Protein AF-A0A0S6X9B6-F1 (afdb_monomer_lite)

Sequence (578 aa):
MDRTFEDLDTTLEAEGVHLLKCEPNYNIWFGDGEQFRLSTDIASMKTEIEKWEGKDGFSRYLAYLQEAHDHYELSVSHVLLRNFTNITSMLRTSFLRHIAALHPFESIYSRTARYFRTDRLRRVFTFGSMYMGMSPFDAPGTYSLLQYTELAEGIWYPVGGFNKVIQALVAVGKRLGVQYRFSCSVEKILLSAEGSSAIGVQLSSGETLKADVVINNSDLVYAYNNLLPKTLYAQSLSQRPTSCSSISFYWALDRKVPQLAAHNIFLADEYRQSFDSIFLKHLIPNEPSFYVNVPSRVDATAAPEGKDSIVILVPVGHLVANPAASSSLPSGRVNGDGKDPTKLVGASEVSGVSTSTTQDWPKMIALARRTILSTIKDRIGEDISPYITKEITNDPATWRDKFNLDRGAILGLSHSFFNVLSFRPSTRARKGGALDGHFEALYPRLASVTGSEFAKSLTSTLQRIGEVVAPGSNIRGLYFVGASSHPGTGVPICLAGGKLVAEQVLEDQGVGIPWQKAAVNSKNRMSGLMGTTGREIDKPFGRFADGWLQALFLVVVTLLGWLASGVGIVLDTFLMAA

Secondary structure (DSSP, 8-state):
-HHHHHHTT--TTTTT--EEEESSSEEEE-TTS-EEEE-S-HHHHHHHHHHHH-TTHHHHHHHHHHHHHHHHHHHIIIIITS---SHHHH--HHHHTTHHHH-TTSBHHHHHTTT--SHHHHHHTTGGGGGGT--TTTSBGGGHHHHHHHHHT-EEEETT-THHHHHHHHHHHHHTT-----S--EEEEEE-TTS-BEEEEEETTS-EEE-S-EEE-S-HHHIIIIIS---HHHHHHTTS-B--EEEEEEEEESS--TT--SEEEE--SSHHHHHHHHHTS-S--SS--EEEE-GGGT-GGGS-TT-EEEEEEEEEPPPPP-TTGGG------------------------------S--HHHHHHHHHHHHHHHHHHHHS---GGGEEEEEEE-HHHHHHHH--GGG-TT-B--SGGGSGGGSPPSEEEPPPTTHHHHHTTHHHHHHHH-HHHHHHHHHHHHHHHHHHSPPPEEEEEEE-STTSSS-SSHHHHHHHHHHHHHHHHHHTT---TTHHHHHHHHHHHHTTS------------TTHHHHHHHHHHHHHHHHHHHHTTTHHHHHHHHTT-

Radius of gyration: 26.35 Å; chains: 1; bounding box: 68×83×67 Å

Foldseek 3Di:
DQVLQVLLVHGCVRLVWDKDFFVALEWEFELQLDIQGHHLPLVVVQVRQCVAANNCLSVLVVVLLVLLVLLQVLCVVQNLLDAQQFPVSCVDPVNVVCCVSLQQPAQLLRVCVVRGVDPVVSCVQQVQVCVQQDDSRQGGNSSSNVVSCCNNVNDMATAVGPVSVVVSVVVSCVVVVHDDDPPFAFQAFDADPVNQATQFTATPVRDTDGDRFDEDAFFPLLRQVGHHPPFLVNVLLLVFAWGWAKKKKKFKFQADDVLGGQKYKYADPPRNVQSCCARVLQAGDLQFIKMKGWNCNRYVVQHPPRITIIMMITTGGFADDDPVVVPDDDDDDDDDDDDDDDDDDDDDDDDDDPPDSDDDPVVRNVSVVVNVQVSCCSNSVDRRVVRGPDMDIDDLVNQCVVRVANSSRPQTGRPHPCCARNLPAAQFAADHAPCSVVLVVVLVVCCVPPNNVVSVLVSSVVVSVCCNVPPHRTHHSYGYAAARGPHHHDDVSRSSRVVVSVCVNCVSVVHDDPCVVVVVVVVVVVVVVDDDDDDDDDDDDDDPVVVVSVVVVVVVVVVVSVVVVVVVVVVVVVVVVD

Structure (mmCIF, N/CA/C/O backbone):
data_AF-A0A0S6X9B6-F1
#
_entry.id   AF-A0A0S6X9B6-F1
#
loop_
_atom_site.group_PDB
_atom_site.id
_atom_site.type_symbol
_atom_site.label_atom_id
_atom_site.label_alt_id
_atom_site.label_comp_id
_atom_site.label_asym_id
_atom_site.label_entity_id
_atom_site.label_seq_id
_atom_site.pdbx_PDB_ins_code
_atom_site.Cartn_x
_atom_site.Cartn_y
_atom_site.Cartn_z
_atom_site.occupancy
_atom_site.B_iso_or_equiv
_atom_site.auth_seq_id
_atom_site.auth_comp_id
_atom_site.auth_asym_id
_atom_site.auth_atom_id
_atom_site.pdbx_PDB_model_num
ATOM 1 N N . MET A 1 1 ? -5.598 -13.348 1.479 1.00 83.88 1 MET A N 1
ATOM 2 C CA . MET A 1 1 ? -7.057 -13.105 1.512 1.00 83.88 1 MET A CA 1
ATOM 3 C C . MET A 1 1 ? -7.782 -14.404 1.808 1.00 83.88 1 MET A C 1
ATOM 5 O O . MET A 1 1 ? -8.660 -14.376 2.652 1.00 83.88 1 MET A O 1
ATOM 9 N N . ASP A 1 2 ? -7.344 -15.519 1.224 1.00 86.69 2 ASP A N 1
ATOM 10 C CA . ASP A 1 2 ? -7.878 -16.875 1.443 1.00 86.69 2 ASP A CA 1
ATOM 11 C C . ASP A 1 2 ? -8.145 -17.192 2.910 1.00 86.69 2 ASP A C 1
ATOM 13 O O . ASP A 1 2 ? -9.293 -17.407 3.273 1.00 86.69 2 ASP A O 1
ATOM 17 N N . ARG A 1 3 ? -7.134 -17.052 3.781 1.00 86.31 3 ARG A N 1
ATOM 18 C CA . ARG A 1 3 ? -7.295 -17.258 5.234 1.00 86.31 3 ARG A CA 1
ATOM 19 C C . ARG A 1 3 ? -8.461 -16.475 5.846 1.00 86.31 3 ARG A C 1
ATOM 21 O O . ARG A 1 3 ? -9.118 -16.975 6.743 1.00 86.31 3 ARG A O 1
ATOM 28 N N . THR A 1 4 ? -8.724 -15.250 5.384 1.00 89.69 4 THR A N 1
ATOM 29 C CA . THR A 1 4 ? -9.853 -14.450 5.882 1.00 89.69 4 THR A CA 1
ATOM 30 C C . THR A 1 4 ? -11.193 -15.023 5.437 1.00 89.69 4 THR A C 1
ATOM 32 O O . THR A 1 4 ? -12.135 -15.001 6.215 1.00 89.69 4 THR A O 1
ATOM 35 N N . PHE A 1 5 ? -11.296 -15.514 4.203 1.00 91.69 5 PHE A N 1
ATOM 36 C CA . PHE A 1 5 ? -12.521 -16.153 3.723 1.00 91.69 5 PHE A CA 1
ATOM 37 C C . PHE A 1 5 ? -12.719 -17.517 4.397 1.00 91.69 5 PHE A C 1
ATOM 39 O O . PHE A 1 5 ? -13.835 -17.812 4.811 1.00 91.69 5 PHE A O 1
ATOM 46 N N . GLU A 1 6 ? -11.643 -18.276 4.622 1.00 91.19 6 GLU A N 1
ATOM 47 C CA . GLU A 1 6 ? -11.663 -19.518 5.408 1.00 91.19 6 GLU A CA 1
ATOM 48 C C . GLU A 1 6 ? -12.124 -19.276 6.852 1.00 91.19 6 GLU A C 1
ATOM 50 O O . GLU A 1 6 ? -12.979 -19.999 7.350 1.00 91.19 6 GLU A O 1
ATOM 55 N N . ASP A 1 7 ? -11.609 -18.231 7.513 1.00 87.75 7 ASP A N 1
ATOM 56 C CA . ASP A 1 7 ? -12.038 -17.824 8.861 1.00 87.75 7 ASP A CA 1
ATOM 57 C C . ASP A 1 7 ? -13.526 -17.412 8.915 1.00 87.75 7 ASP A C 1
ATOM 59 O O . ASP A 1 7 ? -14.119 -17.381 9.992 1.00 87.75 7 ASP A O 1
ATOM 63 N N . LEU A 1 8 ? -14.124 -17.081 7.765 1.00 90.44 8 LEU A N 1
ATOM 64 C CA . LEU A 1 8 ? -15.542 -16.750 7.591 1.00 90.44 8 LEU A CA 1
ATOM 65 C C . LEU A 1 8 ? -16.359 -17.934 7.039 1.00 90.44 8 LEU A C 1
ATOM 67 O O . LEU A 1 8 ? -17.458 -17.726 6.520 1.00 90.44 8 LEU A O 1
ATOM 71 N N . ASP A 1 9 ? -15.820 -19.155 7.134 1.00 91.31 9 ASP A N 1
ATOM 72 C CA . ASP A 1 9 ? -16.422 -20.405 6.660 1.00 91.31 9 ASP A CA 1
ATOM 73 C C . ASP A 1 9 ? -16.803 -20.376 5.162 1.00 91.31 9 ASP A C 1
ATOM 75 O O . ASP A 1 9 ? -17.825 -20.922 4.739 1.00 91.31 9 ASP A O 1
ATOM 79 N N . THR A 1 10 ? -15.982 -19.722 4.334 1.00 94.31 10 THR A N 1
ATOM 80 C CA . THR A 1 10 ? -16.152 -19.644 2.874 1.00 94.31 10 THR A CA 1
ATOM 81 C C . THR A 1 10 ? -14.794 -19.632 2.143 1.00 94.31 10 THR A C 1
ATOM 83 O O . THR A 1 10 ? -13.749 -19.894 2.731 1.00 94.31 10 THR A O 1
ATOM 86 N N . THR A 1 11 ? -14.784 -19.376 0.834 1.00 95.62 11 THR A N 1
ATOM 87 C CA . THR A 1 11 ? -13.578 -19.243 -0.008 1.00 95.62 11 THR A CA 1
ATOM 88 C C . THR A 1 11 ? -13.739 -18.065 -0.966 1.00 95.62 11 THR A C 1
ATOM 90 O O . THR A 1 11 ? -14.860 -17.609 -1.199 1.00 95.62 11 THR A O 1
ATOM 93 N N . LEU A 1 12 ? -12.641 -17.561 -1.540 1.00 93.75 12 LEU A N 1
ATOM 94 C CA . LEU A 1 12 ? -12.721 -16.501 -2.552 1.00 93.75 12 LEU A CA 1
ATOM 95 C C . LEU A 1 12 ? -13.583 -16.937 -3.743 1.00 93.75 12 LEU A C 1
ATOM 97 O O . LEU A 1 12 ? -14.458 -16.190 -4.178 1.00 93.75 12 LEU A O 1
ATOM 101 N N . GLU A 1 13 ? -13.384 -18.163 -4.220 1.00 94.19 13 GLU A N 1
ATOM 102 C CA . GLU A 1 13 ? -14.087 -18.731 -5.366 1.00 94.19 13 GLU A CA 1
ATOM 103 C C . GLU A 1 13 ? -15.583 -18.890 -5.088 1.00 94.19 13 GLU A C 1
ATOM 105 O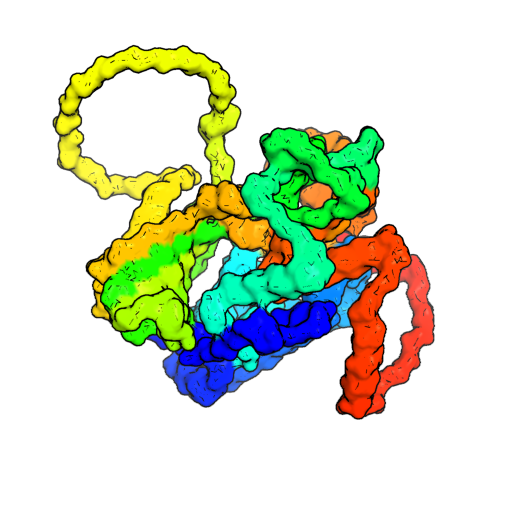 O . GLU A 1 13 ? -16.401 -18.542 -5.941 1.00 94.19 13 GLU A O 1
ATOM 110 N N . ALA A 1 14 ? -15.955 -19.364 -3.892 1.00 96.00 14 ALA A N 1
ATOM 111 C CA . ALA A 1 14 ? -17.358 -19.488 -3.492 1.00 96.00 14 ALA A CA 1
ATOM 112 C C . ALA A 1 14 ? -18.068 -18.127 -3.412 1.00 96.00 14 ALA A C 1
ATOM 114 O O . ALA A 1 14 ? -19.267 -18.043 -3.678 1.00 96.00 14 ALA A O 1
ATOM 115 N N . GLU A 1 15 ? -17.333 -17.056 -3.103 1.00 96.38 15 GLU A N 1
ATOM 116 C CA . GLU A 1 15 ? -17.848 -15.683 -3.123 1.00 96.38 15 GLU A CA 1
ATOM 117 C C . GLU A 1 15 ? -17.677 -14.981 -4.486 1.00 96.38 15 GLU A C 1
ATOM 119 O O . GLU A 1 15 ? -17.908 -13.775 -4.602 1.00 96.38 15 GLU A O 1
ATOM 124 N N . GLY A 1 16 ? -17.295 -15.720 -5.535 1.00 94.31 16 GLY A N 1
ATOM 125 C CA . GLY A 1 16 ? -17.188 -15.212 -6.904 1.00 94.31 16 GLY A CA 1
ATOM 126 C C . GLY A 1 16 ? -15.993 -14.287 -7.148 1.00 94.31 16 GLY A C 1
ATOM 127 O O . GLY A 1 16 ? -16.028 -13.462 -8.064 1.00 94.31 16 GLY A O 1
ATOM 128 N N . VAL A 1 17 ? -14.943 -14.389 -6.330 1.00 95.94 17 VAL A N 1
ATOM 129 C CA . VAL A 1 17 ? -13.677 -13.681 -6.527 1.00 95.94 17 VAL A CA 1
ATOM 130 C C . VAL A 1 17 ? -12.688 -14.622 -7.205 1.00 95.94 17 VAL A C 1
ATOM 132 O O . VAL A 1 17 ? -12.149 -15.531 -6.585 1.00 95.94 17 VAL A O 1
ATOM 135 N N . HIS A 1 18 ? -12.421 -14.375 -8.485 1.00 94.75 18 HIS A N 1
ATOM 136 C CA . HIS A 1 18 ? -11.406 -15.100 -9.246 1.00 94.75 18 HIS A CA 1
ATOM 137 C C . HIS A 1 18 ? -10.141 -14.257 -9.365 1.00 94.75 18 HIS A C 1
ATOM 139 O O . HIS A 1 18 ? -10.208 -13.092 -9.765 1.00 94.75 18 HIS A O 1
ATOM 145 N N . LEU A 1 19 ? -8.995 -14.841 -9.022 1.00 94.31 19 LEU A N 1
ATOM 146 C CA . LEU A 1 19 ? -7.694 -14.189 -9.118 1.00 94.31 19 LEU A CA 1
ATOM 147 C C . LEU A 1 19 ? -6.958 -14.650 -10.379 1.00 94.31 19 LEU A C 1
ATOM 149 O O . LEU A 1 19 ? -6.885 -15.841 -10.669 1.00 94.31 19 LEU A O 1
ATOM 153 N N . LEU A 1 20 ? -6.380 -13.700 -11.106 1.00 94.81 20 LEU A N 1
ATOM 154 C CA . LEU A 1 20 ? -5.483 -13.942 -12.229 1.00 94.81 20 LEU A CA 1
ATOM 155 C C . LEU A 1 20 ? -4.078 -13.501 -11.846 1.00 94.81 20 LEU A C 1
ATOM 157 O O . LEU A 1 20 ? -3.891 -12.405 -11.321 1.00 94.81 20 LEU A O 1
ATOM 161 N N . LYS A 1 21 ? -3.084 -14.343 -12.116 1.00 94.12 21 LYS A N 1
ATOM 162 C CA . LYS A 1 21 ? -1.688 -13.980 -11.890 1.00 94.12 21 LYS A CA 1
ATOM 163 C C . LYS A 1 21 ? -1.228 -12.988 -12.957 1.00 94.12 21 LYS A C 1
ATOM 165 O O . LYS A 1 21 ? -1.447 -13.208 -14.148 1.00 94.12 21 LYS A O 1
ATOM 170 N N . CYS A 1 22 ? -0.582 -11.912 -12.535 1.00 94.75 22 CYS A N 1
ATOM 171 C CA . CYS A 1 22 ? 0.044 -10.945 -13.422 1.00 94.75 22 CYS A CA 1
ATOM 172 C C . CYS A 1 22 ? 1.387 -11.504 -13.901 1.00 94.75 22 CYS A C 1
ATOM 174 O O . CYS A 1 22 ? 2.288 -11.719 -13.096 1.00 94.75 22 CYS A O 1
ATOM 176 N N . GLU A 1 23 ? 1.526 -11.730 -15.208 1.00 91.88 23 GLU A N 1
ATOM 177 C CA . GLU A 1 23 ? 2.780 -12.187 -15.812 1.00 91.88 23 GLU A CA 1
ATOM 178 C C . GLU A 1 23 ? 3.161 -11.288 -17.005 1.00 91.88 23 GLU A C 1
ATOM 180 O O . GLU A 1 23 ? 2.440 -11.267 -18.007 1.00 91.88 23 GLU A O 1
ATOM 185 N N . PRO A 1 24 ? 4.287 -10.544 -16.947 1.00 94.31 24 PRO A N 1
ATOM 186 C CA . PRO A 1 24 ? 5.194 -10.407 -15.799 1.00 94.31 24 PRO A CA 1
ATOM 187 C C . PRO A 1 24 ? 4.520 -9.752 -14.584 1.00 94.31 24 PRO A C 1
ATOM 189 O O . PRO A 1 24 ? 3.461 -9.138 -14.719 1.00 94.31 24 PRO A O 1
ATOM 192 N N . ASN A 1 25 ? 5.179 -9.818 -13.422 1.00 94.38 25 ASN A N 1
ATOM 193 C CA . ASN A 1 25 ? 4.743 -9.080 -12.236 1.00 94.38 25 ASN A CA 1
ATOM 194 C C . ASN A 1 25 ? 4.662 -7.580 -12.559 1.00 94.38 25 ASN A C 1
ATOM 196 O O . ASN A 1 25 ? 3.613 -6.969 -12.365 1.00 94.38 25 ASN A O 1
ATOM 200 N N . TYR A 1 26 ? 5.751 -7.001 -13.081 1.00 94.38 26 TYR A N 1
ATOM 201 C CA . TYR A 1 26 ? 5.795 -5.635 -13.613 1.00 94.38 26 TYR A CA 1
ATOM 202 C C . TYR A 1 26 ? 7.057 -5.364 -14.438 1.00 94.38 26 TYR A C 1
ATOM 204 O O . TYR A 1 26 ? 8.064 -6.065 -14.322 1.00 94.38 26 TYR A O 1
ATOM 212 N N . ASN A 1 27 ? 7.012 -4.289 -15.227 1.00 96.12 27 ASN A N 1
ATOM 213 C CA . ASN A 1 27 ? 8.172 -3.747 -15.933 1.00 96.12 27 ASN A CA 1
ATOM 214 C C . ASN A 1 27 ? 8.687 -2.482 -15.239 1.00 96.12 27 ASN A C 1
ATOM 216 O O . ASN A 1 27 ? 7.906 -1.596 -14.893 1.00 96.12 27 ASN A O 1
ATOM 220 N N . ILE A 1 28 ? 10.002 -2.375 -15.076 1.00 95.69 28 ILE A N 1
ATOM 221 C CA . ILE A 1 28 ? 10.671 -1.164 -14.593 1.00 95.69 28 ILE A CA 1
ATOM 222 C C . ILE A 1 28 ? 11.350 -0.477 -15.774 1.00 95.69 28 ILE A C 1
ATOM 224 O O . ILE A 1 28 ? 12.203 -1.082 -16.409 1.00 95.69 28 ILE A O 1
ATOM 228 N N . TRP A 1 29 ? 11.012 0.782 -16.032 1.00 95.69 29 TRP A N 1
ATOM 229 C CA . TRP A 1 29 ? 11.535 1.598 -17.127 1.00 95.69 29 TRP A CA 1
ATOM 230 C C . TRP A 1 29 ? 12.610 2.570 -16.633 1.00 95.69 29 TRP A C 1
ATOM 232 O O . TRP A 1 29 ? 12.373 3.347 -15.698 1.00 95.69 29 TRP A O 1
ATOM 242 N N . PHE A 1 30 ? 13.767 2.567 -17.294 1.00 93.38 30 PHE A N 1
ATOM 243 C CA . PHE A 1 30 ? 14.903 3.452 -17.020 1.00 93.38 30 PHE A CA 1
ATOM 244 C C . PHE A 1 30 ? 14.906 4.689 -17.938 1.00 93.38 30 PHE A C 1
ATOM 246 O O . PHE A 1 30 ? 14.174 4.737 -18.926 1.00 93.38 30 PHE A O 1
ATOM 253 N N . GLY A 1 31 ? 15.713 5.705 -17.603 1.00 89.81 31 GLY A N 1
ATOM 254 C CA . GLY A 1 31 ? 15.825 6.967 -18.353 1.00 89.81 31 GLY A CA 1
ATOM 255 C C . GLY A 1 31 ? 16.226 6.825 -19.821 1.00 89.81 31 GLY A C 1
ATOM 256 O O . GLY A 1 31 ? 15.823 7.639 -20.643 1.00 89.81 31 GLY A O 1
ATOM 257 N N . ASP A 1 32 ? 16.952 5.764 -20.167 1.00 91.50 32 ASP A N 1
ATOM 258 C CA . ASP A 1 32 ? 17.401 5.463 -21.530 1.00 91.50 32 ASP A CA 1
ATOM 259 C C . ASP A 1 32 ? 16.379 4.670 -22.364 1.00 91.50 32 ASP A C 1
ATOM 261 O O . ASP A 1 32 ? 16.693 4.261 -23.478 1.00 91.50 32 ASP A O 1
ATOM 265 N N . GLY A 1 33 ? 15.174 4.427 -21.836 1.00 91.12 33 GLY A N 1
ATOM 266 C CA . GLY A 1 33 ? 14.126 3.648 -22.505 1.00 91.12 33 GLY A CA 1
ATOM 267 C C . GLY A 1 33 ? 14.295 2.130 -22.389 1.00 91.12 33 GLY A C 1
ATOM 268 O O . GLY A 1 33 ? 13.389 1.384 -22.758 1.00 91.12 33 GLY A O 1
ATOM 269 N N . GLU A 1 34 ? 15.405 1.646 -21.822 1.00 94.50 34 GLU A N 1
ATOM 270 C CA . GLU A 1 34 ? 15.538 0.234 -21.467 1.00 94.50 34 GLU A CA 1
ATOM 271 C C . GLU A 1 34 ? 14.594 -0.123 -20.314 1.00 94.50 34 GLU A C 1
ATOM 273 O O . GLU A 1 34 ? 14.248 0.707 -19.466 1.00 94.50 34 GLU A O 1
ATOM 278 N N . GLN A 1 35 ? 14.221 -1.400 -20.246 1.00 94.94 35 GLN A N 1
ATOM 279 C CA . GLN A 1 35 ? 13.383 -1.922 -19.173 1.00 94.94 35 GLN A CA 1
ATOM 280 C C . GLN A 1 35 ? 13.987 -3.159 -18.510 1.00 94.94 35 GLN A C 1
ATOM 282 O O . GLN A 1 35 ? 14.750 -3.905 -19.130 1.00 94.94 35 GLN A O 1
ATOM 287 N N . PHE A 1 36 ? 13.618 -3.356 -17.245 1.00 96.56 36 PHE A N 1
ATOM 288 C CA . PHE A 1 36 ? 13.817 -4.584 -16.489 1.00 96.56 36 PHE A CA 1
ATOM 289 C C . PHE A 1 36 ? 12.469 -5.282 -16.290 1.00 96.56 36 PHE A C 1
ATOM 291 O O . PHE A 1 36 ? 11.563 -4.720 -15.665 1.00 96.56 36 PHE A O 1
ATOM 298 N N . ARG A 1 37 ? 12.328 -6.504 -16.806 1.00 96.50 37 ARG A N 1
ATOM 299 C CA . ARG A 1 37 ? 11.108 -7.312 -16.658 1.00 96.50 37 ARG A CA 1
ATOM 300 C C . ARG A 1 37 ? 11.176 -8.179 -15.402 1.00 96.50 37 ARG A C 1
ATOM 302 O O . ARG A 1 37 ? 11.881 -9.183 -15.374 1.00 96.50 37 ARG A O 1
ATOM 309 N N . LEU A 1 38 ? 10.395 -7.834 -14.381 1.00 95.12 38 LEU A N 1
ATOM 310 C CA . LEU A 1 38 ? 10.333 -8.598 -13.136 1.00 95.12 38 LEU A CA 1
ATOM 311 C C . LEU A 1 38 ? 9.235 -9.667 -13.216 1.00 95.12 38 LEU A C 1
ATOM 313 O O . LEU A 1 38 ? 8.080 -9.367 -13.512 1.00 95.12 38 LEU A O 1
ATOM 317 N N . SER A 1 39 ? 9.579 -10.927 -12.962 1.00 95.44 39 SER A N 1
ATOM 318 C CA . SER A 1 39 ? 8.653 -12.066 -13.024 1.00 95.44 39 SER A CA 1
ATOM 319 C C . SER A 1 39 ? 8.999 -13.098 -11.952 1.00 95.44 39 SER A C 1
ATOM 321 O O . SER A 1 39 ? 10.091 -13.089 -11.388 1.00 95.44 39 SER A O 1
ATOM 323 N N . THR A 1 40 ? 8.049 -13.988 -11.683 1.00 95.19 40 THR A N 1
ATOM 324 C CA . THR A 1 40 ? 8.280 -15.191 -10.874 1.00 95.19 40 THR A CA 1
ATOM 325 C C . THR A 1 40 ? 8.936 -16.326 -11.666 1.00 95.19 40 THR A C 1
ATOM 327 O O . THR A 1 40 ? 9.426 -17.287 -11.076 1.00 95.19 40 THR A O 1
ATOM 330 N N . ASP A 1 41 ? 8.960 -16.241 -13.001 1.00 95.62 41 ASP A N 1
ATOM 331 C CA . ASP A 1 41 ? 9.626 -17.236 -13.832 1.00 95.62 41 ASP A CA 1
ATOM 332 C C . ASP A 1 41 ? 11.149 -17.099 -13.717 1.00 95.62 41 ASP A C 1
ATOM 334 O O . ASP A 1 41 ? 11.771 -16.208 -14.300 1.00 95.62 41 ASP A O 1
ATOM 338 N N . ILE A 1 42 ? 11.753 -18.033 -12.984 1.00 94.31 42 ILE A N 1
ATOM 339 C CA . ILE A 1 42 ? 13.196 -18.099 -12.747 1.00 94.31 42 ILE A CA 1
ATOM 340 C C . ILE A 1 42 ? 13.993 -18.213 -14.055 1.00 94.31 42 ILE A C 1
ATOM 342 O O . ILE A 1 42 ? 15.104 -17.683 -14.130 1.00 94.31 42 ILE A O 1
ATOM 346 N N . ALA A 1 43 ? 13.451 -18.857 -15.097 1.00 95.31 43 ALA A N 1
ATOM 347 C CA . ALA A 1 43 ? 14.135 -18.961 -16.384 1.00 95.31 43 ALA A CA 1
ATOM 348 C C . ALA A 1 43 ? 14.211 -17.594 -17.081 1.00 95.31 43 ALA A C 1
ATOM 350 O O . ALA A 1 43 ? 15.298 -17.175 -17.485 1.00 95.31 43 ALA A O 1
ATOM 351 N N . SER A 1 44 ? 13.091 -16.867 -17.141 1.00 95.50 44 SER A N 1
ATOM 352 C CA . SER A 1 44 ? 13.058 -15.484 -17.632 1.00 95.50 44 SER A CA 1
ATOM 353 C C . SER A 1 44 ? 13.942 -14.558 -16.789 1.00 95.50 44 SER A C 1
ATOM 355 O O . SER A 1 44 ? 14.732 -13.790 -17.338 1.00 95.50 44 SER A O 1
ATOM 357 N N . MET A 1 45 ? 13.877 -14.673 -15.457 1.00 96.69 45 MET A N 1
ATOM 358 C CA . MET A 1 45 ? 14.699 -13.875 -14.543 1.00 96.69 45 MET A CA 1
ATOM 359 C C . MET A 1 45 ? 16.193 -14.129 -14.733 1.00 96.69 45 MET A C 1
ATOM 361 O O . MET A 1 45 ? 16.975 -13.192 -14.621 1.00 96.69 45 MET A O 1
ATOM 365 N N . LYS A 1 46 ? 16.622 -15.353 -15.062 1.00 97.38 46 LYS A N 1
ATOM 366 C CA . LYS A 1 46 ? 18.032 -15.626 -15.367 1.00 97.38 46 LYS A CA 1
ATOM 367 C C . LYS A 1 46 ? 18.531 -14.769 -16.523 1.00 97.38 46 LYS A C 1
ATOM 369 O O . LYS A 1 46 ? 19.528 -14.068 -16.369 1.00 97.38 46 LYS A O 1
ATOM 374 N N . THR A 1 47 ? 17.834 -14.818 -17.656 1.00 97.06 47 THR A N 1
ATOM 375 C CA . THR A 1 47 ? 18.198 -14.034 -18.840 1.00 97.06 47 THR A CA 1
ATOM 376 C C . THR A 1 47 ? 18.186 -12.539 -18.534 1.00 97.06 47 THR A C 1
ATOM 378 O O . THR A 1 47 ? 19.121 -11.830 -18.906 1.00 97.06 47 THR A O 1
ATOM 381 N N . GLU A 1 48 ? 17.175 -12.075 -17.799 1.00 97.19 48 GLU A N 1
ATOM 382 C CA . GLU A 1 48 ? 17.041 -10.666 -17.440 1.00 97.19 48 GLU A CA 1
ATOM 383 C C . GLU A 1 48 ? 18.162 -10.197 -16.501 1.00 97.19 48 GLU A C 1
ATOM 385 O O . GLU A 1 48 ? 18.752 -9.144 -16.714 1.00 97.19 48 GLU A O 1
ATOM 390 N N . ILE A 1 49 ? 18.524 -10.985 -15.486 1.00 97.88 49 ILE A N 1
ATOM 391 C CA . ILE A 1 49 ? 19.619 -10.656 -14.564 1.00 97.88 49 ILE A CA 1
ATOM 392 C C . ILE A 1 49 ? 20.969 -10.669 -15.285 1.00 97.88 49 ILE A C 1
ATOM 394 O O . ILE A 1 49 ? 21.760 -9.740 -15.116 1.00 97.88 49 ILE A O 1
ATOM 398 N N . GLU A 1 50 ? 21.249 -11.697 -16.092 1.00 97.38 50 GLU A N 1
ATOM 399 C CA . GLU A 1 50 ? 22.536 -11.837 -16.787 1.00 97.38 50 GLU A CA 1
ATOM 400 C C . GLU A 1 50 ? 22.777 -10.712 -17.805 1.00 97.38 50 GLU A C 1
ATOM 402 O O . GLU A 1 50 ? 23.929 -10.311 -17.991 1.00 97.38 50 GLU A O 1
ATOM 407 N N . LYS A 1 51 ? 21.708 -10.145 -18.392 1.00 96.38 51 LYS A N 1
ATOM 408 C CA . LYS A 1 51 ? 21.765 -8.942 -19.243 1.00 96.38 51 LYS A CA 1
ATOM 409 C C . LYS A 1 51 ? 22.449 -7.766 -18.536 1.00 96.38 51 LYS A C 1
ATOM 411 O O . LYS A 1 51 ? 23.200 -7.034 -19.175 1.00 96.38 51 LYS A O 1
ATOM 416 N N . TRP A 1 52 ? 22.208 -7.586 -17.235 1.00 95.69 52 TRP A N 1
ATOM 417 C CA . TRP A 1 52 ? 22.696 -6.432 -16.468 1.00 95.69 52 TRP A CA 1
ATOM 418 C C . TRP A 1 52 ? 23.922 -6.740 -15.603 1.00 95.69 52 TRP A C 1
ATOM 420 O O . TRP A 1 52 ? 24.799 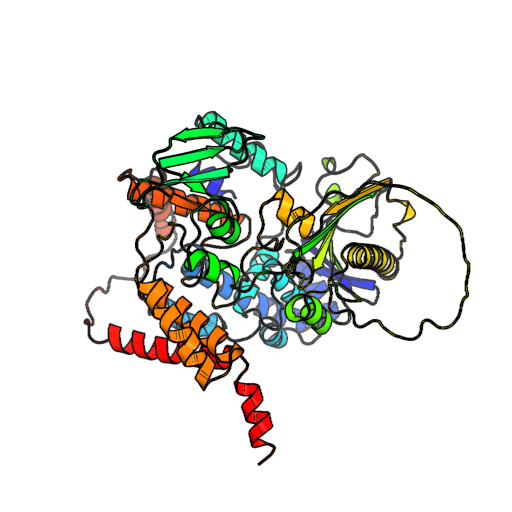-5.898 -15.442 1.00 95.69 52 TRP A O 1
ATOM 430 N N . GLU A 1 53 ? 23.999 -7.939 -15.032 1.00 96.44 53 GLU A N 1
ATOM 431 C CA . GLU A 1 53 ? 24.982 -8.305 -14.002 1.00 96.44 53 GLU A CA 1
ATOM 432 C C . GLU A 1 53 ? 26.050 -9.302 -14.488 1.00 96.44 53 GLU A C 1
ATOM 434 O O . GLU A 1 53 ? 26.904 -9.731 -13.696 1.00 96.44 53 GLU A O 1
ATOM 439 N N . GLY A 1 54 ? 26.002 -9.669 -15.774 1.00 95.56 54 GLY A N 1
ATOM 440 C CA . GLY A 1 54 ? 26.846 -10.688 -16.394 1.00 95.56 54 GLY A CA 1
ATOM 441 C C . GLY A 1 54 ? 26.464 -12.114 -15.986 1.00 95.56 54 GLY A C 1
ATOM 442 O O . GLY A 1 54 ? 25.550 -12.331 -15.193 1.00 95.56 54 GLY A O 1
ATOM 443 N N . LYS A 1 55 ? 27.203 -13.108 -16.498 1.00 93.88 55 LYS A N 1
ATOM 444 C CA . LYS A 1 55 ? 26.920 -14.546 -16.285 1.00 93.88 55 LYS A CA 1
ATOM 445 C C . LYS A 1 55 ? 26.873 -14.957 -14.808 1.00 93.88 55 LYS A C 1
ATOM 447 O O . LYS A 1 55 ? 26.058 -15.783 -14.421 1.00 93.88 55 LYS A O 1
ATOM 452 N N . ASP A 1 56 ? 27.703 -14.340 -13.969 1.00 94.12 56 ASP A N 1
ATOM 453 C CA . ASP A 1 56 ? 27.724 -14.621 -12.526 1.00 94.12 56 ASP A CA 1
ATOM 454 C C . ASP A 1 56 ? 26.605 -13.897 -11.756 1.00 94.12 56 ASP A C 1
ATOM 456 O O . ASP A 1 56 ? 26.443 -14.092 -10.548 1.00 94.12 56 ASP A O 1
ATOM 460 N N . GLY A 1 57 ? 25.856 -13.013 -12.424 1.00 96.62 57 GLY A N 1
ATOM 461 C CA . GLY A 1 57 ? 24.776 -12.225 -11.840 1.00 96.62 57 GLY A CA 1
ATOM 462 C C . GLY A 1 57 ? 23.648 -13.084 -11.293 1.00 96.62 57 GLY A C 1
ATOM 463 O O . GLY A 1 57 ? 23.164 -12.836 -10.189 1.00 96.62 57 GLY A O 1
ATOM 464 N N . PHE A 1 58 ? 23.275 -14.137 -12.020 1.00 97.69 58 PHE A N 1
ATOM 465 C CA . PHE A 1 58 ? 22.163 -14.995 -11.628 1.00 97.69 58 PHE A CA 1
ATOM 466 C C . PHE A 1 58 ? 22.423 -15.737 -10.310 1.00 97.69 58 PHE A C 1
ATOM 468 O O . PHE A 1 58 ? 21.555 -15.770 -9.442 1.00 97.69 58 PHE A O 1
ATOM 475 N N . SER A 1 59 ? 23.643 -16.233 -10.087 1.00 97.75 59 SER A N 1
ATOM 476 C CA . SER A 1 59 ? 24.020 -16.858 -8.810 1.00 97.75 59 SER A CA 1
ATOM 477 C C . SER A 1 59 ? 23.908 -15.885 -7.630 1.00 97.75 59 SER A C 1
ATOM 479 O O . SER A 1 59 ? 23.481 -16.274 -6.544 1.00 97.75 59 SER A O 1
ATOM 481 N N . ARG A 1 60 ? 24.240 -14.600 -7.834 1.00 97.69 60 ARG A N 1
ATOM 482 C CA . ARG A 1 60 ? 24.067 -13.560 -6.803 1.00 97.69 60 ARG A CA 1
ATOM 483 C C . ARG A 1 60 ? 22.597 -13.224 -6.571 1.00 97.69 60 ARG A C 1
ATOM 485 O O . ARG A 1 60 ? 22.207 -13.022 -5.426 1.00 97.69 60 ARG A 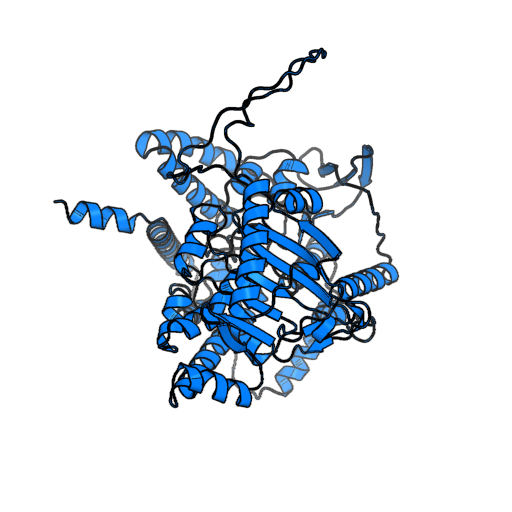O 1
ATOM 492 N N . TYR A 1 61 ? 21.785 -13.209 -7.627 1.00 97.31 61 TYR A N 1
ATOM 493 C CA . TYR A 1 61 ? 20.335 -13.059 -7.515 1.00 97.31 61 TYR A CA 1
ATOM 494 C C . TYR A 1 61 ? 19.705 -14.195 -6.695 1.00 97.31 61 TYR A C 1
ATOM 496 O O . TYR A 1 61 ? 18.912 -13.921 -5.800 1.00 97.31 61 TYR A O 1
ATOM 504 N N . LEU A 1 62 ? 20.106 -15.452 -6.914 1.00 97.12 62 LEU A N 1
ATOM 505 C CA . LEU A 1 62 ? 19.633 -16.579 -6.100 1.00 97.12 62 LEU A CA 1
ATOM 506 C C . LEU A 1 62 ? 20.040 -16.437 -4.625 1.00 97.12 62 LEU A C 1
ATOM 508 O O . LEU A 1 62 ? 19.235 -16.706 -3.738 1.00 97.12 62 LEU A O 1
ATOM 512 N N . ALA A 1 63 ? 21.259 -15.961 -4.353 1.00 97.12 63 ALA A N 1
ATOM 513 C CA . ALA A 1 63 ? 21.703 -15.686 -2.987 1.00 97.12 63 ALA A CA 1
ATOM 514 C C . ALA A 1 63 ? 20.901 -14.549 -2.321 1.00 97.12 63 ALA A C 1
ATOM 516 O O . ALA A 1 63 ? 20.596 -14.634 -1.133 1.00 97.12 63 ALA A O 1
ATOM 517 N N . TYR A 1 64 ? 20.529 -13.510 -3.078 1.00 96.31 64 TYR A N 1
ATOM 518 C CA . TYR A 1 64 ? 19.618 -12.461 -2.608 1.00 96.31 64 TYR A CA 1
ATOM 519 C C . TYR A 1 64 ? 18.225 -13.026 -2.309 1.00 96.31 64 TYR A C 1
ATOM 521 O O . TYR A 1 64 ? 17.657 -12.727 -1.262 1.00 96.31 64 TYR A O 1
ATOM 529 N N . LEU A 1 65 ? 17.688 -13.867 -3.200 1.00 95.62 65 LEU A N 1
ATOM 530 C CA . LEU A 1 65 ? 16.370 -14.478 -3.034 1.00 95.62 65 LEU A CA 1
ATOM 531 C C . LEU A 1 65 ? 16.314 -15.377 -1.791 1.00 95.62 65 LEU A C 1
ATOM 533 O O . LEU A 1 65 ? 15.315 -15.353 -1.079 1.00 95.62 65 LEU A O 1
ATOM 537 N N . GLN A 1 66 ? 17.391 -16.112 -1.499 1.00 96.06 66 GLN A N 1
ATOM 538 C CA . GLN A 1 66 ? 17.509 -16.904 -0.274 1.00 96.06 66 GLN A CA 1
ATOM 539 C C . GLN A 1 66 ? 17.500 -16.025 0.984 1.00 96.06 66 GLN A C 1
ATOM 541 O O . GLN A 1 66 ? 16.750 -16.304 1.911 1.00 96.06 66 GLN A O 1
ATOM 546 N N . GLU A 1 67 ? 18.282 -14.942 1.024 1.00 94.88 67 GLU A N 1
ATOM 547 C CA . GLU A 1 67 ? 18.264 -14.034 2.182 1.00 94.88 67 GLU A CA 1
ATOM 548 C C . GLU A 1 67 ? 16.886 -13.372 2.358 1.00 94.88 67 GLU A C 1
ATOM 550 O O . GLU A 1 67 ? 16.371 -13.259 3.469 1.00 94.88 67 GLU A O 1
ATOM 555 N N . ALA A 1 68 ? 16.252 -12.972 1.255 1.00 93.69 68 ALA A N 1
ATOM 556 C CA . ALA A 1 68 ? 14.916 -12.393 1.280 1.00 93.69 68 ALA A CA 1
ATOM 557 C C . ALA A 1 68 ? 13.843 -13.405 1.745 1.00 93.69 68 ALA A C 1
ATOM 559 O O . ALA A 1 68 ? 12.910 -13.015 2.451 1.00 93.69 68 ALA A O 1
ATOM 560 N N . HIS A 1 69 ? 14.000 -14.695 1.417 1.00 93.75 69 HIS A N 1
ATOM 561 C CA . HIS A 1 69 ? 13.182 -15.786 1.960 1.00 93.75 69 HIS A CA 1
ATOM 562 C C . HIS A 1 69 ? 13.343 -15.906 3.476 1.00 93.75 69 HIS A C 1
ATOM 564 O O . HIS A 1 69 ? 12.349 -15.931 4.201 1.00 93.75 69 HIS A O 1
ATOM 570 N N . ASP A 1 70 ? 14.584 -15.915 3.966 1.00 91.19 70 ASP A N 1
ATOM 571 C CA . ASP A 1 70 ? 14.862 -16.013 5.399 1.00 91.19 70 ASP A CA 1
ATOM 572 C C . ASP A 1 70 ? 14.247 -14.816 6.147 1.00 91.19 70 ASP A C 1
ATOM 574 O O . ASP A 1 70 ? 13.601 -14.984 7.186 1.00 91.19 70 ASP A O 1
ATOM 578 N N . HIS A 1 71 ? 14.357 -13.604 5.587 1.00 90.69 71 HIS A N 1
ATOM 579 C CA . HIS A 1 71 ? 13.683 -12.418 6.120 1.00 90.69 71 HIS A CA 1
ATOM 580 C C . HIS A 1 71 ? 12.157 -12.577 6.161 1.00 90.69 71 HIS A C 1
ATOM 582 O O . HIS A 1 71 ? 11.539 -12.161 7.146 1.00 90.69 71 HIS A O 1
ATOM 588 N N . TYR A 1 72 ? 11.542 -13.167 5.132 1.00 87.88 72 TYR A N 1
ATOM 589 C CA . TYR A 1 72 ? 10.103 -13.435 5.088 1.00 87.88 72 TYR A CA 1
ATOM 590 C C . TYR A 1 72 ? 9.672 -14.433 6.163 1.00 87.88 72 TYR A C 1
ATOM 592 O O . TYR A 1 72 ? 8.843 -14.086 7.005 1.00 87.88 72 TYR A O 1
ATOM 600 N N . GLU A 1 73 ? 10.269 -15.623 6.204 1.00 86.38 73 GLU A N 1
ATOM 601 C CA . GLU A 1 73 ? 9.900 -16.682 7.151 1.00 86.38 73 GLU A CA 1
ATOM 602 C C . GLU A 1 73 ? 10.063 -16.227 8.603 1.00 86.38 73 GLU A C 1
ATOM 604 O O . GLU A 1 73 ? 9.160 -16.387 9.436 1.00 86.38 73 GLU A O 1
ATOM 609 N N . LEU A 1 74 ? 11.188 -15.579 8.917 1.00 83.25 74 LEU A N 1
ATOM 610 C CA . LEU A 1 74 ? 11.448 -15.045 10.252 1.00 83.25 74 LEU A CA 1
ATOM 611 C C . LEU A 1 74 ? 10.462 -13.928 10.615 1.00 83.25 74 LEU A C 1
ATOM 613 O O . LEU A 1 74 ? 9.958 -13.892 11.741 1.00 83.25 74 LEU A O 1
ATOM 617 N N . SER A 1 75 ? 10.133 -13.042 9.674 1.00 80.75 75 SER A N 1
ATOM 618 C CA . SER A 1 75 ? 9.172 -11.962 9.914 1.00 80.75 75 SER A CA 1
ATOM 619 C C . SER A 1 75 ? 7.747 -12.487 10.078 1.00 80.75 75 SER A C 1
ATOM 621 O O . SER A 1 75 ? 7.046 -12.066 10.994 1.00 80.75 75 SER A O 1
ATOM 623 N N . VAL A 1 76 ? 7.296 -13.433 9.256 1.00 73.50 76 VAL A N 1
ATOM 624 C CA . VAL A 1 76 ? 5.955 -14.027 9.371 1.00 73.50 76 VAL A CA 1
ATOM 625 C C . VAL A 1 76 ? 5.808 -14.790 10.689 1.00 73.50 76 VAL A C 1
ATOM 627 O O . VAL A 1 76 ? 4.837 -14.582 11.423 1.00 73.50 76 VAL A O 1
ATOM 630 N N . SER A 1 77 ? 6.782 -15.639 11.022 1.00 72.19 77 SER A N 1
ATOM 631 C CA . SER A 1 77 ? 6.729 -16.518 12.198 1.00 72.19 77 SER A CA 1
ATOM 632 C C . SER A 1 77 ? 6.859 -15.771 13.530 1.00 72.19 77 SER A C 1
ATOM 634 O O . SER A 1 77 ? 6.174 -16.103 14.512 1.00 72.19 77 SER A O 1
ATOM 636 N N . HIS A 1 78 ? 7.732 -14.762 13.582 1.00 68.56 78 HIS A N 1
ATOM 637 C CA . HIS A 1 78 ? 8.072 -14.075 14.823 1.00 68.56 78 HIS A CA 1
ATOM 638 C C . HIS A 1 78 ? 7.453 -12.687 14.962 1.00 68.56 78 HIS A C 1
ATOM 640 O O . HIS A 1 78 ? 7.331 -12.229 16.099 1.00 68.56 78 HIS A O 1
ATOM 646 N N . VAL A 1 79 ? 7.043 -12.045 13.863 1.00 67.25 79 VAL A N 1
ATOM 647 C CA . VAL A 1 79 ? 6.645 -10.633 13.853 1.00 67.25 79 VAL A CA 1
ATOM 648 C C . VAL A 1 79 ? 5.199 -10.432 13.384 1.00 67.25 79 VAL A C 1
ATOM 650 O O . VAL A 1 79 ? 4.338 -10.096 14.190 1.00 67.25 79 VAL A O 1
ATOM 653 N N . LEU A 1 80 ? 4.890 -10.660 12.108 1.00 63.75 80 LEU A N 1
ATOM 654 C CA . LEU A 1 80 ? 3.636 -10.207 11.485 1.00 63.75 80 LEU A CA 1
ATOM 655 C C . LEU A 1 80 ? 2.366 -10.837 12.077 1.00 63.75 80 LEU A C 1
ATOM 657 O O . LEU A 1 80 ? 1.320 -10.195 12.097 1.00 63.75 80 LEU A O 1
ATOM 661 N N . LEU A 1 81 ? 2.443 -12.078 12.564 1.00 58.03 81 LEU A N 1
ATOM 662 C CA . LEU A 1 81 ? 1.291 -12.815 13.098 1.00 58.03 81 LEU A CA 1
ATOM 663 C C . LEU A 1 81 ? 1.179 -12.762 14.630 1.00 58.03 81 LEU A C 1
ATOM 665 O O . LEU A 1 81 ? 0.464 -13.574 15.220 1.00 58.03 81 LEU A O 1
ATOM 669 N N . ARG A 1 82 ? 1.907 -11.864 15.307 1.00 59.31 82 ARG A N 1
ATOM 670 C CA . ARG A 1 82 ? 1.928 -11.794 16.776 1.00 59.31 82 ARG A CA 1
ATOM 671 C C . ARG A 1 82 ? 1.624 -10.395 17.291 1.00 59.31 82 ARG A C 1
ATOM 673 O O . ARG A 1 82 ? 2.083 -9.398 16.750 1.00 59.31 82 ARG A O 1
ATOM 680 N N . ASN A 1 83 ? 0.887 -10.348 18.398 1.00 54.19 83 ASN A N 1
ATOM 681 C CA . ASN A 1 83 ? 0.590 -9.108 19.100 1.00 54.19 83 ASN A CA 1
ATOM 682 C C . ASN A 1 83 ? 1.795 -8.692 19.966 1.00 54.19 83 ASN A C 1
ATOM 684 O O . ASN A 1 83 ? 2.269 -9.471 20.800 1.00 54.19 83 ASN A O 1
ATOM 688 N N . PHE A 1 84 ? 2.284 -7.469 19.765 1.00 56.25 84 PHE A N 1
ATOM 689 C CA . PHE A 1 84 ? 3.394 -6.880 20.517 1.00 56.25 84 PHE A CA 1
ATOM 690 C C . PHE A 1 84 ? 2.860 -5.829 21.482 1.00 56.25 84 PHE A C 1
ATOM 692 O O . PHE A 1 84 ? 2.940 -4.631 21.231 1.00 56.25 84 PHE A O 1
ATOM 699 N N . THR A 1 85 ? 2.266 -6.281 22.583 1.00 49.22 85 THR A N 1
ATOM 700 C CA . THR A 1 85 ? 1.604 -5.365 23.518 1.00 49.22 85 THR A CA 1
ATOM 701 C C . THR A 1 85 ? 2.600 -4.570 24.368 1.00 49.22 85 THR A C 1
ATOM 703 O O . THR A 1 85 ? 2.305 -3.438 24.734 1.00 49.22 85 THR A O 1
ATOM 706 N N . ASN A 1 86 ? 3.781 -5.134 24.678 1.00 53.06 86 ASN A N 1
ATOM 707 C CA . ASN A 1 86 ? 4.760 -4.548 25.611 1.00 53.06 86 ASN A CA 1
ATOM 708 C C . ASN A 1 86 ? 6.216 -4.765 25.127 1.00 53.06 86 ASN A C 1
ATOM 710 O O . ASN A 1 86 ? 6.497 -5.754 24.449 1.00 53.06 86 ASN A O 1
ATOM 714 N N . ILE A 1 87 ? 7.186 -3.942 25.557 1.00 51.06 87 ILE A N 1
ATOM 715 C CA . ILE A 1 87 ? 8.631 -4.116 25.236 1.00 51.06 87 ILE A CA 1
ATOM 716 C C . ILE A 1 87 ? 9.168 -5.505 25.616 1.00 51.06 87 ILE A C 1
ATOM 718 O O . ILE A 1 87 ? 9.921 -6.108 24.855 1.00 51.06 87 ILE A O 1
ATOM 722 N N . THR A 1 88 ? 8.745 -6.069 26.749 1.00 53.53 88 THR A N 1
ATOM 723 C CA . THR A 1 88 ? 9.168 -7.415 27.177 1.00 53.53 88 THR A CA 1
ATOM 724 C C . THR A 1 88 ? 8.737 -8.508 26.200 1.00 53.53 88 THR A C 1
ATOM 726 O O . THR A 1 88 ? 9.414 -9.526 26.075 1.00 53.53 88 THR A O 1
ATOM 729 N N . SER A 1 89 ? 7.665 -8.280 25.433 1.00 57.28 89 SER A N 1
ATOM 730 C CA . SER A 1 89 ? 7.230 -9.201 24.381 1.00 57.28 89 SER A CA 1
ATOM 731 C C . SER A 1 89 ? 8.184 -9.234 23.177 1.00 57.28 89 SER A C 1
ATOM 733 O O . SER A 1 89 ? 8.187 -10.241 22.465 1.00 57.28 89 SER A O 1
ATOM 735 N N . MET A 1 90 ? 9.017 -8.195 22.996 1.00 57.91 90 MET A N 1
ATOM 736 C CA . MET A 1 90 ? 10.090 -8.121 21.992 1.00 57.91 90 MET A CA 1
ATOM 737 C C . MET A 1 90 ? 11.400 -8.768 22.476 1.00 57.91 90 MET A C 1
ATOM 739 O O . MET A 1 90 ? 12.185 -9.241 21.660 1.00 57.91 90 MET A O 1
ATOM 743 N N . LEU A 1 91 ? 11.631 -8.853 23.793 1.00 62.12 91 LEU A N 1
ATOM 744 C CA . LEU A 1 91 ? 12.871 -9.359 24.411 1.00 62.12 91 LEU A CA 1
ATOM 745 C C . LEU A 1 91 ? 12.944 -10.892 24.517 1.00 62.12 91 LEU A C 1
ATOM 747 O O . LEU A 1 91 ? 13.526 -11.446 25.448 1.00 62.12 91 LEU A O 1
ATOM 751 N N . ARG A 1 92 ? 12.356 -11.618 23.565 1.00 65.00 92 ARG A N 1
ATOM 752 C CA . ARG A 1 92 ? 12.384 -13.085 23.586 1.00 65.00 92 ARG A CA 1
ATOM 753 C C . ARG A 1 92 ? 13.738 -13.574 23.098 1.00 65.00 92 ARG A C 1
ATOM 755 O O . ARG A 1 92 ? 14.130 -13.255 21.980 1.00 65.00 92 ARG A O 1
ATOM 762 N N . THR A 1 93 ? 14.402 -14.436 23.865 1.00 64.75 93 THR A N 1
ATOM 763 C CA . THR A 1 93 ? 15.678 -15.062 23.470 1.00 64.75 93 THR A CA 1
ATOM 764 C C . THR A 1 93 ? 15.597 -15.732 22.097 1.00 64.75 93 THR A C 1
ATOM 766 O O . THR A 1 93 ? 16.553 -15.685 21.328 1.00 64.75 93 THR A O 1
ATOM 769 N N . SER A 1 94 ? 14.443 -16.314 21.755 1.00 68.00 94 SER A N 1
ATOM 770 C CA . SER A 1 94 ? 14.203 -16.890 20.431 1.00 68.00 94 SER A CA 1
ATOM 771 C C . SER A 1 94 ? 14.195 -15.847 19.315 1.00 68.00 94 SER A C 1
ATOM 773 O O . SER A 1 94 ? 14.669 -16.154 18.237 1.00 68.00 94 SER A O 1
ATOM 775 N N . PHE A 1 95 ? 13.724 -14.621 19.549 1.00 69.50 95 PHE A N 1
ATOM 776 C CA . PHE A 1 95 ? 13.749 -13.542 18.557 1.00 69.50 95 PHE A CA 1
ATOM 777 C C . PHE A 1 95 ? 15.119 -12.855 18.489 1.00 69.50 95 PHE A C 1
ATOM 779 O O . PHE A 1 95 ? 15.626 -12.613 17.398 1.00 69.50 95 PHE A O 1
ATOM 786 N N . LEU A 1 96 ? 15.767 -12.626 19.640 1.00 73.88 96 LEU A N 1
ATOM 787 C CA . LEU A 1 96 ? 17.084 -11.978 19.714 1.00 73.88 96 LEU A CA 1
ATOM 788 C C . LEU A 1 96 ? 18.154 -12.716 18.893 1.00 73.88 96 LEU A C 1
ATOM 790 O O . LEU A 1 96 ? 19.000 -12.073 18.277 1.00 73.88 96 LEU A O 1
ATOM 794 N N . ARG A 1 97 ? 18.086 -14.053 18.823 1.00 76.50 97 ARG A N 1
ATOM 795 C CA . ARG A 1 97 ? 18.987 -14.873 17.990 1.00 76.50 97 ARG A CA 1
ATOM 796 C C . ARG A 1 97 ? 18.874 -14.577 16.491 1.00 76.50 97 ARG A C 1
ATOM 798 O O . ARG A 1 97 ? 19.850 -14.761 15.775 1.00 76.50 97 ARG A O 1
ATOM 805 N N . HIS A 1 98 ? 17.720 -14.101 16.030 1.00 80.06 98 HIS A N 1
ATOM 806 C CA . HIS A 1 98 ? 17.450 -13.835 14.617 1.00 80.06 98 HIS A CA 1
ATOM 807 C C . HIS A 1 98 ? 17.682 -12.372 14.220 1.00 80.06 98 HIS A C 1
ATOM 809 O O . HIS A 1 98 ? 17.667 -12.063 13.035 1.00 80.06 98 HIS A O 1
ATOM 815 N N . ILE A 1 99 ? 17.954 -11.467 15.171 1.00 78.00 99 ILE A N 1
ATOM 816 C CA . ILE A 1 99 ? 18.204 -10.044 14.874 1.00 78.00 99 ILE A CA 1
ATOM 817 C C . ILE A 1 99 ? 19.376 -9.872 13.905 1.00 78.00 99 ILE A C 1
ATOM 819 O O . ILE A 1 99 ? 19.286 -9.070 12.980 1.00 78.00 99 ILE A O 1
ATOM 823 N N . ALA A 1 100 ? 20.456 -10.634 14.090 1.00 81.19 100 ALA A N 1
ATOM 824 C CA . ALA A 1 100 ? 21.612 -10.566 13.199 1.00 81.19 100 ALA A CA 1
ATOM 825 C C . ALA A 1 100 ? 21.268 -11.017 11.770 1.00 81.19 100 ALA A C 1
ATOM 827 O O . ALA A 1 100 ? 21.736 -10.398 10.822 1.00 81.19 100 ALA A O 1
ATOM 828 N N . ALA A 1 101 ? 20.427 -12.047 11.628 1.00 82.25 101 ALA A N 1
ATOM 829 C CA . ALA A 1 101 ? 19.987 -12.571 10.335 1.00 82.25 101 ALA A CA 1
ATOM 830 C C . ALA A 1 101 ? 18.966 -11.663 9.635 1.00 82.25 101 ALA A C 1
ATOM 832 O O . ALA A 1 101 ? 18.875 -11.679 8.420 1.00 82.25 101 ALA A O 1
ATOM 833 N N . LEU A 1 102 ? 18.208 -10.867 10.393 1.00 80.75 102 LEU A N 1
ATOM 834 C CA . LEU A 1 102 ? 17.208 -9.937 9.867 1.00 80.75 102 LEU A CA 1
ATOM 835 C C . LEU A 1 102 ? 17.820 -8.631 9.330 1.00 80.75 102 LEU A C 1
ATOM 837 O O . LEU A 1 102 ? 17.160 -7.891 8.610 1.00 80.75 102 LEU A O 1
ATOM 841 N N . HIS A 1 103 ? 19.060 -8.303 9.697 1.00 83.94 103 HIS A N 1
ATOM 842 C CA . HIS A 1 103 ? 19.721 -7.058 9.288 1.00 83.94 103 HIS A CA 1
ATOM 843 C C . HIS A 1 103 ? 18.871 -5.774 9.493 1.00 83.94 103 HIS A C 1
ATOM 845 O O . HIS A 1 103 ? 18.804 -4.929 8.598 1.00 83.94 103 HIS A O 1
ATOM 851 N N . PRO A 1 104 ? 18.234 -5.555 10.665 1.00 78.31 104 PRO A N 1
ATOM 852 C CA . PRO A 1 104 ? 17.318 -4.427 10.861 1.00 78.31 104 PRO A CA 1
ATOM 853 C C . PRO A 1 104 ? 18.015 -3.056 10.914 1.00 78.31 104 PRO A C 1
ATOM 855 O O . PRO A 1 104 ? 17.341 -2.032 10.850 1.00 78.31 104 PRO A O 1
ATOM 858 N N . PHE A 1 105 ? 19.345 -3.032 11.056 1.00 80.88 105 PHE A N 1
ATOM 859 C CA . PHE A 1 105 ? 20.156 -1.814 11.188 1.00 80.88 105 PHE A CA 1
ATOM 860 C C . PHE A 1 105 ? 20.922 -1.439 9.910 1.00 80.88 105 PHE A C 1
ATOM 862 O O . PHE A 1 105 ? 21.570 -0.398 9.870 1.00 80.88 105 PHE A O 1
ATOM 869 N N . GLU A 1 106 ? 20.866 -2.275 8.873 1.00 84.88 106 GLU A N 1
ATOM 870 C CA . GLU A 1 106 ? 21.382 -1.945 7.542 1.00 84.88 106 GLU A CA 1
ATOM 871 C C . GLU A 1 106 ? 20.212 -1.489 6.671 1.00 84.88 106 GLU A C 1
ATOM 873 O O . GLU A 1 106 ? 19.125 -2.060 6.756 1.00 84.88 106 GLU A O 1
ATOM 878 N N . SER A 1 107 ? 20.414 -0.487 5.813 1.00 89.31 107 SER A N 1
ATOM 879 C CA . SER A 1 107 ? 19.380 -0.132 4.841 1.00 89.31 107 SER A CA 1
ATOM 880 C C . SER A 1 107 ? 19.283 -1.180 3.736 1.00 89.31 107 SER A C 1
ATOM 882 O O . SER A 1 107 ? 20.285 -1.781 3.335 1.00 89.31 107 SER A O 1
ATOM 884 N N . ILE A 1 108 ? 18.080 -1.377 3.198 1.00 90.81 108 ILE A N 1
ATOM 885 C CA . ILE A 1 108 ? 17.826 -2.310 2.101 1.00 90.81 108 ILE A CA 1
ATOM 886 C C . ILE A 1 108 ? 18.691 -1.972 0.885 1.00 90.81 108 ILE A C 1
ATOM 888 O O . ILE A 1 108 ? 19.181 -2.886 0.223 1.00 90.81 108 ILE A O 1
ATOM 892 N N . TYR A 1 109 ? 18.971 -0.688 0.630 1.00 91.94 109 TYR A N 1
ATOM 893 C CA . TYR A 1 109 ? 19.882 -0.275 -0.439 1.00 91.94 109 TYR A CA 1
ATOM 894 C C . TYR A 1 109 ? 21.315 -0.770 -0.222 1.00 91.94 109 TYR A C 1
ATOM 896 O O . TYR A 1 109 ? 21.895 -1.407 -1.106 1.00 91.94 109 TYR A O 1
ATOM 904 N N . SER A 1 110 ? 21.874 -0.529 0.967 1.00 91.62 110 SER A N 1
ATOM 905 C CA . SER A 1 110 ? 23.222 -0.985 1.327 1.00 91.62 110 SER A CA 1
ATOM 906 C C . SER A 1 110 ? 23.321 -2.509 1.317 1.00 91.62 110 SER A C 1
ATOM 908 O O . SER A 1 110 ? 24.310 -3.063 0.836 1.00 91.62 110 SER A O 1
ATOM 910 N N . ARG A 1 111 ? 22.270 -3.198 1.776 1.00 93.81 111 ARG A N 1
ATOM 911 C CA . ARG A 1 111 ? 22.212 -4.660 1.780 1.00 93.81 111 ARG A CA 1
ATOM 912 C C . ARG A 1 111 ? 22.196 -5.238 0.368 1.00 93.81 111 ARG A C 1
ATOM 914 O O . ARG A 1 111 ? 22.999 -6.107 0.032 1.00 93.81 111 ARG A O 1
ATOM 921 N N . THR A 1 112 ? 21.342 -4.687 -0.488 1.00 94.44 112 THR A N 1
ATOM 922 C CA . THR A 1 112 ? 21.182 -5.092 -1.892 1.00 94.44 112 THR A CA 1
ATOM 923 C C . THR A 1 112 ? 22.481 -4.909 -2.690 1.00 94.44 112 THR A C 1
ATOM 925 O O . THR A 1 112 ? 22.789 -5.708 -3.577 1.00 94.44 112 THR A O 1
ATOM 928 N N . ALA A 1 113 ? 23.316 -3.926 -2.332 1.00 94.94 113 ALA A N 1
ATOM 929 C CA . ALA A 1 113 ? 24.613 -3.690 -2.972 1.00 94.94 113 ALA A CA 1
ATOM 930 C C . ALA A 1 113 ? 25.633 -4.837 -2.802 1.00 94.94 113 ALA A C 1
ATOM 932 O O . ALA A 1 113 ? 26.604 -4.903 -3.561 1.00 94.94 113 ALA A O 1
ATOM 933 N N . ARG A 1 114 ? 25.419 -5.763 -1.852 1.00 94.81 114 ARG A N 1
ATOM 934 C CA . ARG A 1 114 ? 26.242 -6.980 -1.705 1.00 94.81 114 ARG A CA 1
ATOM 935 C C . ARG A 1 114 ? 26.009 -7.980 -2.843 1.00 94.81 114 ARG A C 1
ATOM 937 O O . ARG A 1 114 ? 26.923 -8.728 -3.187 1.00 94.81 114 ARG A O 1
ATOM 944 N N . TYR A 1 115 ? 24.817 -7.959 -3.440 1.00 96.56 115 TYR A N 1
ATOM 945 C CA . TYR A 1 115 ? 24.386 -8.899 -4.477 1.00 96.56 115 TYR A CA 1
ATOM 946 C C . TYR A 1 115 ? 24.471 -8.297 -5.879 1.00 96.56 115 TYR A C 1
ATOM 948 O O . TYR A 1 115 ? 24.926 -8.959 -6.812 1.00 96.56 115 TYR A O 1
ATOM 956 N N . PHE A 1 116 ? 24.100 -7.026 -6.023 1.00 97.19 116 PHE A N 1
ATOM 957 C CA . PHE A 1 116 ? 24.021 -6.363 -7.322 1.00 97.19 116 PHE A CA 1
ATOM 958 C C . PHE A 1 116 ? 25.100 -5.292 -7.474 1.00 97.19 116 PHE A C 1
ATOM 960 O O . PHE A 1 116 ? 25.283 -4.412 -6.622 1.00 97.19 116 PHE A O 1
ATOM 967 N N . ARG A 1 117 ? 25.858 -5.382 -8.568 1.00 93.88 117 ARG A N 1
ATOM 968 C CA . ARG A 1 117 ? 26.979 -4.489 -8.878 1.00 93.88 117 ARG A CA 1
ATOM 969 C C . ARG A 1 117 ? 26.505 -3.230 -9.583 1.00 93.88 117 ARG A C 1
ATOM 971 O O . ARG A 1 117 ? 27.043 -2.159 -9.311 1.00 93.88 117 ARG A O 1
ATOM 978 N N . THR A 1 118 ? 25.500 -3.355 -10.440 1.00 94.00 118 THR A N 1
ATOM 979 C CA . THR A 1 118 ? 24.928 -2.233 -11.175 1.00 94.00 118 THR A CA 1
ATOM 980 C C . THR A 1 118 ? 23.988 -1.423 -10.296 1.00 94.00 118 THR A C 1
ATOM 982 O O . THR A 1 118 ? 23.227 -1.954 -9.485 1.00 94.00 118 THR A O 1
ATOM 985 N N . ASP A 1 119 ? 24.013 -0.106 -10.487 1.00 90.81 119 ASP A N 1
ATOM 986 C CA . ASP A 1 119 ? 23.087 0.791 -9.802 1.00 90.81 119 ASP A CA 1
ATOM 987 C C . ASP A 1 119 ? 21.629 0.502 -10.200 1.00 90.81 119 ASP A C 1
ATOM 989 O O . ASP A 1 119 ? 20.741 0.504 -9.352 1.00 90.81 119 ASP A O 1
ATOM 993 N N . ARG A 1 120 ? 21.391 0.125 -11.467 1.00 91.75 120 ARG A N 1
ATOM 994 C CA . ARG A 1 120 ? 20.062 -0.251 -11.977 1.00 91.75 120 ARG A CA 1
ATOM 995 C C . ARG A 1 120 ? 19.430 -1.378 -11.172 1.00 91.75 120 ARG A C 1
ATOM 997 O O . ARG A 1 120 ? 18.308 -1.209 -10.701 1.00 91.75 120 ARG A O 1
ATOM 1004 N N . LEU A 1 121 ? 20.136 -2.491 -10.958 1.00 94.12 121 LEU A N 1
ATOM 1005 C CA . LEU A 1 121 ? 19.541 -3.615 -10.231 1.00 94.12 121 LEU A CA 1
ATOM 1006 C C . LEU A 1 121 ? 19.379 -3.328 -8.737 1.00 94.12 121 LEU A C 1
ATOM 1008 O O . LEU A 1 121 ? 18.414 -3.787 -8.131 1.00 94.12 121 LEU A O 1
ATOM 1012 N N . ARG A 1 122 ? 20.236 -2.486 -8.145 1.00 94.19 122 ARG A N 1
ATOM 1013 C CA . ARG A 1 122 ? 19.998 -1.998 -6.777 1.00 94.19 122 ARG A CA 1
ATOM 1014 C C . ARG A 1 122 ? 18.692 -1.221 -6.685 1.00 94.19 122 ARG A C 1
ATOM 1016 O O . ARG A 1 122 ? 17.934 -1.447 -5.749 1.00 94.19 122 ARG A O 1
ATOM 1023 N N . ARG A 1 123 ? 18.390 -0.348 -7.651 1.00 92.06 123 ARG A N 1
ATOM 1024 C CA . ARG A 1 123 ? 17.106 0.375 -7.698 1.00 92.06 123 ARG A CA 1
ATOM 1025 C C . ARG A 1 123 ? 15.931 -0.585 -7.882 1.00 92.06 123 ARG A C 1
ATOM 1027 O O . ARG A 1 123 ? 14.975 -0.502 -7.119 1.00 92.06 123 ARG A O 1
ATOM 1034 N N . VAL A 1 124 ? 16.040 -1.531 -8.821 1.00 93.75 124 VAL A N 1
ATOM 1035 C CA . VAL A 1 124 ? 15.014 -2.559 -9.087 1.00 93.75 124 VAL A CA 1
ATOM 1036 C C . VAL A 1 124 ? 14.603 -3.287 -7.807 1.00 93.75 124 VAL A C 1
ATOM 1038 O O . VAL A 1 124 ? 13.422 -3.322 -7.481 1.00 93.75 124 VAL A O 1
ATOM 1041 N N . PHE A 1 125 ? 15.570 -3.798 -7.043 1.00 93.88 125 PHE A N 1
ATOM 1042 C CA . PHE A 1 125 ? 15.303 -4.618 -5.855 1.00 93.88 125 PHE A CA 1
ATOM 1043 C C . PHE A 1 125 ? 15.137 -3.824 -4.551 1.00 93.88 125 PHE A C 1
ATOM 1045 O O . PHE A 1 125 ? 15.040 -4.414 -3.475 1.00 93.88 125 PHE A O 1
ATOM 1052 N N . THR A 1 126 ? 15.108 -2.489 -4.617 1.00 91.69 126 THR A N 1
ATOM 1053 C CA . THR A 1 126 ? 14.898 -1.629 -3.436 1.00 91.69 126 THR A CA 1
ATOM 1054 C C . THR A 1 126 ? 13.692 -0.713 -3.565 1.00 91.69 126 THR A C 1
ATOM 1056 O O . THR A 1 126 ? 13.204 -0.227 -2.547 1.00 91.69 126 THR A O 1
ATOM 1059 N N . PHE A 1 127 ? 13.167 -0.504 -4.777 1.00 86.94 127 PHE A N 1
ATOM 1060 C CA . PHE A 1 127 ? 12.007 0.357 -5.008 1.00 86.94 127 PHE A CA 1
ATOM 1061 C C . PHE A 1 127 ? 10.765 -0.077 -4.218 1.00 86.94 127 PHE A C 1
ATOM 1063 O O . PHE A 1 127 ? 9.986 0.777 -3.791 1.00 86.94 127 PHE A O 1
ATOM 1070 N N . GLY A 1 128 ? 10.618 -1.376 -3.933 1.00 82.88 128 GLY A N 1
ATOM 1071 C CA . GLY A 1 128 ? 9.539 -1.914 -3.099 1.00 82.88 128 GLY A CA 1
ATOM 1072 C C . GLY A 1 128 ? 9.421 -1.270 -1.707 1.00 82.88 128 GLY A C 1
ATOM 1073 O O . GLY A 1 128 ? 8.339 -1.292 -1.123 1.00 82.88 128 GLY A O 1
ATOM 1074 N N . SER A 1 129 ? 10.462 -0.600 -1.185 1.00 81.38 129 SER A N 1
ATOM 1075 C CA . SER A 1 129 ? 10.358 0.169 0.070 1.00 81.38 129 SER A CA 1
ATOM 1076 C C . SER A 1 129 ? 9.295 1.277 0.009 1.00 81.38 129 SER A C 1
ATOM 1078 O O . SER A 1 129 ? 8.735 1.664 1.040 1.00 81.38 129 SER A O 1
ATOM 1080 N N . MET A 1 130 ? 8.959 1.756 -1.194 1.00 78.88 130 MET A N 1
ATOM 1081 C CA . MET A 1 130 ? 7.897 2.741 -1.403 1.00 78.88 130 MET A CA 1
ATOM 1082 C C . MET A 1 130 ? 6.503 2.223 -1.076 1.00 78.88 130 MET A C 1
ATOM 1084 O O . MET A 1 130 ? 5.632 3.031 -0.757 1.00 78.88 130 MET A O 1
ATOM 1088 N N . TYR A 1 131 ? 6.282 0.907 -1.054 1.00 76.00 131 TYR A N 1
ATOM 1089 C CA . TYR A 1 131 ? 4.994 0.337 -0.640 1.00 76.00 131 TYR A CA 1
ATOM 1090 C C . TYR A 1 131 ? 4.669 0.654 0.820 1.00 76.00 131 TYR A C 1
ATOM 1092 O O . TYR A 1 131 ? 3.513 0.637 1.234 1.00 76.00 131 TYR A O 1
ATOM 1100 N N . MET A 1 132 ? 5.703 0.969 1.594 1.00 71.62 132 MET A N 1
ATOM 1101 C CA . MET A 1 132 ? 5.615 1.370 2.989 1.00 71.62 132 MET A CA 1
ATOM 1102 C C . MET A 1 132 ? 5.853 2.870 3.182 1.00 71.62 132 MET A C 1
ATOM 1104 O O . MET A 1 132 ? 5.973 3.331 4.315 1.00 71.62 132 MET A O 1
ATOM 1108 N N . GLY A 1 133 ? 5.948 3.635 2.091 1.00 73.75 133 GLY A N 1
ATOM 1109 C CA . GLY A 1 133 ? 6.244 5.061 2.136 1.00 73.75 133 GLY A CA 1
ATOM 1110 C C . GLY A 1 133 ? 7.569 5.339 2.837 1.00 73.75 133 GLY A C 1
ATOM 1111 O O . GLY A 1 133 ? 7.612 6.176 3.736 1.00 73.75 133 GLY A O 1
ATOM 1112 N N . MET A 1 134 ? 8.626 4.604 2.477 1.00 74.75 134 MET A N 1
ATOM 1113 C CA . MET A 1 134 ? 9.973 4.816 3.003 1.00 74.75 134 MET A CA 1
ATOM 1114 C C . MET A 1 134 ? 11.012 4.898 1.891 1.00 74.75 134 MET A C 1
ATOM 1116 O O . MET A 1 134 ? 10.958 4.180 0.889 1.00 74.75 134 MET A O 1
ATOM 1120 N N . SER A 1 135 ? 12.013 5.735 2.141 1.00 83.44 135 SER A N 1
ATOM 1121 C CA . SER A 1 135 ? 13.242 5.789 1.362 1.00 83.44 135 SER A CA 1
ATOM 1122 C C . SER A 1 135 ? 14.018 4.468 1.477 1.00 83.44 135 SER A C 1
ATOM 1124 O O . SER A 1 135 ? 14.225 3.982 2.592 1.00 83.44 135 SER A O 1
ATOM 1126 N N . PRO A 1 136 ? 14.500 3.885 0.364 1.00 86.12 136 PRO A N 1
ATOM 1127 C CA . PRO A 1 136 ? 15.298 2.657 0.383 1.00 86.12 136 PRO A CA 1
ATOM 1128 C C . PRO A 1 136 ? 16.653 2.848 1.076 1.00 86.12 136 PRO A C 1
ATOM 1130 O O . PRO A 1 136 ? 17.304 1.876 1.460 1.00 86.12 136 PRO A O 1
ATOM 1133 N N . PHE A 1 137 ? 17.087 4.098 1.246 1.00 86.69 137 PHE A N 1
ATOM 1134 C CA . PHE A 1 137 ? 18.319 4.440 1.947 1.00 86.69 137 PHE A CA 1
ATOM 1135 C C . PHE A 1 137 ? 18.173 4.392 3.470 1.00 86.69 137 PHE A C 1
ATOM 1137 O O . PHE A 1 137 ? 19.189 4.283 4.150 1.00 86.69 137 PHE A O 1
ATOM 1144 N N . ASP A 1 138 ? 16.935 4.399 3.971 1.00 80.25 138 ASP A N 1
ATOM 1145 C CA . ASP A 1 138 ? 16.606 4.412 5.400 1.00 80.25 138 ASP A CA 1
ATOM 1146 C C . ASP A 1 138 ? 15.815 3.167 5.826 1.00 80.25 138 ASP A C 1
ATOM 1148 O O . ASP A 1 138 ? 15.821 2.791 6.996 1.00 80.25 138 ASP A O 1
ATOM 1152 N N . ALA A 1 139 ? 15.127 2.515 4.884 1.00 82.00 139 ALA A N 1
ATOM 1153 C CA . ALA A 1 139 ? 14.336 1.320 5.135 1.00 82.00 139 ALA A CA 1
ATOM 1154 C C . ALA A 1 139 ? 15.239 0.131 5.536 1.00 82.00 139 ALA A C 1
ATOM 1156 O O . ALA A 1 139 ? 16.136 -0.209 4.768 1.00 82.00 139 ALA A O 1
ATOM 1157 N N . PRO A 1 140 ? 14.994 -0.530 6.683 1.00 85.00 140 PRO A N 1
ATOM 1158 C CA . PRO A 1 140 ? 15.677 -1.749 7.116 1.00 85.00 140 PRO A CA 1
ATOM 1159 C C . PRO A 1 140 ? 15.794 -2.857 6.061 1.00 85.00 140 PRO A C 1
ATOM 1161 O O . PRO A 1 140 ? 14.859 -3.104 5.296 1.00 85.00 140 PRO A O 1
ATOM 1164 N N . GLY A 1 141 ? 16.905 -3.597 6.092 1.00 84.50 141 GLY A N 1
ATOM 1165 C CA . GLY A 1 141 ? 17.179 -4.734 5.210 1.00 84.50 141 GLY A CA 1
ATOM 1166 C C . GLY A 1 141 ? 16.124 -5.841 5.275 1.00 84.50 141 GLY A C 1
ATOM 1167 O O . GLY A 1 141 ? 15.842 -6.462 4.250 1.00 84.50 141 GLY A O 1
ATOM 1168 N N . THR A 1 142 ? 15.452 -6.006 6.423 1.00 84.44 142 THR A N 1
ATOM 1169 C CA . THR A 1 142 ? 14.306 -6.922 6.591 1.00 84.44 142 THR A CA 1
ATOM 1170 C C . THR A 1 142 ? 13.228 -6.743 5.529 1.00 84.44 142 THR A C 1
ATOM 1172 O O . THR A 1 142 ? 12.522 -7.693 5.203 1.00 84.44 142 THR A O 1
ATOM 1175 N N . TYR A 1 143 ? 13.068 -5.534 4.981 1.00 84.06 143 TYR A N 1
ATOM 1176 C CA . TYR A 1 143 ? 12.013 -5.244 4.015 1.00 84.06 143 TYR A CA 1
ATOM 1177 C C . TYR A 1 143 ? 12.205 -5.905 2.647 1.00 84.06 143 TYR A C 1
ATOM 1179 O O . TYR A 1 143 ? 11.263 -5.897 1.853 1.00 84.06 143 TYR A O 1
ATOM 1187 N N . SER A 1 144 ? 13.338 -6.572 2.390 1.00 89.50 144 SER A N 1
ATOM 1188 C CA . SER A 1 144 ? 13.447 -7.468 1.231 1.00 89.50 144 SER A CA 1
ATOM 1189 C C . SER A 1 144 ? 12.431 -8.618 1.269 1.00 89.50 144 SER A C 1
ATOM 1191 O O . SER A 1 144 ? 12.133 -9.175 0.216 1.00 89.50 144 SER A O 1
ATOM 1193 N N . LEU A 1 145 ? 11.804 -8.904 2.423 1.00 87.69 145 LEU A N 1
ATOM 1194 C CA . LEU A 1 145 ? 10.664 -9.826 2.512 1.00 87.69 145 LEU A CA 1
ATOM 1195 C C . LEU A 1 145 ? 9.531 -9.464 1.539 1.00 87.69 145 LEU A C 1
ATOM 1197 O O . LEU A 1 145 ? 8.878 -10.354 1.003 1.00 87.69 145 LEU A O 1
ATOM 1201 N N . LEU A 1 146 ? 9.289 -8.168 1.296 1.00 84.50 146 LEU A N 1
ATOM 1202 C CA . LEU A 1 146 ? 8.229 -7.730 0.382 1.00 84.50 146 LEU A CA 1
ATOM 1203 C C . LEU A 1 146 ? 8.583 -8.133 -1.047 1.00 84.50 146 LEU A C 1
ATOM 1205 O O . LEU A 1 146 ? 7.772 -8.723 -1.758 1.00 84.50 146 LEU A O 1
ATOM 1209 N N . GLN A 1 147 ? 9.837 -7.900 -1.426 1.00 88.38 147 GLN A N 1
ATOM 1210 C CA . GLN A 1 147 ? 10.354 -8.300 -2.724 1.00 88.38 147 GLN A CA 1
ATOM 1211 C C . GLN A 1 147 ? 10.330 -9.822 -2.898 1.00 88.38 147 GLN A C 1
ATOM 1213 O O . GLN A 1 147 ? 10.014 -10.308 -3.981 1.00 88.38 147 GLN A O 1
ATOM 1218 N N . TYR A 1 148 ? 10.616 -10.580 -1.833 1.00 91.56 148 TYR A N 1
ATOM 1219 C CA . TYR A 1 148 ? 10.495 -12.035 -1.851 1.00 91.56 148 TYR A CA 1
ATOM 1220 C C . TYR A 1 148 ? 9.071 -12.479 -2.184 1.00 91.56 148 TYR A C 1
ATOM 1222 O O . TYR A 1 148 ? 8.904 -13.307 -3.073 1.00 91.56 148 TYR A O 1
ATOM 1230 N N . THR A 1 149 ? 8.047 -11.901 -1.544 1.00 86.88 149 THR A N 1
ATOM 1231 C CA . THR A 1 149 ? 6.654 -12.283 -1.836 1.00 86.88 149 THR A CA 1
ATOM 1232 C C . THR A 1 149 ? 6.286 -12.050 -3.299 1.00 86.88 149 THR A C 1
ATOM 1234 O O . THR A 1 149 ? 5.697 -12.922 -3.926 1.00 86.88 149 THR A O 1
ATOM 1237 N N . GLU A 1 150 ? 6.718 -10.941 -3.903 1.00 90.19 150 GLU A N 1
ATOM 1238 C CA . GLU A 1 150 ? 6.487 -10.709 -5.331 1.00 90.19 150 GLU A CA 1
ATOM 1239 C C . GLU A 1 150 ? 7.227 -11.721 -6.211 1.00 90.19 150 GLU A C 1
ATOM 1241 O O . GLU A 1 150 ? 6.650 -12.243 -7.160 1.00 90.19 150 GLU A O 1
ATOM 1246 N N . LEU A 1 151 ? 8.498 -12.004 -5.918 1.00 91.38 151 LEU A N 1
ATOM 1247 C CA . LEU A 1 151 ? 9.334 -12.887 -6.738 1.00 91.38 151 LEU A CA 1
ATOM 1248 C C . LEU A 1 151 ? 8.968 -14.371 -6.591 1.00 91.38 151 LEU A C 1
ATOM 1250 O O . LEU A 1 151 ? 9.133 -15.126 -7.546 1.00 91.38 151 LEU A O 1
ATOM 1254 N N . ALA A 1 152 ? 8.485 -14.786 -5.420 1.00 90.25 152 ALA A N 1
ATOM 1255 C CA . ALA A 1 152 ? 8.163 -16.175 -5.112 1.00 90.25 152 ALA A CA 1
ATOM 1256 C C . ALA A 1 152 ? 6.666 -16.490 -5.266 1.00 90.25 152 ALA A C 1
ATOM 1258 O O . ALA A 1 152 ? 6.315 -17.499 -5.874 1.00 90.25 152 ALA A O 1
ATOM 1259 N N . GLU A 1 153 ? 5.779 -15.640 -4.739 1.00 87.00 153 GLU A N 1
ATOM 1260 C CA . GLU A 1 153 ? 4.323 -15.872 -4.740 1.00 87.00 153 GLU A CA 1
ATOM 1261 C C . GLU A 1 153 ? 3.624 -15.201 -5.937 1.00 87.00 153 GLU A C 1
ATOM 1263 O O . GLU A 1 153 ? 2.595 -15.684 -6.421 1.00 87.00 153 GLU A O 1
ATOM 1268 N N . GLY A 1 154 ? 4.203 -14.119 -6.464 1.00 91.19 154 GLY A N 1
ATOM 1269 C CA . GLY A 1 154 ? 3.679 -13.381 -7.612 1.00 91.19 154 GLY A CA 1
ATOM 1270 C C . GLY A 1 154 ? 2.656 -12.306 -7.260 1.00 91.19 154 GLY A C 1
ATOM 1271 O O . GLY A 1 154 ? 2.221 -12.152 -6.119 1.00 91.19 154 GLY A O 1
ATOM 1272 N N . ILE A 1 155 ? 2.264 -11.544 -8.279 1.00 92.19 155 ILE A N 1
ATOM 1273 C CA . ILE A 1 155 ? 1.232 -10.508 -8.170 1.00 92.19 155 ILE A CA 1
ATOM 1274 C C . ILE A 1 155 ? -0.082 -11.046 -8.727 1.00 92.19 155 ILE A C 1
ATOM 1276 O O . ILE A 1 155 ? -0.110 -11.660 -9.791 1.00 92.19 155 ILE A O 1
ATOM 1280 N N . TRP A 1 156 ? -1.178 -10.794 -8.013 1.00 92.81 156 TRP A N 1
ATOM 1281 C CA . TRP A 1 156 ? -2.497 -11.328 -8.338 1.00 92.81 156 TRP A CA 1
ATOM 1282 C C . TRP A 1 156 ? -3.525 -10.210 -8.504 1.00 92.81 156 TRP A C 1
ATOM 1284 O O . TRP A 1 156 ? -3.585 -9.271 -7.707 1.00 92.81 156 TRP A O 1
ATOM 1294 N N . TYR A 1 157 ? -4.361 -10.339 -9.530 1.00 94.31 157 TYR A N 1
ATOM 1295 C CA . TYR A 1 157 ? -5.418 -9.404 -9.886 1.00 94.31 157 TYR A CA 1
ATOM 1296 C C . TYR A 1 157 ? -6.797 -10.064 -9.735 1.00 94.31 157 TYR A C 1
ATOM 1298 O O . TYR A 1 157 ? -7.067 -11.059 -10.408 1.00 94.31 157 TYR A O 1
ATOM 1306 N N . PRO A 1 158 ? -7.702 -9.529 -8.898 1.00 95.06 158 PRO A N 1
ATOM 1307 C CA . PRO A 1 158 ? -9.085 -9.993 -8.862 1.00 95.06 158 PRO A CA 1
ATOM 1308 C C . PRO A 1 158 ? -9.844 -9.517 -10.103 1.00 95.06 158 PRO A C 1
ATOM 1310 O O . PRO A 1 158 ? -9.945 -8.313 -10.328 1.00 95.06 158 PRO A O 1
ATOM 1313 N N . VAL A 1 159 ? -10.411 -10.442 -10.881 1.00 95.38 159 VAL A N 1
ATOM 1314 C CA . VAL A 1 159 ? -11.264 -10.127 -12.042 1.00 95.38 159 VAL A CA 1
ATOM 1315 C C . VAL A 1 159 ? -12.423 -9.230 -11.602 1.00 95.38 159 VAL A C 1
ATOM 1317 O O . VAL A 1 159 ? -13.095 -9.525 -10.617 1.00 95.38 159 VAL A O 1
ATOM 1320 N N . GLY A 1 160 ? -12.656 -8.129 -12.315 1.00 93.75 160 GLY A N 1
ATOM 1321 C CA . GLY A 1 160 ? -13.562 -7.040 -11.939 1.00 93.75 160 GLY A CA 1
ATOM 1322 C C . GLY A 1 160 ? -12.947 -6.015 -10.974 1.00 93.75 160 GLY A C 1
ATOM 1323 O O . GLY A 1 160 ? -13.648 -5.122 -10.490 1.00 93.75 160 GLY A O 1
ATOM 1324 N N . GLY A 1 161 ? -11.651 -6.134 -10.682 1.00 93.06 161 GLY A N 1
ATOM 1325 C CA . GLY A 1 161 ? -10.878 -5.258 -9.812 1.00 93.06 161 GLY A CA 1
ATOM 1326 C C . GLY A 1 161 ? -11.094 -5.498 -8.315 1.00 93.06 161 GLY A C 1
ATOM 1327 O O . GLY A 1 161 ? -11.979 -6.230 -7.872 1.00 93.06 161 GLY A O 1
ATOM 1328 N N . PHE A 1 162 ? -10.291 -4.819 -7.489 1.00 91.69 162 PHE A N 1
ATOM 1329 C CA . PHE A 1 162 ? -10.303 -4.975 -6.023 1.00 91.69 162 PHE A CA 1
ATOM 1330 C C . PHE A 1 162 ? -11.661 -4.692 -5.364 1.00 91.69 162 PHE A C 1
ATOM 1332 O O . PHE A 1 162 ? -11.923 -5.161 -4.256 1.00 91.69 162 PHE A O 1
ATOM 1339 N N . ASN A 1 163 ? -12.557 -3.966 -6.040 1.00 93.06 163 ASN A N 1
ATOM 1340 C CA . ASN A 1 163 ? -13.912 -3.753 -5.544 1.00 93.06 163 ASN A CA 1
ATOM 1341 C C . ASN A 1 163 ? -14.693 -5.071 -5.392 1.00 93.06 163 ASN A C 1
ATOM 1343 O O . ASN A 1 163 ? -15.523 -5.167 -4.492 1.00 93.06 163 ASN A O 1
ATOM 1347 N N . LYS A 1 164 ? -14.390 -6.106 -6.188 1.00 94.62 164 LYS A N 1
ATOM 1348 C CA . LYS A 1 164 ? -15.020 -7.429 -6.070 1.00 94.62 164 LYS A CA 1
ATOM 1349 C C . LYS A 1 164 ? -14.749 -8.106 -4.734 1.00 94.62 164 LYS A C 1
ATOM 1351 O O . LYS A 1 164 ? -15.674 -8.648 -4.140 1.00 94.62 164 LYS A O 1
ATOM 1356 N N . VAL A 1 165 ? -13.533 -7.975 -4.207 1.00 94.31 165 VAL A N 1
ATOM 1357 C CA . VAL A 1 165 ? -13.184 -8.482 -2.870 1.00 94.31 165 VAL A CA 1
ATOM 1358 C C . VAL A 1 165 ? -14.031 -7.793 -1.793 1.00 94.31 165 VAL A C 1
ATOM 1360 O O . VAL A 1 165 ? -14.547 -8.443 -0.888 1.00 94.31 165 VAL A O 1
ATOM 1363 N N . ILE A 1 166 ? -14.233 -6.476 -1.914 1.00 94.12 166 ILE A N 1
ATOM 1364 C CA . ILE A 1 166 ? -15.069 -5.703 -0.982 1.00 94.12 166 ILE A CA 1
ATOM 1365 C C . ILE A 1 166 ? -16.535 -6.141 -1.082 1.00 94.12 166 ILE A C 1
ATOM 1367 O O . ILE A 1 166 ? -17.181 -6.355 -0.059 1.00 94.12 166 ILE A O 1
ATOM 1371 N N . GLN A 1 167 ? -17.062 -6.295 -2.301 1.00 95.81 167 GLN A N 1
ATOM 1372 C CA . GLN A 1 167 ? -18.432 -6.764 -2.531 1.00 95.81 167 GLN A CA 1
ATOM 1373 C C . GLN A 1 167 ? -18.666 -8.144 -1.909 1.00 95.81 167 GLN A C 1
ATOM 1375 O O . GLN A 1 167 ? -19.687 -8.338 -1.252 1.00 95.81 167 GLN A O 1
ATOM 1380 N N . ALA A 1 168 ? -17.707 -9.059 -2.062 1.00 96.88 168 ALA A N 1
ATOM 1381 C CA . ALA A 1 168 ? -17.744 -10.389 -1.468 1.00 96.88 168 ALA A CA 1
ATOM 1382 C C . ALA A 1 168 ? -17.794 -10.329 0.070 1.00 96.88 168 ALA A C 1
ATOM 1384 O O . ALA A 1 168 ? -18.703 -10.890 0.677 1.00 96.88 168 ALA A O 1
ATOM 1385 N N . LEU A 1 169 ? -16.910 -9.555 0.711 1.00 95.44 169 LEU A N 1
ATOM 1386 C CA . LEU A 1 169 ? -16.933 -9.372 2.171 1.00 95.44 169 LEU A CA 1
ATOM 1387 C C . LEU A 1 169 ? -18.250 -8.747 2.669 1.00 95.44 169 LEU A C 1
ATOM 1389 O O . LEU A 1 169 ? -18.779 -9.154 3.703 1.00 95.44 169 LEU A O 1
ATOM 1393 N N . VAL A 1 170 ? -18.815 -7.786 1.929 1.00 96.25 170 VAL A N 1
ATOM 1394 C CA . VAL A 1 170 ? -20.128 -7.197 2.247 1.00 96.25 170 VAL A CA 1
ATOM 1395 C C . VAL A 1 170 ? -21.253 -8.223 2.094 1.00 96.25 170 VAL A C 1
ATOM 1397 O O . VAL A 1 170 ? -22.180 -8.236 2.903 1.00 96.25 170 VAL A O 1
ATOM 1400 N N . ALA A 1 171 ? -21.197 -9.081 1.075 1.00 96.69 171 ALA A N 1
ATOM 1401 C CA . ALA A 1 171 ? -22.181 -10.139 0.871 1.00 96.69 171 ALA A CA 1
ATOM 1402 C C . ALA A 1 171 ? -22.152 -11.156 2.020 1.00 96.69 171 ALA A C 1
ATOM 1404 O O . ALA A 1 171 ? -23.205 -11.449 2.589 1.00 96.69 171 ALA A O 1
ATOM 1405 N N . VAL A 1 172 ? -20.958 -11.606 2.423 1.00 96.50 172 VAL A N 1
ATOM 1406 C CA . VAL A 1 172 ? -20.761 -12.461 3.604 1.00 96.50 172 VAL A CA 1
ATOM 1407 C C . VAL A 1 172 ? -21.345 -11.790 4.848 1.00 96.50 172 VAL A C 1
ATOM 1409 O O . VAL A 1 172 ? -22.183 -12.381 5.528 1.00 96.50 172 VAL A O 1
ATOM 1412 N N . GLY A 1 173 ? -20.991 -10.525 5.104 1.00 96.25 173 GLY A N 1
ATOM 1413 C CA . GLY A 1 173 ? -21.511 -9.770 6.244 1.00 96.25 173 GLY A CA 1
ATOM 1414 C C . GLY A 1 173 ? -23.039 -9.684 6.256 1.00 96.25 173 GLY A C 1
ATOM 1415 O O . GLY A 1 173 ? -23.659 -9.943 7.284 1.00 96.25 173 GLY A O 1
ATOM 1416 N N . LYS A 1 174 ? -23.674 -9.407 5.110 1.00 97.06 174 LYS A N 1
ATOM 1417 C CA . LYS A 1 174 ? -25.143 -9.387 4.995 1.00 97.06 174 LYS A CA 1
ATOM 1418 C C . LYS A 1 174 ? -25.775 -10.743 5.316 1.00 97.06 174 LYS A C 1
ATOM 1420 O O . LYS A 1 174 ? -26.787 -10.769 6.011 1.00 97.06 174 LYS A O 1
ATOM 1425 N N . ARG A 1 175 ? -25.193 -11.858 4.850 1.00 96.88 175 ARG A N 1
ATOM 1426 C CA . ARG A 1 175 ? -25.683 -13.211 5.189 1.00 96.88 175 ARG A CA 1
ATOM 1427 C C . ARG A 1 175 ? -25.581 -13.500 6.687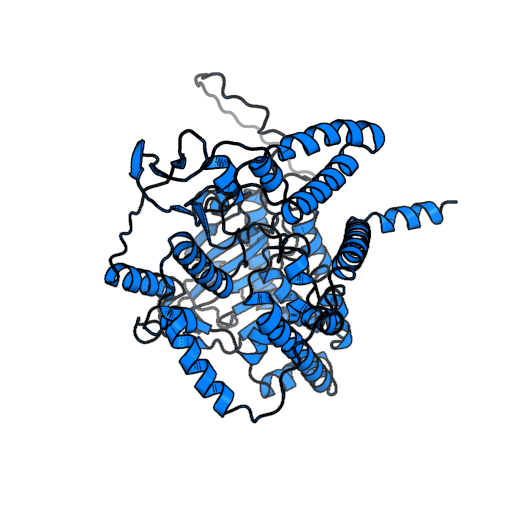 1.00 96.88 175 ARG A C 1
ATOM 1429 O O . ARG A 1 175 ? -26.446 -14.179 7.225 1.00 96.88 175 ARG A O 1
ATOM 1436 N N . LEU A 1 176 ? -24.566 -12.948 7.351 1.00 95.38 176 LEU A N 1
ATOM 1437 C CA . LEU A 1 176 ? -24.374 -13.038 8.802 1.00 95.38 176 LEU A CA 1
ATOM 1438 C C . LEU A 1 176 ? -25.190 -11.998 9.598 1.00 95.38 176 LEU A C 1
ATOM 1440 O O . LEU A 1 176 ? -25.056 -11.916 10.815 1.00 95.38 176 LEU A O 1
ATOM 1444 N N . GLY A 1 177 ? -26.042 -11.205 8.938 1.00 97.44 177 GLY A N 1
ATOM 1445 C CA . GLY A 1 177 ? -26.929 -10.236 9.590 1.00 97.44 177 GLY A CA 1
ATOM 1446 C C . GLY A 1 177 ? -26.315 -8.858 9.862 1.00 97.44 177 GLY A C 1
ATOM 1447 O O . GLY A 1 177 ? -26.929 -8.050 10.559 1.00 97.44 177 GLY A O 1
ATOM 1448 N N . VAL A 1 178 ? -25.135 -8.548 9.310 1.00 97.75 178 VAL A N 1
ATOM 1449 C CA . VAL A 1 178 ? -24.517 -7.218 9.430 1.00 97.75 178 VAL A CA 1
ATOM 1450 C C . VAL A 1 178 ? -25.363 -6.173 8.703 1.00 97.75 178 VAL A C 1
ATOM 1452 O O . VAL A 1 178 ? -25.707 -6.320 7.526 1.00 97.75 178 VAL A O 1
ATOM 1455 N N . GLN A 1 179 ? -25.655 -5.074 9.397 1.00 97.31 179 GLN A N 1
ATOM 1456 C CA . GLN A 1 179 ? -26.366 -3.929 8.838 1.00 97.31 179 GLN A CA 1
ATOM 1457 C C . GLN A 1 179 ? -25.380 -2.863 8.354 1.00 97.31 179 GLN A C 1
ATOM 1459 O O . GLN A 1 179 ? -24.485 -2.448 9.087 1.00 97.31 179 GLN A O 1
ATOM 1464 N N . TYR A 1 180 ? -25.576 -2.381 7.126 1.00 96.75 180 TYR A N 1
ATOM 1465 C CA . TYR A 1 180 ? -24.751 -1.338 6.517 1.00 96.75 180 TYR A CA 1
ATOM 1466 C C . TYR A 1 180 ? -25.571 -0.056 6.357 1.00 96.75 180 TYR A C 1
ATOM 1468 O O . TYR A 1 180 ? -26.592 -0.060 5.667 1.00 96.75 180 TYR A O 1
ATOM 1476 N N . ARG A 1 181 ? -25.116 1.046 6.965 1.00 95.69 181 ARG A N 1
ATOM 1477 C CA . ARG A 1 181 ? -25.716 2.382 6.815 1.00 95.69 181 ARG A CA 1
ATOM 1478 C C . ARG A 1 181 ? -24.740 3.302 6.085 1.00 95.69 181 ARG A C 1
ATOM 1480 O O . ARG A 1 181 ? -23.676 3.622 6.606 1.00 95.69 181 ARG A O 1
ATOM 1487 N N . PHE A 1 182 ? -25.097 3.699 4.867 1.00 95.62 182 PHE A N 1
ATOM 1488 C CA . PHE A 1 182 ? -24.304 4.608 4.035 1.00 95.62 182 PHE A CA 1
ATOM 1489 C C . PHE A 1 182 ? -24.788 6.049 4.186 1.00 95.62 182 PHE A C 1
ATOM 1491 O O . PHE A 1 182 ? -25.923 6.282 4.593 1.00 95.62 182 PHE A O 1
ATOM 1498 N N . SER A 1 183 ? -23.930 7.013 3.842 1.00 95.12 183 SER A N 1
ATOM 1499 C CA . SER A 1 183 ? -24.225 8.449 3.984 1.00 95.12 183 SER A CA 1
ATOM 1500 C C . SER A 1 183 ? -24.581 8.863 5.422 1.00 95.12 183 SER A C 1
ATOM 1502 O O . SER A 1 183 ? -25.306 9.828 5.644 1.00 95.12 183 SER A O 1
ATOM 1504 N N . CYS A 1 184 ? -24.054 8.131 6.406 1.00 95.88 184 CYS A N 1
ATOM 1505 C CA . CYS A 1 184 ? -24.257 8.352 7.835 1.00 95.88 184 CYS A CA 1
ATOM 1506 C C . CYS A 1 184 ? -22.910 8.673 8.491 1.00 95.88 184 CYS A C 1
ATOM 1508 O O . CYS A 1 184 ? -22.297 7.801 9.105 1.00 95.88 184 CYS A O 1
ATOM 1510 N N . SER A 1 185 ? -22.415 9.902 8.315 1.00 95.75 185 SER A N 1
ATOM 1511 C CA . SER A 1 185 ? -21.143 10.304 8.925 1.00 95.75 185 SER A CA 1
ATOM 1512 C C . SER A 1 185 ? -21.257 10.302 10.450 1.00 95.75 185 SER A C 1
ATOM 1514 O O . SER A 1 185 ? -22.224 10.832 11.001 1.00 95.75 185 SER A O 1
ATOM 1516 N N . VAL A 1 186 ? -20.278 9.706 11.131 1.00 97.50 186 VAL A N 1
ATOM 1517 C CA . VAL A 1 186 ? -20.172 9.752 12.594 1.00 97.50 186 VAL A CA 1
ATOM 1518 C C . VAL A 1 186 ? -19.541 11.082 12.983 1.00 97.50 186 VAL A C 1
ATOM 1520 O O . VAL A 1 186 ? -18.438 11.394 12.547 1.00 97.50 186 VAL A O 1
ATOM 1523 N N . GLU A 1 187 ? -20.239 11.856 13.808 1.00 96.88 187 GLU A N 1
ATOM 1524 C CA . GLU A 1 187 ? -19.752 13.137 14.321 1.00 96.88 187 GLU A CA 1
ATOM 1525 C C . GLU A 1 187 ? -18.894 12.941 15.572 1.00 96.88 187 GLU A C 1
ATOM 1527 O O . GLU A 1 187 ? -17.843 13.560 15.706 1.00 96.88 187 GLU A O 1
ATOM 1532 N N . LYS A 1 188 ? -19.315 12.058 16.486 1.00 97.00 188 LYS A N 1
ATOM 1533 C CA . LYS A 1 188 ? -18.545 11.745 17.696 1.00 97.00 188 LYS A CA 1
ATOM 1534 C C . LYS A 1 188 ? -18.850 10.365 18.262 1.00 97.00 188 LYS A C 1
ATOM 1536 O O . LYS A 1 188 ? -19.958 9.843 18.129 1.00 97.00 188 LYS A O 1
ATOM 1541 N N . ILE A 1 189 ? -17.869 9.805 18.960 1.00 97.94 189 ILE A N 1
ATOM 1542 C CA . ILE A 1 189 ? -18.011 8.600 19.776 1.00 97.94 189 ILE A CA 1
ATOM 1543 C C . ILE A 1 189 ? -18.492 9.025 21.165 1.00 97.94 189 ILE A C 1
ATOM 1545 O O . ILE A 1 189 ? -17.932 9.925 21.793 1.00 97.94 189 ILE A O 1
ATOM 1549 N N . LEU A 1 190 ? -19.552 8.384 21.647 1.00 97.31 190 LEU A N 1
ATOM 1550 C CA . LEU A 1 190 ? -20.159 8.684 22.937 1.00 97.31 190 LEU A CA 1
ATOM 1551 C C . LEU A 1 190 ? -19.491 7.852 24.030 1.00 97.31 190 LEU A C 1
ATOM 1553 O O . LEU A 1 190 ? -19.341 6.637 23.889 1.00 97.31 190 LEU A O 1
ATOM 1557 N N . LEU A 1 191 ? -19.124 8.508 25.131 1.00 95.56 191 LEU A N 1
ATOM 1558 C CA . LEU A 1 191 ? -18.498 7.886 26.297 1.00 95.56 191 LEU A CA 1
ATOM 1559 C C . LEU A 1 191 ? -19.418 7.965 27.526 1.00 95.56 191 LEU A C 1
ATOM 1561 O O . LEU A 1 191 ? -20.310 8.813 27.582 1.00 95.56 191 LEU A O 1
ATOM 1565 N N . SER A 1 192 ? -19.182 7.104 28.523 1.00 93.75 192 SER A N 1
ATOM 1566 C CA . SER A 1 192 ? -19.810 7.212 29.849 1.00 93.75 192 SER A CA 1
ATOM 1567 C C . SER A 1 192 ? -19.468 8.546 30.522 1.00 93.75 192 SER A C 1
ATOM 1569 O O . SER A 1 192 ? -18.498 9.206 30.142 1.00 93.75 192 SER A O 1
ATOM 1571 N N . ALA A 1 193 ? -20.222 8.931 31.556 1.00 88.06 193 ALA A N 1
ATOM 1572 C CA . ALA A 1 193 ? -19.981 10.176 32.293 1.00 88.06 193 ALA A CA 1
ATOM 1573 C C . ALA A 1 193 ? -18.544 10.267 32.854 1.00 88.06 193 ALA A C 1
ATOM 1575 O O . ALA A 1 193 ? -17.942 11.335 32.869 1.00 88.06 193 ALA A O 1
ATOM 1576 N N . GLU A 1 194 ? -17.958 9.132 33.240 1.00 83.62 194 GLU A N 1
ATOM 1577 C CA . GLU A 1 194 ? -16.588 9.009 33.757 1.00 83.62 194 GLU A CA 1
ATOM 1578 C C . GLU A 1 194 ? -15.524 8.900 32.645 1.00 83.62 194 GLU A C 1
ATOM 1580 O O . GLU A 1 194 ? -14.329 8.717 32.927 1.00 83.62 194 GLU A O 1
ATOM 1585 N N . GLY A 1 195 ? -15.945 8.904 31.375 1.00 85.94 195 GLY A N 1
ATOM 1586 C CA . GLY A 1 195 ? -15.092 8.715 30.201 1.00 85.94 195 GLY A CA 1
ATOM 1587 C C . GLY A 1 195 ? -14.386 7.357 30.171 1.00 85.94 195 GLY A C 1
ATOM 1588 O O . GLY A 1 195 ? -13.287 7.246 29.631 1.00 85.94 195 GLY A O 1
ATOM 1589 N N . SER A 1 196 ? -14.942 6.342 30.842 1.00 87.62 196 SER A N 1
ATOM 1590 C CA . SER A 1 196 ? -14.274 5.047 31.055 1.00 87.62 196 SER A CA 1
ATOM 1591 C C . SER A 1 196 ? -14.727 3.944 30.100 1.00 87.62 196 SER A C 1
ATOM 1593 O O . SER A 1 196 ? -14.048 2.923 29.990 1.00 87.62 196 SER A O 1
ATOM 1595 N N . SER A 1 197 ? -15.849 4.138 29.411 1.00 93.12 197 SER A N 1
ATOM 1596 C CA . SER A 1 197 ? -16.374 3.201 28.421 1.00 93.12 197 SER A CA 1
ATOM 1597 C C . SER A 1 197 ? -17.037 3.930 27.260 1.00 93.12 197 SER A C 1
ATOM 1599 O O . SER A 1 197 ? -17.610 5.001 27.461 1.00 93.12 197 SER A O 1
ATOM 1601 N N . ALA A 1 198 ? -16.980 3.350 26.063 1.00 96.75 198 ALA A N 1
ATOM 1602 C CA . ALA A 1 198 ? -17.828 3.768 24.953 1.00 96.75 198 ALA A CA 1
ATOM 1603 C C . ALA A 1 198 ? -19.256 3.245 25.152 1.00 96.75 198 ALA A C 1
ATOM 1605 O O . ALA A 1 198 ? -19.455 2.175 25.721 1.00 96.75 198 ALA A O 1
ATOM 1606 N N . ILE A 1 199 ? -20.239 4.033 24.719 1.00 97.38 199 ILE A N 1
ATOM 1607 C CA . ILE A 1 199 ? -21.672 3.714 24.850 1.00 97.38 199 ILE A CA 1
ATOM 1608 C C . ILE A 1 199 ? -22.436 3.853 23.523 1.00 97.38 199 ILE A C 1
ATOM 1610 O O . ILE A 1 199 ? -23.659 3.706 23.484 1.00 97.38 199 ILE A O 1
ATOM 1614 N N . GLY A 1 200 ? -21.734 4.187 22.437 1.00 97.81 200 GLY A N 1
ATOM 1615 C CA . GLY A 1 200 ? -22.324 4.389 21.121 1.00 97.81 200 GLY A CA 1
ATOM 1616 C C . GLY A 1 200 ? -21.648 5.487 20.308 1.00 97.81 200 GLY A C 1
ATOM 1617 O O . GLY A 1 200 ? -20.531 5.915 20.601 1.00 97.81 200 GLY A O 1
ATOM 1618 N N . VAL A 1 201 ? -22.356 5.967 19.290 1.00 98.31 201 VAL A N 1
ATOM 1619 C CA . VAL A 1 201 ? -21.933 7.057 18.406 1.00 98.31 201 VAL A CA 1
ATOM 1620 C C . VAL A 1 201 ? -23.083 8.030 18.162 1.00 98.31 201 VAL A C 1
ATOM 1622 O O . VAL A 1 201 ? -24.253 7.646 18.179 1.00 98.31 201 VAL A O 1
ATOM 1625 N N . GLN A 1 202 ? -22.753 9.291 17.909 1.00 98.12 202 GLN A N 1
ATOM 1626 C CA . GLN A 1 202 ? -23.683 10.276 17.367 1.00 98.12 202 GLN A CA 1
ATOM 1627 C C . GLN A 1 202 ? -23.321 10.550 15.907 1.00 98.12 202 GLN A C 1
ATOM 1629 O O . GLN A 1 202 ? -22.156 10.778 15.577 1.00 98.12 202 GLN A O 1
ATOM 1634 N N . LEU A 1 203 ? -24.327 10.505 15.040 1.00 98.00 203 LEU A N 1
ATOM 1635 C CA . LEU A 1 203 ? -24.213 10.848 13.628 1.00 98.00 203 LEU A CA 1
ATOM 1636 C C . LEU A 1 203 ? -24.309 12.362 13.435 1.00 98.00 203 LEU A C 1
ATOM 1638 O O . LEU A 1 203 ? -24.938 13.047 14.237 1.00 98.00 203 LEU A O 1
ATOM 1642 N N . SER A 1 204 ? -23.795 12.862 12.313 1.00 96.38 204 SER A N 1
ATOM 1643 C CA . SER A 1 204 ? -23.885 14.281 11.932 1.00 96.38 204 SER A CA 1
ATOM 1644 C C . SER A 1 204 ? -25.321 14.784 11.732 1.00 96.38 204 SER A C 1
ATOM 1646 O O . SER A 1 204 ? -25.558 15.984 11.654 1.00 96.38 204 SER A O 1
ATOM 1648 N N . SER A 1 205 ? -26.297 13.877 11.620 1.00 96.38 205 SER A N 1
ATOM 1649 C CA . SER A 1 205 ? -27.728 14.204 11.620 1.00 96.38 205 SER A CA 1
ATOM 1650 C C . SER A 1 205 ? -28.278 14.527 13.017 1.00 96.38 205 SER A C 1
ATOM 1652 O O . SER A 1 205 ? -29.433 14.926 13.138 1.00 96.38 205 SER A O 1
ATOM 1654 N N . GLY A 1 206 ? -27.491 14.304 14.074 1.00 96.12 206 GLY A N 1
ATOM 1655 C CA . GLY A 1 206 ? -27.904 14.349 15.476 1.00 96.12 206 GLY A CA 1
ATOM 1656 C C . GLY A 1 206 ? -28.412 13.008 16.025 1.00 96.12 206 GLY A C 1
ATOM 1657 O O . GLY A 1 206 ? -28.487 12.852 17.247 1.00 96.12 206 GLY A O 1
ATOM 1658 N N . GLU A 1 207 ? -28.709 12.026 15.160 1.00 97.81 207 GLU A N 1
ATOM 1659 C CA . GLU A 1 207 ? -29.140 10.676 15.555 1.00 97.81 207 GLU A CA 1
ATOM 1660 C C . GLU A 1 207 ? -28.086 10.006 16.447 1.00 97.81 207 GLU A C 1
ATOM 1662 O O . GLU A 1 207 ? -26.889 10.050 16.167 1.00 97.81 207 GLU A O 1
ATOM 1667 N N . THR A 1 208 ? -28.535 9.361 17.524 1.00 98.06 208 THR A N 1
ATOM 1668 C CA . THR A 1 208 ? -27.664 8.623 18.444 1.00 98.06 208 THR A CA 1
ATOM 1669 C C . THR A 1 208 ? -27.893 7.126 18.309 1.00 98.06 208 THR A C 1
ATOM 1671 O O . THR A 1 208 ? -29.013 6.647 18.477 1.00 98.06 208 THR A O 1
ATOM 1674 N N . LEU A 1 209 ? -26.812 6.387 18.076 1.00 97.56 209 LEU A N 1
ATOM 1675 C CA . LEU A 1 209 ? -26.794 4.931 18.016 1.00 97.56 209 LEU A CA 1
ATOM 1676 C C . LEU A 1 209 ? -26.076 4.394 19.248 1.00 97.56 209 LEU A C 1
ATOM 1678 O O . LEU A 1 209 ? -24.897 4.676 19.446 1.00 97.56 209 LEU A O 1
ATOM 1682 N N . LYS A 1 210 ? -26.783 3.626 20.077 1.00 97.94 210 LYS A N 1
ATOM 1683 C CA . LYS A 1 210 ? -26.197 2.965 21.249 1.00 97.94 210 LYS A CA 1
ATOM 1684 C C . LYS A 1 210 ? -25.547 1.646 20.841 1.00 97.94 210 LYS A C 1
ATOM 1686 O O . LYS A 1 210 ? -26.094 0.936 20.001 1.00 97.94 210 LYS A O 1
ATOM 1691 N N . ALA A 1 211 ? -24.410 1.331 21.450 1.00 97.00 211 ALA A N 1
ATOM 1692 C CA . ALA A 1 211 ? -23.707 0.069 21.245 1.00 97.00 211 ALA A CA 1
ATOM 1693 C C . ALA A 1 211 ? -22.885 -0.295 22.487 1.00 97.00 211 ALA A C 1
ATOM 1695 O O . ALA A 1 211 ? -22.324 0.593 23.130 1.00 97.00 211 ALA A O 1
ATOM 1696 N N . ASP A 1 212 ? -22.782 -1.592 22.782 1.00 95.12 212 ASP A N 1
ATOM 1697 C CA . ASP A 1 212 ? -21.926 -2.117 23.857 1.00 95.12 212 ASP A CA 1
ATOM 1698 C C . ASP A 1 212 ? -20.438 -2.048 23.486 1.00 95.12 212 ASP A C 1
ATOM 1700 O O . ASP A 1 212 ? -19.566 -1.889 24.343 1.00 95.12 212 ASP A O 1
ATOM 1704 N N . VAL A 1 213 ? -20.152 -2.155 22.185 1.00 96.94 213 VAL A N 1
ATOM 1705 C CA . VAL A 1 213 ? -18.810 -2.088 21.609 1.00 96.94 213 VAL A CA 1
ATOM 1706 C C . VAL A 1 213 ? -18.820 -1.175 20.387 1.00 96.94 213 VAL A C 1
ATOM 1708 O O . VAL A 1 213 ? -19.687 -1.272 19.521 1.00 96.94 213 VAL A O 1
ATOM 1711 N N . VAL A 1 214 ? -17.814 -0.310 20.298 1.00 98.00 214 VAL A N 1
ATOM 1712 C CA . VAL A 1 214 ? -17.527 0.546 19.149 1.00 98.00 214 VAL A CA 1
ATOM 1713 C C . VAL A 1 214 ? -16.169 0.142 18.581 1.00 98.00 214 VAL A C 1
ATOM 1715 O O . VAL A 1 214 ? -15.153 0.185 19.275 1.00 98.00 214 VAL A O 1
ATOM 1718 N N . ILE A 1 215 ? -16.144 -0.237 17.305 1.00 97.50 215 ILE A N 1
ATOM 1719 C CA . ILE A 1 215 ? -14.913 -0.516 16.559 1.00 97.50 215 ILE A CA 1
ATOM 1720 C C . ILE A 1 215 ? -14.758 0.577 15.508 1.00 97.50 215 ILE A C 1
ATOM 1722 O O . ILE A 1 215 ? -15.610 0.724 14.632 1.00 97.50 215 ILE A O 1
ATOM 1726 N N . ASN A 1 216 ? -13.684 1.354 15.601 1.00 96.19 216 ASN A N 1
ATOM 1727 C CA . ASN A 1 216 ? -13.422 2.463 14.703 1.00 96.19 216 ASN A CA 1
ATOM 1728 C C . ASN A 1 216 ? -12.344 2.114 13.667 1.00 96.19 216 ASN A C 1
ATOM 1730 O O . ASN A 1 216 ? -11.237 1.721 14.025 1.00 96.19 216 ASN A O 1
ATOM 1734 N N . ASN A 1 217 ? -12.673 2.306 12.389 1.00 94.88 217 ASN A N 1
ATOM 1735 C CA . ASN A 1 217 ? -11.772 2.100 11.251 1.00 94.88 217 ASN A CA 1
ATOM 1736 C C . ASN A 1 217 ? -11.355 3.418 10.567 1.00 94.88 217 ASN A C 1
ATOM 1738 O O . ASN A 1 217 ? -10.744 3.394 9.501 1.00 94.88 217 ASN A O 1
ATOM 1742 N N . SER A 1 218 ? -11.725 4.582 11.119 1.00 92.88 218 SER A N 1
ATOM 1743 C CA . SER A 1 218 ? -11.165 5.854 10.651 1.00 92.88 218 SER A CA 1
ATOM 1744 C C . SER A 1 218 ? -9.678 5.939 10.996 1.00 92.88 218 SER A C 1
ATOM 1746 O O . SER A 1 218 ? -9.211 5.247 11.904 1.00 92.88 218 SER A O 1
ATOM 1748 N N . ASP A 1 219 ? -8.955 6.860 10.353 1.00 92.06 219 ASP A N 1
ATOM 1749 C CA . ASP A 1 219 ? -7.590 7.180 10.769 1.00 92.06 219 ASP A CA 1
ATOM 1750 C C . ASP A 1 219 ? -7.533 7.480 12.277 1.00 92.06 219 ASP A C 1
ATOM 1752 O O . ASP A 1 219 ? -8.413 8.139 12.844 1.00 92.06 219 ASP A O 1
ATOM 1756 N N . LEU A 1 220 ? -6.506 6.946 12.934 1.00 91.00 220 LEU A N 1
ATOM 1757 C CA . LEU A 1 220 ? -6.339 7.004 14.380 1.00 91.00 220 LEU A CA 1
ATOM 1758 C C . LEU A 1 220 ? -6.147 8.444 14.867 1.00 91.00 220 LEU A C 1
ATOM 1760 O O . LEU A 1 220 ? -6.773 8.852 15.846 1.00 91.00 220 LEU A O 1
ATOM 1764 N N . VAL A 1 221 ? -5.287 9.214 14.196 1.00 90.81 221 VAL A N 1
ATOM 1765 C CA . VAL A 1 221 ? -5.008 10.605 14.565 1.00 90.81 221 VAL A CA 1
ATOM 1766 C C . VAL A 1 221 ? -6.279 11.425 14.375 1.00 90.81 221 VAL A C 1
ATOM 1768 O O . VAL A 1 221 ? -6.662 12.173 15.279 1.00 90.81 221 VAL A O 1
ATOM 1771 N N . TYR A 1 222 ? -6.992 11.215 13.266 1.00 93.06 222 TYR A N 1
ATOM 1772 C CA . TYR A 1 222 ? -8.297 11.830 13.041 1.00 93.06 222 TYR A CA 1
ATOM 1773 C C . TYR A 1 222 ? -9.293 11.486 14.152 1.00 93.06 222 TYR A C 1
ATOM 1775 O O . TYR A 1 222 ? -9.925 12.386 14.706 1.00 93.06 222 TYR A O 1
ATOM 1783 N N . ALA A 1 223 ? -9.415 10.212 14.518 1.00 94.19 223 ALA A N 1
ATOM 1784 C CA . ALA A 1 223 ? -10.378 9.759 15.511 1.00 94.19 223 ALA A CA 1
ATOM 1785 C C . ALA A 1 223 ? -10.170 10.410 16.880 1.00 94.19 223 ALA A C 1
ATOM 1787 O O . ALA A 1 223 ? -11.118 10.928 17.467 1.00 94.19 223 ALA A O 1
ATOM 1788 N N . TYR A 1 224 ? -8.931 10.419 17.382 1.00 92.31 224 TYR A N 1
ATOM 1789 C CA . TYR A 1 224 ? -8.624 11.018 18.682 1.00 92.31 224 TYR A CA 1
ATOM 1790 C C . TYR A 1 224 ? -8.804 12.537 18.697 1.00 92.31 224 TYR A C 1
ATOM 1792 O O . TYR A 1 224 ? -9.105 13.095 19.750 1.00 92.31 224 TYR A O 1
ATOM 1800 N N . ASN A 1 225 ? -8.622 13.210 17.558 1.00 91.12 225 ASN A N 1
ATOM 1801 C CA . ASN A 1 225 ? -8.723 14.667 17.477 1.00 91.12 225 ASN A CA 1
ATOM 1802 C C . ASN A 1 225 ? -10.127 15.182 17.124 1.00 91.12 225 ASN A C 1
ATOM 1804 O O . ASN A 1 225 ? -10.426 16.334 17.446 1.00 91.12 225 ASN A O 1
ATOM 1808 N N . ASN A 1 226 ? -10.967 14.364 16.479 1.00 93.94 226 ASN A N 1
ATOM 1809 C CA . ASN A 1 226 ? -12.274 14.788 15.960 1.00 93.94 226 ASN A CA 1
ATOM 1810 C C . ASN A 1 226 ? -13.455 14.006 16.547 1.00 93.94 226 ASN A C 1
ATOM 1812 O O . ASN A 1 226 ? -14.508 14.594 16.761 1.00 93.94 226 ASN A O 1
ATOM 1816 N N . LEU A 1 227 ? -13.297 12.708 16.827 1.00 95.69 227 LEU A N 1
ATOM 1817 C CA . LEU A 1 227 ? -14.400 11.854 17.289 1.00 95.69 227 LEU A CA 1
ATOM 1818 C C . LEU A 1 227 ? -14.425 11.665 18.810 1.00 95.69 227 LEU A C 1
ATOM 1820 O O . LEU A 1 227 ? -15.437 11.221 19.352 1.00 95.69 227 LEU A O 1
ATOM 1824 N N . LEU A 1 228 ? -13.325 11.973 19.498 1.00 93.69 228 LEU A N 1
ATOM 1825 C CA . LEU A 1 228 ? -13.169 11.835 20.945 1.00 93.69 228 LEU A CA 1
ATOM 1826 C C . LEU A 1 228 ? -12.870 13.192 21.603 1.00 93.69 228 LEU A C 1
ATOM 1828 O O . LEU A 1 228 ? -12.411 14.121 20.934 1.00 93.69 228 LEU A O 1
ATOM 1832 N N . PRO A 1 229 ? -13.093 13.326 22.925 1.00 89.50 229 PRO A N 1
ATOM 1833 C CA . PRO A 1 229 ? -12.661 14.505 23.663 1.00 89.50 229 PRO A CA 1
ATOM 1834 C C . PRO A 1 229 ? -11.159 14.753 23.491 1.00 89.50 229 PRO A C 1
ATOM 1836 O O . PRO A 1 229 ? -10.351 13.825 23.574 1.00 89.50 229 PRO A O 1
ATOM 1839 N N . LYS A 1 230 ? -10.778 16.018 23.286 1.00 84.44 230 LYS A N 1
ATOM 1840 C CA . LYS A 1 230 ? -9.372 16.394 23.109 1.00 84.44 230 LYS A CA 1
ATOM 1841 C C . LYS A 1 230 ? -8.565 16.061 24.363 1.00 84.44 230 LYS A C 1
ATOM 1843 O O . LYS A 1 230 ? -8.926 16.446 25.471 1.00 84.44 230 LYS A O 1
ATOM 1848 N N . THR A 1 231 ? -7.443 15.377 24.164 1.00 81.81 231 THR A N 1
ATOM 1849 C CA . THR A 1 231 ? -6.492 14.992 25.215 1.00 81.81 231 THR A CA 1
ATOM 1850 C C . THR A 1 231 ? -5.064 15.306 24.778 1.00 81.81 231 THR A C 1
ATOM 1852 O O . THR A 1 231 ? -4.800 15.514 23.594 1.00 81.81 231 THR A O 1
ATOM 1855 N N . LEU A 1 232 ? -4.120 15.293 25.720 1.00 75.62 232 LEU A N 1
ATOM 1856 C CA . LEU A 1 232 ? -2.690 15.431 25.413 1.00 75.62 232 LEU A CA 1
ATOM 1857 C C . LEU A 1 232 ? -2.173 14.292 24.534 1.00 75.62 232 LEU A C 1
ATOM 1859 O O . LEU A 1 232 ? -1.326 14.509 23.674 1.00 75.62 232 LEU A O 1
ATOM 1863 N N . TYR A 1 233 ? -2.728 13.091 24.697 1.00 79.81 233 TYR A N 1
ATOM 1864 C CA . TYR A 1 233 ? -2.428 11.966 23.819 1.00 79.81 233 TYR A CA 1
ATOM 1865 C C . TYR A 1 233 ? -2.881 12.227 22.375 1.00 79.81 233 TYR A C 1
ATOM 1867 O O . TYR A 1 233 ? -2.132 11.977 21.436 1.00 79.81 233 TYR A O 1
ATOM 1875 N N . ALA A 1 234 ? -4.071 12.806 22.177 1.00 83.94 234 ALA A N 1
ATOM 1876 C CA . ALA A 1 234 ? -4.520 13.206 20.842 1.00 83.94 234 ALA A CA 1
ATOM 1877 C C . ALA A 1 234 ? -3.552 14.216 20.194 1.00 83.94 234 ALA A C 1
ATOM 1879 O O . ALA A 1 234 ? -3.240 14.103 19.009 1.00 83.94 234 ALA A O 1
ATOM 1880 N N . GLN A 1 235 ? -3.022 15.157 20.984 1.00 79.62 235 GLN A N 1
ATOM 1881 C CA . GLN A 1 235 ? -2.029 16.126 20.514 1.00 79.62 235 GLN A CA 1
ATOM 1882 C C . GLN A 1 235 ? -0.675 15.475 20.201 1.00 79.62 235 GLN A C 1
ATOM 1884 O O . GLN A 1 235 ? -0.072 15.806 19.181 1.00 79.62 235 GLN A O 1
ATOM 1889 N N . SER A 1 236 ? -0.198 14.544 21.037 1.00 78.81 236 SER A N 1
ATOM 1890 C CA . SER A 1 236 ? 1.073 13.846 20.806 1.00 78.81 236 SER A CA 1
ATOM 1891 C C . SER A 1 236 ? 1.018 12.965 19.557 1.00 78.81 236 SER A C 1
ATOM 1893 O O . SER A 1 236 ? 1.991 12.914 18.802 1.00 78.81 236 SER A O 1
ATOM 1895 N N . LEU A 1 237 ? -0.132 12.336 19.284 1.00 81.19 237 LEU A N 1
ATOM 1896 C CA . LEU A 1 237 ? -0.386 11.596 18.048 1.00 81.19 237 LEU A CA 1
ATOM 1897 C C . LEU A 1 237 ? -0.220 12.484 16.811 1.00 81.19 237 LEU A C 1
ATOM 1899 O O . LEU A 1 237 ? 0.467 12.083 15.875 1.00 81.19 237 LEU A O 1
ATOM 1903 N N . SER A 1 238 ? -0.754 13.707 16.838 1.00 83.38 238 SER A N 1
ATOM 1904 C CA . SER A 1 238 ? -0.649 14.665 15.728 1.00 83.38 238 SER A CA 1
ATOM 1905 C C . SER A 1 238 ? 0.778 15.149 15.455 1.00 83.38 238 SER A C 1
ATOM 1907 O O . SER A 1 238 ? 1.022 15.746 14.410 1.00 83.38 238 SER A O 1
ATOM 1909 N N . GLN A 1 239 ? 1.723 14.926 16.374 1.00 80.06 239 GLN A N 1
ATOM 1910 C CA . GLN A 1 239 ? 3.144 15.250 16.194 1.00 80.06 239 GLN A CA 1
ATOM 1911 C C . GLN A 1 239 ? 3.968 14.059 15.690 1.00 80.06 239 GLN A C 1
ATOM 1913 O O . GLN A 1 239 ? 5.169 14.194 15.445 1.00 80.06 239 GLN A O 1
ATOM 1918 N N . ARG A 1 240 ? 3.364 12.872 15.549 1.00 79.06 240 ARG A N 1
ATOM 1919 C CA . ARG A 1 240 ? 4.093 11.693 15.081 1.00 79.06 240 ARG A CA 1
ATOM 1920 C C . ARG A 1 240 ? 4.465 11.836 13.598 1.00 79.06 240 ARG A C 1
ATOM 1922 O O . ARG A 1 240 ? 3.664 12.340 12.808 1.00 79.06 240 ARG A O 1
ATOM 1929 N N . PRO A 1 241 ? 5.661 11.361 13.194 1.00 74.38 241 PRO A N 1
ATOM 1930 C CA . PRO A 1 241 ? 6.047 11.341 11.791 1.00 74.38 241 PRO A CA 1
ATOM 1931 C C . PRO A 1 241 ? 5.013 10.592 10.951 1.00 74.38 241 PRO A C 1
ATOM 1933 O O . PRO A 1 241 ? 4.588 9.486 11.292 1.00 74.38 241 PRO A O 1
ATOM 1936 N N . THR A 1 242 ? 4.606 11.219 9.859 1.00 78.38 242 THR A N 1
ATOM 1937 C CA . THR A 1 242 ? 3.558 10.737 8.962 1.00 78.38 242 THR A CA 1
ATOM 1938 C C . THR A 1 242 ? 4.196 10.196 7.680 1.00 78.38 242 THR A C 1
ATOM 1940 O O . THR A 1 242 ? 5.271 10.644 7.285 1.00 78.38 242 THR A O 1
ATOM 1943 N N . SER A 1 243 ? 3.578 9.196 7.051 1.00 80.81 243 SER A N 1
ATOM 1944 C CA . SER A 1 243 ? 4.021 8.676 5.751 1.00 80.81 243 SER A CA 1
ATOM 1945 C C . SER A 1 243 ? 3.822 9.692 4.616 1.00 80.81 243 SER A C 1
ATOM 1947 O O . SER A 1 243 ? 3.187 10.735 4.789 1.00 80.81 243 SER A O 1
ATOM 1949 N N . CYS A 1 244 ? 4.370 9.397 3.434 1.00 84.81 244 CYS A N 1
ATOM 1950 C CA . CYS A 1 244 ? 4.109 10.189 2.235 1.00 84.81 244 CYS A CA 1
ATOM 1951 C C . CYS A 1 244 ? 2.634 10.104 1.796 1.00 84.81 244 CYS A C 1
ATOM 1953 O O . CYS A 1 244 ? 1.854 9.263 2.251 1.00 84.81 244 CYS A O 1
ATOM 1955 N N . SER A 1 245 ? 2.252 10.975 0.866 1.00 89.62 245 SER A N 1
ATOM 1956 C CA . SER A 1 245 ? 0.964 10.911 0.182 1.00 89.62 245 SER A CA 1
ATOM 1957 C C . SER A 1 245 ? 1.149 10.580 -1.305 1.00 89.62 245 SER A C 1
ATOM 1959 O O . SER A 1 245 ? 2.236 10.190 -1.739 1.00 89.62 245 SER A O 1
ATOM 1961 N N . SER A 1 246 ? 0.084 10.691 -2.097 1.00 92.31 246 SER A N 1
ATOM 1962 C CA . SER A 1 246 ? 0.134 10.484 -3.542 1.00 92.31 246 SER A CA 1
ATOM 1963 C C . SER A 1 246 ? -0.734 11.477 -4.308 1.00 92.31 246 SER A C 1
ATOM 1965 O O . SER A 1 246 ? -1.790 11.895 -3.831 1.00 92.31 246 SER A O 1
ATOM 1967 N N . ILE A 1 247 ? -0.310 11.787 -5.530 1.00 95.19 247 ILE A N 1
ATOM 1968 C CA . ILE A 1 247 ? -1.195 12.256 -6.596 1.00 95.19 247 ILE A CA 1
ATOM 1969 C C . ILE A 1 247 ? -1.536 11.030 -7.441 1.00 95.19 247 ILE A C 1
ATOM 1971 O O . ILE A 1 247 ? -0.639 10.296 -7.855 1.00 95.19 247 ILE A O 1
ATOM 1975 N N . SER A 1 248 ? -2.821 10.786 -7.678 1.00 96.62 248 SER A N 1
ATOM 1976 C CA . SER A 1 248 ? -3.284 9.703 -8.545 1.00 96.62 248 SER A CA 1
ATOM 1977 C C . SER A 1 248 ? -4.078 10.248 -9.718 1.00 96.62 248 SER A C 1
ATOM 1979 O O . SER A 1 248 ? -5.040 10.985 -9.514 1.00 96.62 248 SER A O 1
ATOM 1981 N N . PHE A 1 249 ? -3.707 9.835 -10.926 1.00 98.12 249 PHE A N 1
ATOM 1982 C CA . PHE A 1 249 ? -4.459 10.102 -12.145 1.00 98.12 249 PHE A CA 1
ATOM 1983 C C . PHE A 1 249 ? -5.180 8.836 -12.598 1.00 98.12 249 PHE A C 1
ATOM 1985 O O . PHE A 1 249 ? -4.614 7.744 -12.580 1.00 98.12 249 PHE A O 1
ATOM 1992 N N . TYR A 1 250 ? -6.422 8.991 -13.035 1.00 98.00 250 TYR A N 1
ATOM 1993 C CA . TYR A 1 250 ? -7.218 7.938 -13.652 1.00 98.00 250 TYR A CA 1
ATOM 1994 C C . TYR A 1 250 ? -7.575 8.401 -15.059 1.00 98.00 250 TYR A C 1
ATOM 1996 O O . TYR A 1 250 ? -8.390 9.313 -15.227 1.00 98.00 250 TYR A O 1
ATOM 2004 N N . TRP A 1 251 ? -6.945 7.798 -16.062 1.00 98.44 251 TRP A N 1
ATOM 2005 C CA . TRP A 1 251 ? -7.123 8.153 -17.466 1.00 98.44 251 TRP A CA 1
ATOM 2006 C C . TRP A 1 251 ? -7.921 7.084 -18.197 1.00 98.44 251 TRP A C 1
ATOM 2008 O O . TRP A 1 251 ? -7.624 5.895 -18.099 1.00 98.44 251 TRP A O 1
ATOM 2018 N N . ALA A 1 252 ? -8.929 7.510 -18.953 1.00 98.25 252 ALA A N 1
ATOM 2019 C CA . ALA A 1 252 ? -9.561 6.674 -19.964 1.00 98.25 252 ALA A CA 1
ATOM 2020 C C . ALA A 1 252 ? -8.941 7.000 -21.321 1.00 98.25 252 ALA A C 1
ATOM 2022 O O . ALA A 1 252 ? -8.984 8.155 -21.755 1.00 98.25 252 ALA A O 1
ATOM 2023 N N . LEU A 1 253 ? -8.393 5.992 -21.988 1.00 98.25 253 LEU A N 1
ATOM 2024 C CA . LEU A 1 253 ? -7.797 6.123 -23.308 1.00 98.25 253 LEU A CA 1
ATOM 2025 C C . LEU A 1 253 ? -8.766 5.623 -24.381 1.00 98.25 253 LEU A C 1
ATOM 2027 O O . LEU A 1 253 ? -9.447 4.618 -24.187 1.00 98.25 253 LEU A O 1
ATOM 2031 N N . ASP A 1 254 ? -8.847 6.303 -25.522 1.00 97.81 254 ASP A N 1
ATOM 2032 C CA . ASP A 1 254 ? -9.673 5.859 -26.654 1.00 97.81 254 ASP A CA 1
ATOM 2033 C C . ASP A 1 254 ? -9.078 4.690 -27.449 1.00 97.81 254 ASP A C 1
ATOM 2035 O O . ASP A 1 254 ? -9.767 4.129 -28.305 1.00 97.81 254 ASP A O 1
ATOM 2039 N N . ARG A 1 255 ? -7.837 4.303 -27.143 1.00 96.81 255 ARG A N 1
ATOM 2040 C CA . ARG A 1 255 ? -7.138 3.159 -27.724 1.00 96.81 255 ARG A CA 1
ATOM 2041 C C . ARG A 1 255 ? -6.204 2.473 -26.733 1.00 96.81 255 ARG A C 1
ATOM 2043 O O . ARG A 1 255 ? -5.937 2.998 -25.654 1.00 96.81 255 ARG A O 1
ATOM 2050 N N . LYS A 1 256 ? -5.697 1.301 -27.122 1.00 96.88 256 LYS A N 1
ATOM 2051 C CA . LYS A 1 256 ? -4.693 0.556 -26.355 1.00 96.88 256 LYS A CA 1
ATOM 2052 C C . LYS A 1 256 ? -3.279 1.104 -26.549 1.00 96.88 256 LYS A C 1
ATOM 2054 O O . LYS A 1 256 ? -2.918 1.459 -27.666 1.00 96.88 256 LYS A O 1
ATOM 2059 N N . VAL A 1 257 ? -2.475 1.060 -25.485 1.00 96.38 257 VAL A N 1
ATOM 2060 C CA . VAL A 1 257 ? -1.024 1.337 -25.496 1.00 96.38 257 VAL A CA 1
ATOM 2061 C C . VAL A 1 257 ? -0.258 0.015 -25.304 1.00 96.38 257 VAL A C 1
ATOM 2063 O O . VAL A 1 257 ? -0.077 -0.429 -24.163 1.00 96.38 257 VAL A O 1
ATOM 2066 N N . PRO A 1 258 ? 0.108 -0.702 -26.381 1.00 95.06 258 PRO A N 1
ATOM 2067 C CA . PRO A 1 258 ? 0.601 -2.084 -26.304 1.00 95.06 258 PRO A CA 1
ATOM 2068 C C . PRO A 1 258 ? 1.955 -2.251 -25.595 1.00 95.06 258 PRO A C 1
ATOM 2070 O O . PRO A 1 258 ? 2.259 -3.342 -25.123 1.00 95.06 258 PRO A O 1
ATOM 2073 N N . GLN A 1 259 ? 2.752 -1.189 -25.496 1.00 95.31 259 GLN A N 1
ATOM 2074 C CA . GLN A 1 259 ? 4.065 -1.168 -24.845 1.00 95.31 259 GLN A CA 1
ATOM 2075 C C . GLN A 1 259 ? 3.951 -1.305 -23.321 1.00 95.31 259 GLN A C 1
ATOM 2077 O O . GLN A 1 259 ? 4.881 -1.781 -22.674 1.00 95.31 259 GLN A O 1
ATOM 2082 N N . LEU A 1 260 ? 2.820 -0.890 -22.740 1.00 95.88 260 LEU A N 1
ATOM 2083 C CA . LEU A 1 260 ? 2.588 -0.965 -21.302 1.00 95.88 260 LEU A CA 1
ATOM 2084 C C . LEU A 1 260 ? 2.043 -2.340 -20.907 1.00 95.88 260 LEU A C 1
ATOM 2086 O O . LEU A 1 260 ? 1.013 -2.802 -21.415 1.00 95.88 260 LEU A O 1
ATOM 2090 N N . ALA A 1 261 ? 2.716 -2.958 -19.936 1.00 95.94 261 ALA A N 1
ATOM 2091 C CA . ALA A 1 261 ? 2.248 -4.158 -19.257 1.00 95.94 261 ALA A CA 1
ATOM 2092 C C . ALA A 1 261 ? 1.147 -3.818 -18.236 1.00 95.94 261 ALA A C 1
ATOM 2094 O O . ALA A 1 261 ? 0.770 -2.657 -18.059 1.00 95.94 261 ALA A O 1
ATOM 2095 N N . ALA A 1 262 ? 0.639 -4.830 -17.529 1.00 96.25 262 ALA A N 1
ATOM 2096 C CA . ALA A 1 262 ? -0.352 -4.640 -16.468 1.00 96.25 262 ALA A CA 1
ATOM 2097 C C . ALA A 1 262 ? 0.129 -3.679 -15.370 1.00 96.25 262 ALA A C 1
ATOM 2099 O O . ALA A 1 262 ? -0.640 -2.869 -14.853 1.00 96.25 262 ALA A O 1
ATOM 2100 N N . HIS A 1 263 ? 1.416 -3.752 -15.046 1.00 96.94 263 HIS A N 1
ATOM 2101 C CA . HIS A 1 263 ? 2.066 -2.974 -14.007 1.00 96.94 263 HIS A CA 1
ATOM 2102 C C . HIS A 1 263 ? 3.397 -2.450 -14.547 1.00 96.94 263 HIS A C 1
ATOM 2104 O O . HIS A 1 263 ? 4.205 -3.214 -15.079 1.00 96.94 263 HIS A O 1
ATOM 2110 N N . ASN A 1 264 ? 3.623 -1.146 -14.421 1.00 97.12 264 ASN A N 1
ATOM 2111 C CA . ASN A 1 264 ? 4.823 -0.484 -14.916 1.00 97.12 264 ASN A CA 1
ATOM 2112 C C . ASN A 1 264 ? 5.311 0.517 -13.874 1.00 97.12 264 ASN A C 1
ATOM 2114 O O . ASN A 1 264 ? 4.509 1.223 -13.263 1.00 97.12 264 ASN A O 1
ATOM 2118 N N . ILE A 1 265 ? 6.619 0.605 -13.693 1.00 95.69 265 ILE A N 1
ATOM 2119 C CA . ILE A 1 265 ? 7.265 1.557 -12.795 1.00 95.69 265 ILE A CA 1
ATOM 2120 C C . ILE A 1 265 ? 8.253 2.364 -13.625 1.00 95.69 265 ILE A C 1
ATOM 2122 O O . ILE A 1 265 ? 9.138 1.800 -14.258 1.00 95.69 265 ILE A O 1
ATOM 2126 N N . PHE A 1 266 ? 8.124 3.682 -13.607 1.00 94.81 266 PHE A N 1
ATOM 2127 C CA . PHE A 1 266 ? 9.063 4.600 -14.235 1.00 94.81 266 PHE A CA 1
ATOM 2128 C C . PHE A 1 266 ? 9.937 5.192 -13.138 1.00 94.81 266 PHE A C 1
ATOM 2130 O O . PHE A 1 266 ? 9.440 5.919 -12.279 1.00 94.81 266 PHE A O 1
ATOM 2137 N N . LEU A 1 267 ? 11.226 4.845 -13.128 1.00 88.94 267 LEU A N 1
ATOM 2138 C CA . LEU A 1 267 ? 12.155 5.322 -12.103 1.00 88.94 267 LEU A CA 1
ATOM 2139 C C . LEU A 1 267 ? 12.746 6.680 -12.471 1.00 88.94 267 LEU A C 1
ATOM 2141 O O . LEU A 1 267 ? 13.114 6.908 -13.623 1.00 88.94 267 LEU A O 1
ATOM 2145 N N . ALA A 1 268 ? 12.893 7.551 -11.480 1.00 84.62 268 ALA A N 1
ATOM 2146 C CA . ALA A 1 268 ? 13.668 8.778 -11.608 1.00 84.62 268 ALA A CA 1
ATOM 2147 C C . ALA A 1 268 ? 15.156 8.462 -11.830 1.00 84.62 268 ALA A C 1
ATOM 2149 O O . ALA A 1 268 ? 15.701 7.539 -11.208 1.00 84.62 268 ALA A O 1
ATOM 2150 N N . ASP A 1 269 ? 15.827 9.252 -12.669 1.00 78.44 269 ASP A N 1
ATOM 2151 C CA . ASP A 1 269 ? 17.271 9.110 -12.878 1.00 78.44 269 ASP A CA 1
ATOM 2152 C C . ASP A 1 269 ? 18.036 9.558 -11.626 1.00 78.44 269 ASP A C 1
ATOM 2154 O O . ASP A 1 269 ? 18.906 8.832 -11.129 1.00 78.44 269 ASP A O 1
ATOM 2158 N N . GLU A 1 270 ? 17.595 10.661 -11.020 1.00 80.44 270 GLU A N 1
ATOM 2159 C CA . GLU A 1 270 ? 18.045 11.151 -9.715 1.00 80.44 270 GLU A CA 1
ATOM 2160 C C . GLU A 1 270 ? 17.343 10.429 -8.553 1.00 80.44 270 GLU A C 1
ATOM 2162 O O . GLU A 1 270 ? 16.576 11.012 -7.780 1.00 80.44 270 GLU A O 1
ATOM 2167 N N . TYR A 1 271 ? 17.607 9.123 -8.427 1.00 77.75 271 TYR A N 1
ATOM 2168 C CA . TYR A 1 271 ? 16.905 8.231 -7.498 1.00 77.75 271 TYR A CA 1
ATOM 2169 C C . TYR A 1 271 ? 16.908 8.774 -6.062 1.00 77.75 271 TYR A C 1
ATOM 2171 O O . TYR A 1 271 ? 15.846 9.117 -5.553 1.00 77.75 271 TYR A O 1
ATOM 2179 N N . ARG A 1 272 ? 18.076 8.970 -5.430 1.00 78.19 272 ARG A N 1
ATOM 2180 C CA . ARG A 1 272 ? 18.175 9.478 -4.044 1.00 78.19 272 ARG A CA 1
ATOM 2181 C C . ARG A 1 272 ? 17.526 10.851 -3.853 1.00 78.19 272 ARG A C 1
ATOM 2183 O O . ARG A 1 272 ? 16.741 11.022 -2.925 1.00 78.19 272 ARG A O 1
ATOM 2190 N N . GLN A 1 273 ? 17.789 11.798 -4.753 1.00 75.38 273 GLN A N 1
ATOM 2191 C CA . GLN A 1 273 ? 17.259 13.161 -4.636 1.00 75.38 273 GLN A CA 1
ATOM 2192 C C . GLN A 1 273 ? 15.726 13.199 -4.745 1.00 75.38 273 GLN A C 1
ATOM 2194 O O . GLN A 1 273 ? 15.075 14.059 -4.138 1.00 75.38 273 GLN A O 1
ATOM 2199 N N . SER A 1 274 ? 15.135 12.261 -5.496 1.00 75.12 274 SER A N 1
ATOM 2200 C CA . SER A 1 274 ? 13.681 12.117 -5.581 1.00 75.12 274 SER A CA 1
ATOM 2201 C C . SER A 1 274 ? 13.073 11.719 -4.227 1.00 75.12 274 SER A C 1
ATOM 2203 O O . SER A 1 274 ? 12.102 12.337 -3.790 1.00 75.12 274 SER A O 1
ATOM 2205 N N . PHE A 1 275 ? 13.701 10.793 -3.493 1.00 76.31 275 PHE A N 1
ATOM 2206 C CA . PHE A 1 275 ? 13.276 10.431 -2.137 1.00 76.31 275 PHE A CA 1
ATOM 2207 C C . PHE A 1 275 ? 13.484 11.576 -1.147 1.00 76.31 275 PHE A C 1
ATOM 2209 O O . PHE A 1 275 ? 12.568 11.881 -0.385 1.00 76.31 275 PHE A O 1
ATOM 2216 N N . ASP A 1 276 ? 14.625 12.266 -1.202 1.00 73.81 276 ASP A N 1
ATOM 2217 C CA . ASP A 1 276 ? 14.888 13.426 -0.342 1.00 73.81 276 ASP A CA 1
ATOM 2218 C C . ASP A 1 276 ? 13.820 14.518 -0.545 1.00 73.81 276 ASP A C 1
ATOM 2220 O O . ASP A 1 276 ? 13.344 15.137 0.406 1.00 73.81 276 ASP A O 1
ATOM 2224 N N . SER A 1 277 ? 13.368 14.728 -1.784 1.00 66.69 277 SER A N 1
ATOM 2225 C CA . SER A 1 277 ? 12.319 15.710 -2.087 1.00 66.69 277 SER A CA 1
ATOM 2226 C C . SER A 1 277 ? 10.954 15.324 -1.502 1.00 66.69 277 SER A C 1
ATOM 2228 O O . SER A 1 277 ? 10.235 16.192 -1.006 1.00 66.69 277 SER A O 1
ATOM 2230 N N . ILE A 1 278 ? 10.615 14.033 -1.497 1.00 65.69 278 ILE A N 1
ATOM 2231 C CA . ILE A 1 278 ? 9.351 13.522 -0.943 1.00 65.69 278 ILE A CA 1
ATOM 2232 C C . ILE A 1 278 ? 9.379 13.526 0.591 1.00 65.69 278 ILE A C 1
ATOM 2234 O O . ILE A 1 278 ? 8.458 14.035 1.235 1.00 65.69 278 ILE A O 1
ATOM 2238 N N . PHE A 1 279 ? 10.429 12.951 1.178 1.00 65.94 279 PHE A N 1
ATOM 2239 C CA . PHE A 1 279 ? 10.482 12.630 2.604 1.00 65.94 279 PHE A CA 1
ATOM 2240 C C . PHE A 1 279 ? 11.086 13.738 3.463 1.00 65.94 279 PHE A C 1
ATOM 2242 O O . PHE A 1 279 ? 10.661 13.890 4.605 1.00 65.94 279 PHE A O 1
ATOM 2249 N N . LEU A 1 280 ? 12.027 14.525 2.930 1.00 64.50 280 LEU A N 1
ATOM 2250 C CA . LEU A 1 280 ? 12.658 15.625 3.669 1.00 64.50 280 LEU A CA 1
ATOM 2251 C C . LEU A 1 280 ? 12.042 16.976 3.309 1.00 64.50 280 LEU A C 1
ATOM 2253 O O . LEU A 1 280 ? 11.797 17.795 4.188 1.00 64.50 280 LEU A O 1
ATOM 2257 N N . LYS A 1 281 ? 11.787 17.223 2.017 1.00 63.12 281 LYS A N 1
ATOM 2258 C CA . LYS A 1 281 ? 11.266 18.522 1.552 1.00 63.12 281 LYS A CA 1
ATOM 2259 C C . LYS A 1 281 ? 9.737 18.585 1.509 1.00 63.12 281 LYS A C 1
ATOM 2261 O O . LYS A 1 281 ? 9.194 19.679 1.424 1.00 63.12 281 LYS A O 1
ATOM 2266 N N . HIS A 1 282 ? 9.048 17.443 1.563 1.00 65.25 282 HIS A N 1
ATOM 2267 C CA . HIS A 1 282 ? 7.592 17.331 1.405 1.00 65.25 282 HIS A CA 1
ATOM 2268 C C . HIS A 1 282 ? 7.051 17.980 0.116 1.00 65.25 282 HIS A C 1
ATOM 2270 O O . HIS A 1 282 ? 5.957 18.551 0.093 1.00 65.25 282 HIS A O 1
ATOM 2276 N N . LEU A 1 283 ? 7.815 17.861 -0.971 1.00 69.69 283 LEU A N 1
ATOM 2277 C CA . LEU A 1 283 ? 7.492 18.365 -2.306 1.00 69.69 283 LEU A CA 1
ATOM 2278 C C . LEU A 1 283 ? 7.358 17.205 -3.305 1.00 69.69 283 LEU A C 1
ATOM 2280 O O . LEU A 1 283 ? 7.533 16.034 -2.965 1.00 69.69 283 LEU A O 1
ATOM 2284 N N . ILE A 1 284 ? 7.035 17.541 -4.553 1.00 68.81 284 ILE A N 1
ATOM 2285 C CA . ILE A 1 284 ? 7.176 16.629 -5.689 1.00 68.81 284 ILE A CA 1
ATOM 2286 C C . ILE A 1 284 ? 8.597 16.774 -6.265 1.00 68.81 284 ILE A C 1
ATOM 2288 O O . ILE A 1 284 ? 9.076 17.904 -6.398 1.00 68.81 284 ILE A O 1
ATOM 2292 N N . PRO A 1 285 ? 9.294 15.674 -6.595 1.00 74.06 285 PRO A N 1
ATOM 2293 C CA . PRO A 1 285 ? 10.550 15.741 -7.339 1.00 74.06 285 PRO A CA 1
ATOM 2294 C C . PRO A 1 285 ? 10.363 16.392 -8.718 1.00 74.06 285 PRO A C 1
ATOM 2296 O O . PRO A 1 285 ? 9.296 16.275 -9.316 1.00 74.06 285 PRO A O 1
ATOM 2299 N N . ASN A 1 286 ? 11.415 17.015 -9.261 1.00 69.88 286 ASN A N 1
ATOM 2300 C CA . ASN A 1 286 ? 11.393 17.527 -10.642 1.00 69.88 286 ASN A CA 1
ATOM 2301 C C . ASN A 1 286 ? 11.143 16.397 -11.657 1.00 69.88 286 ASN A C 1
ATOM 2303 O O . ASN A 1 286 ? 10.383 16.567 -12.610 1.00 69.88 286 ASN A O 1
ATOM 2307 N N . GLU A 1 287 ? 11.737 15.234 -11.385 1.00 78.00 287 GLU A N 1
ATOM 2308 C CA . GLU A 1 287 ? 11.517 13.973 -12.086 1.00 78.00 287 GLU A CA 1
ATOM 2309 C C . GLU A 1 287 ? 11.041 12.930 -11.070 1.00 78.00 287 GLU A C 1
ATOM 2311 O O . GLU A 1 287 ? 11.855 12.303 -10.387 1.00 78.00 287 GLU A O 1
ATOM 2316 N N . PRO A 1 288 ? 9.723 12.792 -10.858 1.00 82.50 288 PRO A N 1
ATOM 2317 C CA . PRO A 1 288 ? 9.209 11.824 -9.910 1.00 82.50 288 PRO A CA 1
ATOM 2318 C C . PRO A 1 288 ? 9.292 10.412 -10.489 1.00 82.50 288 PRO A C 1
ATOM 2320 O O . PRO A 1 288 ? 9.010 10.195 -11.665 1.00 82.50 288 PRO A O 1
ATOM 2323 N N . SER A 1 289 ? 9.595 9.434 -9.632 1.00 89.69 289 SER A N 1
ATOM 2324 C CA . SER A 1 289 ? 9.268 8.046 -9.962 1.00 89.69 289 SER A CA 1
ATOM 2325 C C . SER A 1 289 ? 7.750 7.876 -9.896 1.00 89.69 289 SER A C 1
ATOM 2327 O O . SER A 1 289 ? 7.122 8.392 -8.970 1.00 89.69 289 SER A O 1
ATOM 2329 N N . PHE A 1 290 ? 7.148 7.156 -10.837 1.00 93.38 290 PHE A N 1
ATOM 2330 C CA . PHE A 1 290 ? 5.702 6.932 -10.843 1.00 93.38 290 PHE A CA 1
ATOM 2331 C C . PHE A 1 290 ? 5.336 5.528 -11.307 1.00 93.38 290 PHE A C 1
ATOM 2333 O O . PHE A 1 290 ? 6.056 4.876 -12.062 1.00 93.38 290 PHE A O 1
ATOM 2340 N N . TYR A 1 291 ? 4.192 5.061 -10.825 1.00 95.62 291 TYR A N 1
ATOM 2341 C CA . TYR A 1 291 ? 3.636 3.754 -11.141 1.00 95.62 291 TYR A CA 1
ATOM 2342 C C . TYR A 1 291 ? 2.462 3.901 -12.106 1.00 95.62 291 TYR A C 1
ATOM 2344 O O . TYR A 1 291 ? 1.657 4.814 -11.949 1.00 95.62 291 TYR A O 1
ATOM 2352 N N . VAL A 1 292 ? 2.352 2.994 -13.076 1.00 97.69 292 VAL A N 1
ATOM 2353 C CA . VAL A 1 292 ? 1.290 2.949 -14.086 1.00 97.69 292 VAL A CA 1
ATOM 2354 C C . VAL A 1 292 ? 0.680 1.548 -14.122 1.00 97.69 292 VAL A C 1
ATOM 2356 O O . VAL A 1 292 ? 1.351 0.572 -14.463 1.00 97.69 292 VAL A O 1
ATOM 2359 N N . ASN A 1 293 ? -0.609 1.451 -13.805 1.00 97.56 293 ASN A N 1
ATOM 2360 C CA . ASN A 1 293 ? -1.403 0.233 -13.916 1.00 97.56 293 ASN A CA 1
ATOM 2361 C C . ASN A 1 293 ? -2.292 0.280 -15.158 1.00 97.56 293 ASN A C 1
ATOM 2363 O O . ASN A 1 293 ? -3.045 1.238 -15.328 1.00 97.56 293 ASN A O 1
ATOM 2367 N N . VAL A 1 294 ? -2.250 -0.777 -15.965 1.00 97.62 294 VAL A N 1
ATOM 2368 C CA . VAL A 1 294 ? -3.119 -0.978 -17.132 1.00 97.62 294 VAL A CA 1
ATOM 2369 C C . VAL A 1 294 ? -3.894 -2.287 -16.930 1.00 97.62 294 VAL A C 1
ATOM 2371 O O . VAL A 1 294 ? -3.494 -3.339 -17.434 1.00 97.62 294 VAL A O 1
ATOM 2374 N N . PRO A 1 295 ? -4.985 -2.275 -16.143 1.00 95.81 295 PRO A N 1
ATOM 2375 C CA . PRO A 1 295 ? -5.669 -3.493 -15.711 1.00 95.81 295 PRO A CA 1
ATOM 2376 C C . PRO A 1 295 ? -6.266 -4.296 -16.876 1.00 95.81 295 PRO A C 1
ATOM 2378 O O . PRO A 1 295 ? -6.347 -5.519 -16.788 1.00 95.81 295 PRO A O 1
ATOM 2381 N N . SER A 1 296 ? -6.581 -3.642 -18.002 1.00 95.06 296 SER A N 1
ATOM 2382 C CA . SER A 1 296 ? -7.066 -4.278 -19.240 1.00 95.06 296 SER A CA 1
ATOM 2383 C C . SER A 1 296 ? -6.101 -5.308 -19.843 1.00 95.06 296 SER A C 1
ATOM 2385 O O . SER A 1 296 ? -6.484 -6.061 -20.738 1.00 95.06 296 SER A O 1
ATOM 2387 N N . ARG A 1 297 ? -4.840 -5.344 -19.386 1.00 95.19 297 ARG A N 1
ATOM 2388 C CA . ARG A 1 297 ? -3.845 -6.356 -19.774 1.00 95.19 297 ARG A CA 1
ATOM 2389 C C . ARG A 1 297 ? -4.072 -7.709 -19.112 1.00 95.19 297 ARG A C 1
ATOM 2391 O O . ARG A 1 297 ? -3.684 -8.716 -19.689 1.00 95.19 297 ARG A O 1
ATOM 2398 N N . VAL A 1 298 ? -4.689 -7.724 -17.933 1.00 94.81 298 VAL A N 1
ATOM 2399 C CA . VAL A 1 298 ? -4.996 -8.952 -17.184 1.00 94.81 298 VAL A CA 1
ATOM 2400 C C . VAL A 1 298 ? -6.489 -9.256 -17.243 1.00 94.81 298 VAL A C 1
ATOM 2402 O O . VAL A 1 298 ? -6.880 -10.413 -17.341 1.00 94.81 298 VAL A O 1
ATOM 2405 N N . ASP A 1 299 ? -7.327 -8.221 -17.239 1.00 95.44 299 ASP A N 1
ATOM 2406 C CA . ASP A 1 299 ? -8.779 -8.343 -17.218 1.00 95.44 299 ASP A CA 1
ATOM 2407 C C . ASP A 1 299 ? -9.425 -7.450 -18.280 1.00 95.44 299 ASP A C 1
ATOM 2409 O O . ASP A 1 299 ? -9.511 -6.230 -18.133 1.00 95.44 299 ASP A O 1
ATOM 2413 N N . ALA A 1 300 ? -9.944 -8.071 -19.340 1.00 93.62 300 ALA A N 1
ATOM 2414 C CA . ALA A 1 300 ? -10.609 -7.374 -20.438 1.00 93.62 300 ALA A CA 1
ATOM 2415 C C . ALA A 1 300 ? -11.844 -6.564 -19.999 1.00 93.62 300 ALA A C 1
ATOM 2417 O O . ALA A 1 300 ? -12.248 -5.658 -20.719 1.00 93.62 300 ALA A O 1
ATOM 2418 N N . THR A 1 301 ? -12.437 -6.844 -18.832 1.00 93.94 301 THR A N 1
ATOM 2419 C CA . THR A 1 301 ? -13.586 -6.084 -18.314 1.00 93.94 301 THR A CA 1
ATOM 2420 C C . THR A 1 301 ? -13.194 -4.719 -17.739 1.00 93.94 301 THR A C 1
ATOM 2422 O O . THR A 1 301 ? -14.059 -3.867 -17.527 1.00 93.94 301 THR A O 1
ATOM 2425 N N . ALA A 1 302 ? -11.897 -4.468 -17.528 1.00 94.94 302 ALA A N 1
ATOM 2426 C CA . ALA A 1 302 ? -11.403 -3.229 -16.935 1.00 94.94 302 ALA A CA 1
ATOM 2427 C C . ALA A 1 302 ? -11.453 -2.011 -17.884 1.00 94.94 302 ALA A C 1
ATOM 2429 O O . ALA A 1 302 ? -11.303 -0.870 -17.433 1.00 94.94 302 ALA A O 1
ATOM 2430 N N . ALA A 1 303 ? -11.658 -2.225 -19.187 1.00 96.06 303 ALA A N 1
ATOM 2431 C CA . ALA A 1 303 ? -11.845 -1.169 -20.180 1.00 96.06 303 ALA A CA 1
ATOM 2432 C C . ALA A 1 303 ? -12.735 -1.656 -21.342 1.00 96.06 303 ALA A C 1
ATOM 2434 O O . ALA A 1 303 ? -12.779 -2.854 -21.607 1.00 96.06 303 ALA A O 1
ATOM 2435 N N . PRO A 1 304 ? -13.431 -0.757 -22.067 1.00 96.31 304 PRO A N 1
ATOM 2436 C CA . PRO A 1 304 ? -14.136 -1.134 -23.291 1.00 96.31 304 PRO A CA 1
ATOM 2437 C C . PRO A 1 304 ? -13.207 -1.757 -24.341 1.00 96.31 304 PRO A C 1
ATOM 2439 O O . PRO A 1 304 ? -11.999 -1.508 -24.353 1.00 96.31 304 PRO A O 1
ATOM 2442 N N . GLU A 1 305 ? -13.779 -2.520 -25.273 1.00 96.19 305 GLU A N 1
ATOM 2443 C CA . GLU A 1 305 ? -13.011 -3.137 -26.354 1.00 96.19 305 GLU A CA 1
ATOM 2444 C C . GLU A 1 305 ? -12.209 -2.095 -27.153 1.00 96.19 305 GLU A C 1
ATOM 2446 O O . GLU A 1 305 ? -12.685 -0.999 -27.451 1.00 96.19 305 GLU A O 1
ATOM 2451 N N . GLY A 1 306 ? -10.956 -2.437 -27.466 1.00 96.38 306 GLY A N 1
ATOM 2452 C CA . GLY A 1 306 ? -10.029 -1.562 -28.185 1.00 96.38 306 GLY A CA 1
ATOM 2453 C C . GLY A 1 306 ? -9.470 -0.390 -27.372 1.00 96.38 306 GLY A C 1
ATOM 2454 O O . GLY A 1 306 ? -8.608 0.307 -27.893 1.00 96.38 306 GLY A O 1
ATOM 2455 N N . LYS A 1 307 ? -9.889 -0.200 -26.114 1.00 97.88 307 LYS A N 1
ATOM 2456 C CA . LYS A 1 307 ? -9.514 0.925 -25.241 1.00 97.88 307 LYS A CA 1
ATOM 2457 C C . LYS A 1 307 ? -8.699 0.470 -24.033 1.00 97.88 307 LYS A C 1
ATOM 2459 O O . LYS A 1 307 ? -8.658 -0.720 -23.724 1.00 97.88 307 LYS A O 1
ATOM 2464 N N . ASP A 1 308 ? -8.099 1.428 -23.330 1.00 97.25 308 ASP A N 1
ATOM 2465 C CA . ASP A 1 308 ? -7.465 1.206 -22.029 1.00 97.25 308 ASP A CA 1
ATOM 2466 C C . ASP A 1 308 ? -8.036 2.151 -20.965 1.00 97.25 308 ASP A C 1
ATOM 2468 O O . ASP A 1 308 ? -8.433 3.284 -21.236 1.00 97.25 308 ASP A O 1
ATOM 2472 N N . SER A 1 309 ? -8.042 1.679 -19.724 1.00 96.25 309 SER A N 1
ATOM 2473 C CA . SER A 1 309 ? -8.100 2.518 -18.533 1.00 96.25 309 SER A CA 1
ATOM 2474 C C . SER A 1 309 ? -6.736 2.435 -17.859 1.00 96.25 309 SER A C 1
ATOM 2476 O O . SER A 1 309 ? -6.122 1.370 -17.843 1.00 96.25 309 SER A O 1
ATOM 2478 N N . ILE A 1 310 ? -6.221 3.555 -17.359 1.00 97.19 310 ILE A N 1
ATOM 2479 C CA . ILE A 1 310 ? -4.905 3.610 -16.726 1.00 97.19 310 ILE A CA 1
ATOM 2480 C C . ILE A 1 310 ? -5.017 4.312 -15.377 1.00 97.19 310 ILE A C 1
ATOM 2482 O O . ILE A 1 310 ? -5.640 5.369 -15.267 1.00 97.19 310 ILE A O 1
ATOM 2486 N N . VAL A 1 311 ? -4.388 3.729 -14.356 1.00 97.69 311 VAL A N 1
ATOM 2487 C CA . VAL A 1 311 ? -4.180 4.368 -13.051 1.00 97.69 311 VAL A CA 1
ATOM 2488 C C . VAL A 1 311 ? -2.710 4.716 -12.909 1.00 97.69 311 VAL A C 1
ATOM 2490 O O . VAL A 1 311 ? -1.859 3.840 -13.035 1.00 97.69 311 VAL A O 1
ATOM 2493 N N . ILE A 1 312 ? -2.412 5.979 -12.629 1.00 97.75 312 ILE A N 1
ATOM 2494 C CA . ILE A 1 312 ? -1.047 6.469 -12.448 1.00 97.75 312 ILE A CA 1
ATOM 2495 C C . ILE A 1 312 ? -0.914 6.995 -11.033 1.00 97.75 312 ILE A C 1
ATOM 2497 O O . ILE A 1 312 ? -1.736 7.801 -10.608 1.00 97.75 312 ILE A O 1
ATOM 2501 N N . LEU A 1 313 ? 0.115 6.559 -10.313 1.00 95.19 313 LEU A N 1
ATOM 2502 C CA . LEU A 1 313 ? 0.374 6.962 -8.938 1.00 95.19 313 LEU A CA 1
ATOM 2503 C C . LEU A 1 313 ? 1.749 7.616 -8.827 1.00 95.19 313 LEU A C 1
ATOM 2505 O O . LEU A 1 313 ? 2.770 7.010 -9.157 1.00 95.19 313 LEU A O 1
ATOM 2509 N N . VAL A 1 314 ? 1.756 8.850 -8.329 1.00 92.81 314 VAL A N 1
ATOM 2510 C CA . VAL A 1 314 ? 2.952 9.661 -8.102 1.00 92.81 314 VAL A CA 1
ATOM 2511 C C . VAL A 1 314 ? 3.103 9.905 -6.602 1.00 92.81 314 VAL A C 1
ATOM 2513 O O . VAL A 1 314 ? 2.256 10.582 -6.013 1.00 92.81 314 VAL A O 1
ATOM 2516 N N . PRO A 1 315 ? 4.154 9.381 -5.957 1.00 89.81 315 PRO A N 1
ATOM 2517 C CA . PRO A 1 315 ? 4.437 9.674 -4.560 1.00 89.81 315 PRO A CA 1
ATOM 2518 C C . PRO A 1 315 ? 4.806 11.148 -4.357 1.00 89.81 315 PRO A C 1
ATOM 2520 O O . PRO A 1 315 ? 5.609 11.709 -5.103 1.00 89.81 315 PRO A O 1
ATOM 2523 N N . VAL A 1 316 ? 4.232 11.773 -3.329 1.00 89.06 316 VAL A N 1
ATOM 2524 C CA . VAL A 1 316 ? 4.465 13.184 -2.976 1.00 89.06 316 VAL A CA 1
ATOM 2525 C C . VAL A 1 316 ? 4.516 13.366 -1.460 1.00 89.06 316 VAL A C 1
ATOM 2527 O O . VAL A 1 316 ? 4.087 12.494 -0.702 1.00 89.06 316 VAL A O 1
ATOM 2530 N N . GLY A 1 317 ? 5.016 14.511 -0.992 1.00 85.75 317 GLY A N 1
ATOM 2531 C CA . GLY A 1 317 ? 4.887 14.894 0.417 1.00 85.75 317 GLY A CA 1
ATOM 2532 C C . GLY A 1 317 ? 3.427 14.929 0.892 1.00 85.75 317 GLY A C 1
ATOM 2533 O O . GLY A 1 317 ? 2.516 15.223 0.119 1.00 85.75 317 GLY A O 1
ATOM 2534 N N . HIS A 1 318 ? 3.191 14.632 2.172 1.00 87.94 318 HIS A N 1
ATOM 2535 C CA . HIS A 1 318 ? 1.879 14.840 2.798 1.00 87.94 318 HIS A CA 1
ATOM 2536 C C . HIS A 1 318 ? 1.581 16.340 2.962 1.00 87.94 318 HIS A C 1
ATOM 2538 O O . HIS A 1 318 ? 2.478 17.175 2.837 1.00 87.94 318 HIS A O 1
ATOM 2544 N N . LEU A 1 319 ? 0.339 16.702 3.293 1.00 89.88 319 LEU A N 1
ATOM 2545 C CA . LEU A 1 319 ? -0.030 18.097 3.552 1.00 89.88 319 LEU A CA 1
ATOM 2546 C C . LEU A 1 319 ? 0.787 18.666 4.720 1.00 89.88 319 LEU A C 1
ATOM 2548 O O . LEU A 1 319 ? 0.893 18.035 5.776 1.00 89.88 319 LEU A O 1
ATOM 2552 N N . VAL A 1 320 ? 1.344 19.864 4.547 1.00 86.38 320 VAL A N 1
ATOM 2553 C CA . VAL A 1 320 ? 1.964 20.632 5.638 1.00 86.38 320 VAL A CA 1
ATOM 2554 C C . VAL A 1 320 ? 1.007 21.721 6.120 1.00 86.38 320 VAL A C 1
ATOM 2556 O O . VAL A 1 320 ? 0.255 22.298 5.333 1.00 86.38 320 VAL A O 1
ATOM 2559 N N . ALA A 1 321 ? 0.998 21.997 7.425 1.00 67.75 321 ALA A N 1
ATOM 2560 C CA . ALA A 1 321 ? 0.187 23.081 7.970 1.00 67.75 321 ALA A CA 1
ATOM 2561 C C . ALA A 1 321 ? 0.678 24.416 7.393 1.00 67.75 321 ALA A C 1
ATOM 2563 O O . ALA A 1 321 ? 1.853 24.752 7.523 1.00 67.75 321 ALA A O 1
ATOM 2564 N N . ASN A 1 322 ? -0.214 25.166 6.744 1.00 50.06 322 ASN A N 1
ATOM 2565 C CA . ASN A 1 322 ? 0.129 26.457 6.163 1.00 50.06 322 ASN A CA 1
ATOM 2566 C C . ASN A 1 322 ? 0.233 27.499 7.298 1.00 50.06 322 ASN A C 1
ATOM 2568 O O . ASN A 1 322 ? -0.794 27.777 7.926 1.00 50.06 322 ASN A O 1
ATOM 2572 N N . PRO A 1 323 ? 1.409 28.096 7.583 1.00 35.00 323 PRO A N 1
ATOM 2573 C CA . PRO A 1 323 ? 1.567 29.040 8.698 1.00 35.00 323 PRO A CA 1
ATOM 2574 C C . PRO A 1 323 ? 0.648 30.270 8.593 1.00 35.00 323 PRO A C 1
ATOM 2576 O O . PRO A 1 323 ? 0.345 30.910 9.594 1.00 35.00 323 PRO A O 1
ATOM 2579 N N . ALA A 1 324 ? 0.178 30.591 7.382 1.00 34.59 324 ALA A N 1
ATOM 2580 C CA . ALA A 1 324 ? -0.712 31.718 7.112 1.00 34.59 324 ALA A CA 1
ATOM 2581 C C . ALA A 1 324 ? -2.206 31.426 7.366 1.00 34.59 324 ALA A C 1
ATOM 2583 O O . ALA A 1 324 ? -3.002 32.355 7.448 1.00 34.59 324 ALA A O 1
ATOM 2584 N N . ALA A 1 325 ? -2.613 30.157 7.493 1.00 31.56 325 ALA A N 1
ATOM 2585 C CA . ALA A 1 325 ? -4.022 29.794 7.678 1.00 31.56 325 ALA A CA 1
ATOM 2586 C C . ALA A 1 325 ? -4.455 29.773 9.156 1.00 31.56 325 ALA A C 1
ATOM 2588 O O . ALA A 1 325 ? -5.647 29.799 9.447 1.00 31.56 325 ALA A O 1
ATOM 2589 N N . SER A 1 326 ? -3.509 29.771 10.102 1.00 28.23 326 SER A N 1
ATOM 2590 C CA . SER A 1 326 ? -3.797 29.789 11.544 1.00 28.23 326 SER A CA 1
ATOM 2591 C C . SER A 1 326 ? -4.091 31.182 12.119 1.00 28.23 326 SER A C 1
ATOM 2593 O O . SER A 1 326 ? -4.342 31.292 13.316 1.00 28.23 326 SER A O 1
ATOM 2595 N N . SER A 1 327 ? -4.069 32.245 11.305 1.00 27.81 327 SER A N 1
ATOM 2596 C CA . SER A 1 327 ? -4.293 33.631 11.753 1.00 27.81 327 SER A CA 1
ATOM 2597 C C . SER A 1 327 ? -5.618 34.260 11.303 1.00 27.81 327 SER A C 1
ATOM 2599 O O . SER A 1 327 ? -5.837 35.438 11.575 1.00 27.81 327 SER A O 1
ATOM 2601 N N . SER A 1 328 ? -6.540 33.516 10.680 1.00 24.89 328 SER A N 1
ATOM 2602 C CA . SER A 1 328 ? -7.866 34.052 10.330 1.00 24.89 328 SER A CA 1
ATOM 2603 C C . SER A 1 328 ? -8.997 33.311 11.046 1.00 24.89 328 SER A C 1
ATOM 2605 O O . SER A 1 328 ? -9.541 32.314 10.581 1.00 24.89 328 SER A O 1
ATOM 2607 N N . LEU A 1 329 ? -9.381 33.843 12.208 1.00 26.25 329 LEU A N 1
ATOM 2608 C CA . LEU A 1 329 ? -10.751 33.708 12.705 1.00 26.25 329 LEU A CA 1
ATOM 2609 C C . LEU A 1 329 ? -11.700 34.366 11.684 1.00 26.25 329 LEU A C 1
ATOM 2611 O O . LEU A 1 329 ? -11.366 35.434 11.163 1.00 26.25 329 LEU A O 1
ATOM 2615 N N . PRO A 1 330 ? -12.881 33.797 11.390 1.00 29.41 330 PRO A N 1
ATOM 2616 C CA . PRO A 1 330 ? -13.806 34.415 10.455 1.00 29.41 330 PRO A CA 1
ATOM 2617 C C . PRO A 1 330 ? -14.526 35.574 11.154 1.00 29.41 330 PRO A C 1
ATOM 2619 O O . PRO A 1 330 ? -15.498 35.375 11.880 1.00 29.41 330 PRO A O 1
ATOM 2622 N N . SER A 1 331 ? -14.060 36.802 10.932 1.00 27.06 331 SER A N 1
ATOM 2623 C CA . SER A 1 331 ? -14.817 38.013 11.247 1.00 27.06 331 SER A CA 1
ATOM 2624 C C . SER A 1 331 ? -15.137 38.776 9.965 1.00 27.06 331 SER A C 1
ATOM 2626 O O . SER A 1 331 ? -14.230 39.235 9.279 1.00 27.06 331 SER A O 1
ATOM 2628 N N . GLY A 1 332 ? -16.429 38.972 9.701 1.00 25.92 332 GLY A N 1
ATOM 2629 C CA . GLY A 1 332 ? -16.909 40.095 8.896 1.00 25.92 332 GLY A CA 1
ATOM 2630 C C . GLY A 1 332 ? -17.275 39.775 7.450 1.00 25.92 332 GLY A C 1
ATOM 2631 O O . GLY A 1 332 ? -16.427 39.696 6.570 1.00 25.92 332 GLY A O 1
ATOM 2632 N N . ARG A 1 333 ? -18.587 39.708 7.201 1.00 28.56 333 ARG A N 1
ATOM 2633 C CA . ARG A 1 333 ? -19.191 40.033 5.902 1.00 28.56 333 ARG A CA 1
ATOM 2634 C C . ARG A 1 333 ? -18.691 41.402 5.429 1.00 28.56 333 ARG A C 1
ATOM 2636 O O . ARG A 1 333 ? -18.817 42.353 6.196 1.00 28.56 333 ARG A O 1
ATOM 2643 N N . VAL A 1 334 ? -18.288 41.525 4.165 1.00 28.48 334 VAL A N 1
ATOM 2644 C CA . VAL A 1 334 ? -18.374 42.794 3.422 1.00 28.48 334 VAL A CA 1
ATOM 2645 C C . VAL A 1 334 ? -18.828 42.518 1.987 1.00 28.48 334 VAL A C 1
ATOM 2647 O O . VAL A 1 334 ? -18.379 41.573 1.344 1.00 28.48 334 VAL A O 1
ATOM 2650 N N . ASN A 1 335 ? -19.790 43.340 1.569 1.00 26.83 335 ASN A N 1
ATOM 2651 C CA . ASN A 1 335 ? -20.517 43.359 0.306 1.00 26.83 335 ASN A CA 1
ATOM 2652 C C . ASN A 1 335 ? -19.625 43.632 -0.914 1.00 26.83 335 ASN A C 1
ATOM 2654 O O . ASN A 1 335 ? -18.531 44.179 -0.790 1.00 26.83 335 ASN A O 1
ATOM 2658 N N . GLY A 1 336 ? -20.143 43.273 -2.090 1.00 25.88 336 GLY A N 1
ATOM 2659 C CA . GLY A 1 336 ? -19.527 43.571 -3.378 1.00 25.88 336 GLY A CA 1
ATOM 2660 C C . GLY A 1 336 ? -19.577 45.046 -3.770 1.00 25.88 336 GLY A C 1
ATOM 2661 O O . GLY A 1 336 ? -20.353 45.818 -3.222 1.00 25.88 336 GLY A O 1
ATOM 2662 N N . ASP A 1 337 ? -18.718 45.401 -4.723 1.00 25.00 337 ASP A N 1
ATOM 2663 C CA . ASP A 1 337 ? -19.060 46.111 -5.960 1.00 25.00 337 ASP A CA 1
ATOM 2664 C C . ASP A 1 337 ? -17.805 46.211 -6.847 1.00 25.00 337 ASP A C 1
ATOM 2666 O O . ASP A 1 337 ? -16.674 46.233 -6.362 1.00 25.00 337 ASP A O 1
ATOM 2670 N N . GLY A 1 338 ? -18.011 46.142 -8.165 1.00 24.94 338 GLY A N 1
ATOM 2671 C CA . GLY A 1 338 ? -16.978 45.795 -9.142 1.00 24.94 338 GLY A CA 1
ATOM 2672 C C . GLY A 1 338 ? -16.081 46.921 -9.664 1.00 24.94 338 GLY A C 1
ATOM 2673 O O . GLY A 1 338 ? -16.259 48.093 -9.347 1.00 24.94 338 GLY A O 1
ATOM 2674 N N . LYS A 1 339 ? -15.135 46.518 -10.527 1.00 25.45 339 LYS A N 1
ATOM 2675 C CA . LYS A 1 339 ? -14.744 47.130 -11.818 1.00 25.45 339 LYS A CA 1
ATOM 2676 C C . LYS A 1 339 ? -13.426 46.517 -12.317 1.00 25.45 339 LYS A C 1
ATOM 2678 O O . LYS A 1 339 ? -12.429 46.519 -11.606 1.00 25.45 339 LYS A O 1
ATOM 2683 N N . ASP A 1 340 ? -13.449 46.042 -13.557 1.00 27.00 340 ASP A N 1
ATOM 2684 C CA . ASP A 1 340 ? -12.279 45.871 -14.437 1.00 27.00 340 ASP A CA 1
ATOM 2685 C C . ASP A 1 340 ? -11.780 47.280 -14.860 1.00 27.00 340 ASP A C 1
ATOM 2687 O O . ASP A 1 340 ? -12.622 48.192 -14.899 1.00 27.00 340 ASP A O 1
ATOM 2691 N N . PRO A 1 341 ? -10.479 47.538 -15.147 1.00 35.47 341 PRO A N 1
ATOM 2692 C CA . PRO A 1 341 ? -9.910 47.140 -16.447 1.00 35.47 341 PRO A CA 1
ATOM 2693 C C . PRO A 1 341 ? -8.377 46.860 -16.497 1.00 35.47 341 PRO A C 1
ATOM 2695 O O . PRO A 1 341 ? -7.559 47.549 -15.891 1.00 35.47 341 PRO A O 1
ATOM 2698 N N . THR A 1 342 ? -7.993 45.897 -17.342 1.00 26.17 342 THR A N 1
ATOM 2699 C CA . THR A 1 342 ? -6.799 45.841 -18.229 1.00 26.17 342 THR A CA 1
ATOM 2700 C C . THR A 1 342 ? -5.518 46.631 -17.877 1.00 26.17 342 THR A C 1
ATOM 2702 O O . THR A 1 342 ? -5.498 47.861 -17.954 1.00 26.17 342 THR A O 1
ATOM 2705 N N . LYS A 1 343 ? -4.376 45.925 -17.768 1.00 23.56 343 LYS A N 1
ATOM 2706 C CA . LYS A 1 343 ? -3.066 46.413 -18.256 1.00 23.56 343 LYS A CA 1
ATOM 2707 C C . LYS A 1 343 ? -2.073 45.278 -18.560 1.00 23.56 343 LYS A C 1
ATOM 2709 O O . LYS A 1 343 ? -1.709 44.500 -17.687 1.00 23.56 343 LYS A O 1
ATOM 2714 N N . LEU A 1 344 ? -1.637 45.245 -19.820 1.00 27.56 344 LEU A N 1
ATOM 2715 C CA . LEU A 1 344 ? -0.503 44.492 -20.362 1.00 27.56 344 LEU A CA 1
ATOM 2716 C C . LEU A 1 344 ? 0.822 45.190 -20.013 1.00 27.56 344 LEU A C 1
ATOM 2718 O O . LEU A 1 344 ? 0.987 46.359 -20.348 1.00 27.56 344 LEU A O 1
ATOM 2722 N N . VAL A 1 345 ? 1.761 44.446 -19.426 1.00 26.42 345 VAL A N 1
ATOM 2723 C CA . VAL A 1 345 ? 3.232 44.622 -19.443 1.00 26.42 345 VAL A CA 1
ATOM 2724 C C . VAL A 1 345 ? 3.765 43.209 -19.159 1.00 26.42 345 VAL A C 1
ATOM 2726 O O . VAL A 1 345 ? 3.245 42.561 -18.261 1.00 26.42 345 VAL A O 1
ATOM 2729 N N . GLY A 1 346 ? 4.714 42.573 -19.832 1.00 22.55 346 GLY A N 1
ATOM 2730 C CA . GLY A 1 346 ? 5.756 42.924 -20.787 1.00 22.55 346 GLY A CA 1
ATOM 2731 C C . GLY A 1 346 ? 6.787 41.801 -20.602 1.00 22.55 346 GLY A C 1
ATOM 2732 O O . GLY A 1 346 ? 7.167 41.508 -19.471 1.00 22.55 346 GLY A O 1
ATOM 2733 N N . ALA A 1 347 ? 7.137 41.085 -21.667 1.00 26.94 347 ALA A N 1
ATOM 2734 C CA . ALA A 1 347 ? 8.051 39.951 -21.599 1.00 26.94 347 ALA A CA 1
ATOM 2735 C C . ALA A 1 347 ? 9.484 40.433 -21.337 1.00 26.94 347 ALA A C 1
ATOM 2737 O O . ALA A 1 347 ? 10.016 41.155 -22.172 1.00 26.94 347 ALA A O 1
ATOM 2738 N N . SER A 1 348 ? 10.082 39.999 -20.222 1.00 22.52 348 SER A N 1
ATOM 2739 C CA . SER A 1 348 ? 11.533 39.896 -20.020 1.00 22.52 348 SER A CA 1
ATOM 2740 C C . SER A 1 348 ? 11.837 38.930 -18.869 1.00 22.52 348 SER A C 1
ATOM 2742 O O . SER A 1 348 ? 11.272 39.051 -17.788 1.00 22.52 348 SER A O 1
ATOM 2744 N N . GLU A 1 349 ? 12.740 37.987 -19.148 1.00 25.22 349 GLU A N 1
ATOM 2745 C CA . GLU A 1 349 ? 13.611 37.266 -18.204 1.00 25.22 349 GLU A CA 1
ATOM 2746 C C . GLU A 1 349 ? 12.955 36.470 -17.060 1.00 25.22 349 GLU A C 1
ATOM 2748 O O . GLU A 1 349 ? 12.829 36.923 -15.926 1.00 25.22 349 GLU A O 1
ATOM 2753 N N . VAL A 1 350 ? 12.660 35.192 -17.328 1.00 27.33 350 VAL A N 1
ATOM 2754 C CA . VAL A 1 350 ? 12.472 34.179 -16.276 1.00 27.33 350 VAL A CA 1
ATOM 2755 C C . VAL A 1 350 ? 13.740 33.328 -16.183 1.00 27.33 350 VAL A C 1
ATOM 2757 O O . VAL A 1 350 ? 13.797 32.193 -16.647 1.00 27.33 350 VAL A O 1
ATOM 2760 N N . SER A 1 351 ? 14.781 33.902 -15.586 1.00 28.06 351 SER A N 1
ATOM 2761 C CA . SER A 1 351 ? 15.918 33.169 -15.027 1.00 28.06 351 SER A CA 1
ATOM 2762 C C . SER A 1 351 ? 15.883 33.348 -13.514 1.00 28.06 351 SER A C 1
ATOM 2764 O O . SER A 1 351 ? 16.224 34.408 -12.996 1.00 28.06 351 SER A O 1
ATOM 2766 N N . GLY A 1 352 ? 15.422 32.323 -12.802 1.00 26.50 352 GLY A N 1
ATOM 2767 C CA . GLY A 1 352 ? 15.328 32.351 -11.347 1.00 26.50 352 GLY A CA 1
ATOM 2768 C C . GLY A 1 352 ? 14.313 31.339 -10.850 1.00 26.50 352 GLY A C 1
ATOM 2769 O O . GLY A 1 352 ? 13.117 31.610 -10.805 1.00 26.50 352 GLY A O 1
ATOM 2770 N N . VAL A 1 353 ? 14.799 30.152 -10.495 1.00 28.34 353 VAL A N 1
ATOM 2771 C CA . VAL A 1 353 ? 14.036 29.131 -9.775 1.00 28.34 353 VAL A CA 1
ATOM 2772 C C . VAL A 1 353 ? 13.490 29.768 -8.495 1.00 28.34 353 VAL A C 1
ATOM 2774 O O . VAL A 1 353 ? 14.246 30.083 -7.579 1.00 28.34 353 VAL A O 1
ATOM 2777 N N . SER A 1 354 ? 12.176 29.980 -8.431 1.00 29.44 354 SER A N 1
ATOM 2778 C CA . SER A 1 354 ? 11.507 30.349 -7.185 1.00 29.44 354 SER A CA 1
ATOM 2779 C C . SER A 1 354 ? 11.590 29.156 -6.231 1.00 29.44 354 SER A C 1
ATOM 2781 O O . SER A 1 354 ? 10.872 28.169 -6.387 1.00 29.44 354 SER A O 1
ATOM 2783 N N . THR A 1 355 ? 12.484 29.232 -5.245 1.00 34.81 355 THR A N 1
ATOM 2784 C CA . THR A 1 355 ? 12.547 28.330 -4.086 1.00 34.81 355 THR A CA 1
ATOM 2785 C C . THR A 1 355 ? 11.396 28.640 -3.133 1.00 34.81 355 THR A C 1
ATOM 2787 O O . THR A 1 355 ? 11.586 29.128 -2.021 1.00 34.81 355 THR A O 1
ATOM 2790 N N . SER A 1 356 ? 10.170 28.418 -3.591 1.00 40.12 356 SER A N 1
ATOM 2791 C CA . SER A 1 356 ? 9.000 28.459 -2.730 1.00 40.12 356 SER A CA 1
ATOM 2792 C C . SER A 1 356 ? 8.942 27.148 -1.940 1.00 40.12 356 SER A C 1
ATOM 2794 O O . SER A 1 356 ? 8.678 26.086 -2.491 1.00 40.12 356 SER A O 1
ATOM 2796 N N . THR A 1 357 ? 9.210 27.216 -0.635 1.00 53.88 357 THR A N 1
ATOM 2797 C CA . THR A 1 357 ? 9.064 26.116 0.341 1.00 53.88 357 THR A CA 1
ATOM 2798 C C . THR A 1 357 ? 7.599 25.790 0.666 1.00 53.88 357 THR A C 1
ATOM 2800 O O . THR A 1 357 ? 7.326 24.998 1.565 1.00 53.88 357 THR A O 1
ATOM 2803 N N . THR A 1 358 ? 6.639 26.408 -0.030 1.00 70.56 358 THR A N 1
ATOM 2804 C CA . THR A 1 358 ? 5.198 26.240 0.200 1.00 70.56 358 THR A CA 1
ATOM 2805 C C . THR A 1 358 ? 4.564 25.343 -0.860 1.00 70.56 358 THR A C 1
ATOM 2807 O O . THR A 1 358 ? 4.825 25.501 -2.050 1.00 70.56 358 THR A O 1
ATOM 2810 N N . GLN A 1 359 ? 3.702 24.420 -0.427 1.00 85.50 359 GLN A N 1
ATOM 2811 C CA . GLN A 1 359 ? 2.984 23.501 -1.315 1.00 85.50 359 GLN A CA 1
ATOM 2812 C C . GLN A 1 359 ? 1.953 24.254 -2.173 1.00 85.50 359 GLN A C 1
ATOM 2814 O O . GLN A 1 359 ? 0.980 24.794 -1.649 1.00 85.50 359 GLN A O 1
ATOM 2819 N N . ASP A 1 360 ? 2.146 24.248 -3.493 1.00 89.25 360 ASP A N 1
ATOM 2820 C CA . ASP A 1 360 ? 1.187 24.734 -4.494 1.00 89.25 360 ASP A CA 1
ATOM 2821 C C . ASP A 1 360 ? 0.637 23.528 -5.270 1.00 89.25 360 ASP A C 1
ATOM 2823 O O . ASP A 1 360 ? 1.211 23.090 -6.270 1.00 89.25 360 ASP A O 1
ATOM 2827 N N . TRP A 1 361 ? -0.456 22.948 -4.764 1.00 90.81 361 TRP A N 1
ATOM 2828 C CA . TRP A 1 361 ? -1.035 21.714 -5.306 1.00 90.81 361 TRP A CA 1
ATOM 2829 C C . TRP A 1 361 ? -1.413 21.808 -6.790 1.00 90.81 361 TRP A C 1
ATOM 2831 O O . TRP A 1 361 ? -1.008 20.913 -7.532 1.00 90.81 361 TRP A O 1
ATOM 2841 N N . PRO A 1 362 ? -2.090 22.869 -7.280 1.00 93.00 362 PRO A N 1
ATOM 2842 C CA . PRO A 1 362 ? -2.346 23.027 -8.711 1.00 93.00 362 PRO A CA 1
ATOM 2843 C C . PRO A 1 362 ? -1.075 22.975 -9.569 1.00 93.00 362 PRO A C 1
ATOM 2845 O O . PRO A 1 362 ? -1.043 22.257 -10.571 1.00 93.00 362 PRO A O 1
ATOM 2848 N N . LYS A 1 363 ? -0.000 23.673 -9.168 1.00 91.56 363 LYS A N 1
ATOM 2849 C CA . LYS A 1 363 ? 1.276 23.617 -9.902 1.00 91.56 363 LYS A CA 1
ATOM 2850 C C . LYS A 1 363 ? 1.943 22.250 -9.808 1.00 91.56 363 LYS A C 1
ATOM 2852 O O . LYS A 1 363 ? 2.467 21.772 -10.811 1.00 91.56 363 LYS A O 1
ATOM 2857 N N . MET A 1 364 ? 1.915 21.612 -8.640 1.00 91.25 364 MET A N 1
ATOM 2858 C CA . MET A 1 364 ? 2.489 20.277 -8.435 1.00 91.25 364 MET A CA 1
ATOM 2859 C C . MET A 1 364 ? 1.763 19.212 -9.267 1.00 91.25 364 MET A C 1
ATOM 2861 O O . MET A 1 364 ? 2.418 18.368 -9.872 1.00 91.25 364 MET A O 1
ATOM 2865 N N . ILE A 1 365 ? 0.432 19.279 -9.361 1.00 94.25 365 ILE A N 1
ATOM 2866 C CA . ILE A 1 365 ? -0.383 18.391 -10.205 1.00 94.25 365 ILE A CA 1
ATOM 2867 C C . ILE A 1 365 ? -0.075 18.630 -11.687 1.00 94.25 365 ILE A C 1
ATOM 2869 O O . ILE A 1 365 ? 0.149 17.671 -12.426 1.00 94.25 365 ILE A O 1
ATOM 2873 N N . ALA A 1 366 ? -0.007 19.891 -12.128 1.00 94.56 366 ALA A N 1
ATOM 2874 C CA . ALA A 1 366 ? 0.334 20.225 -13.512 1.00 94.56 366 ALA A CA 1
ATOM 2875 C C . ALA A 1 366 ? 1.755 19.765 -13.889 1.00 94.56 366 ALA A C 1
ATOM 2877 O O . ALA A 1 366 ? 1.965 19.233 -14.981 1.00 94.56 366 ALA A O 1
ATOM 2878 N N . LEU A 1 367 ? 2.719 19.926 -12.974 1.00 91.31 367 LEU A N 1
ATOM 2879 C CA . LEU A 1 367 ? 4.079 19.408 -13.110 1.00 91.31 367 LEU A CA 1
ATOM 2880 C C . LEU A 1 367 ? 4.072 17.882 -13.228 1.00 91.31 367 LEU A C 1
ATOM 2882 O O . LEU A 1 367 ? 4.613 17.367 -14.200 1.00 91.31 367 LEU A O 1
ATOM 2886 N N . ALA A 1 368 ? 3.410 17.175 -12.305 1.00 94.25 368 ALA A N 1
ATOM 2887 C CA . ALA A 1 368 ? 3.307 15.718 -12.329 1.00 94.25 368 ALA A CA 1
ATOM 2888 C C . ALA A 1 368 ? 2.738 15.225 -13.663 1.00 94.25 368 ALA A C 1
ATOM 2890 O O . ALA A 1 368 ? 3.354 14.401 -14.332 1.00 94.25 368 ALA A O 1
ATOM 2891 N N . ARG A 1 369 ? 1.597 15.785 -14.083 1.00 96.50 369 ARG A N 1
ATOM 2892 C CA . ARG A 1 369 ? 0.921 15.423 -15.331 1.00 96.50 369 ARG A CA 1
ATOM 2893 C C . ARG A 1 369 ? 1.833 15.611 -16.542 1.00 96.50 369 ARG A C 1
ATOM 2895 O O . ARG A 1 369 ? 1.939 14.715 -17.374 1.00 96.50 369 ARG A O 1
ATOM 2902 N N . ARG A 1 370 ? 2.493 16.770 -16.642 1.00 95.81 370 ARG A N 1
ATOM 2903 C CA . ARG A 1 370 ? 3.417 17.071 -17.742 1.00 95.81 370 ARG A CA 1
ATOM 2904 C C . ARG A 1 370 ? 4.599 16.106 -17.752 1.00 95.81 370 ARG A C 1
ATOM 2906 O O . ARG A 1 370 ? 4.902 15.571 -18.813 1.00 95.81 370 ARG A O 1
ATOM 2913 N N . THR A 1 371 ? 5.230 15.879 -16.599 1.00 93.81 371 THR A N 1
ATOM 2914 C CA . THR A 1 371 ? 6.397 14.998 -16.495 1.00 93.81 371 THR A CA 1
ATOM 2915 C C . THR A 1 371 ? 6.034 13.549 -16.806 1.00 93.81 371 THR A C 1
ATOM 2917 O O . THR A 1 371 ? 6.758 12.905 -17.550 1.00 93.81 371 THR A O 1
ATOM 2920 N N . ILE A 1 372 ? 4.886 13.046 -16.341 1.00 95.81 372 ILE A N 1
ATOM 2921 C CA . ILE A 1 372 ? 4.414 11.700 -16.699 1.00 95.81 372 ILE A CA 1
ATOM 2922 C C . ILE A 1 372 ? 4.306 11.548 -18.219 1.00 95.81 372 ILE A C 1
ATOM 2924 O O . ILE A 1 372 ? 4.834 10.590 -18.778 1.00 95.81 372 ILE A O 1
ATOM 2928 N N . LEU A 1 373 ? 3.623 12.482 -18.890 1.00 96.88 373 LEU A N 1
ATOM 2929 C CA . LEU A 1 373 ? 3.390 12.395 -20.333 1.00 96.88 373 LEU A CA 1
ATOM 2930 C C . LEU A 1 373 ? 4.695 12.464 -21.128 1.00 96.88 373 LEU A C 1
ATOM 2932 O O . LEU A 1 373 ? 4.874 11.667 -22.048 1.00 96.88 373 LEU A O 1
ATOM 2936 N N . SER A 1 374 ? 5.621 13.358 -20.757 1.00 95.69 374 SER A N 1
ATOM 2937 C CA . SER A 1 374 ? 6.939 13.415 -21.398 1.00 95.69 374 SER A CA 1
ATOM 2938 C C . SER A 1 374 ? 7.752 12.152 -21.128 1.00 95.69 374 SER A C 1
ATOM 2940 O O . SER A 1 374 ? 8.255 11.550 -22.064 1.00 95.69 374 SER A O 1
ATOM 2942 N N . THR A 1 375 ? 7.812 11.679 -19.879 1.00 95.25 375 THR A N 1
ATOM 2943 C CA . THR A 1 375 ? 8.576 10.476 -19.520 1.00 95.25 375 THR A CA 1
ATOM 2944 C C . THR A 1 375 ? 8.050 9.230 -20.224 1.00 95.25 375 THR A C 1
ATOM 2946 O O . THR A 1 375 ? 8.847 8.420 -20.691 1.00 95.25 375 THR A O 1
ATOM 2949 N N . ILE A 1 376 ? 6.725 9.068 -20.322 1.00 95.69 376 ILE A N 1
ATOM 2950 C CA . ILE A 1 376 ? 6.130 7.973 -21.091 1.00 95.69 376 ILE A CA 1
ATOM 2951 C C . ILE A 1 376 ? 6.563 8.103 -22.550 1.00 95.69 376 ILE A C 1
ATOM 2953 O O . ILE A 1 376 ? 7.183 7.178 -23.064 1.00 95.69 376 ILE A O 1
ATOM 2957 N N . LYS A 1 377 ? 6.336 9.256 -23.185 1.00 96.25 377 LYS A N 1
ATOM 2958 C CA . LYS A 1 377 ? 6.714 9.492 -24.584 1.00 96.25 377 LYS A CA 1
ATOM 2959 C C . LYS A 1 377 ? 8.180 9.172 -24.868 1.00 96.25 377 LYS A C 1
ATOM 2961 O O . LYS A 1 377 ? 8.460 8.465 -25.831 1.00 96.25 377 LYS A O 1
ATOM 2966 N N . ASP A 1 378 ? 9.083 9.649 -24.021 1.00 94.62 378 ASP A N 1
ATOM 2967 C CA . ASP A 1 378 ? 10.524 9.505 -24.215 1.00 94.62 378 ASP A CA 1
ATOM 2968 C C . ASP A 1 378 ? 10.985 8.052 -24.025 1.00 94.62 378 ASP A C 1
ATOM 2970 O O . ASP A 1 378 ? 11.844 7.580 -24.765 1.00 94.62 378 ASP A O 1
ATOM 2974 N N . ARG A 1 379 ? 10.398 7.316 -23.068 1.00 94.62 379 ARG A N 1
ATOM 2975 C CA . ARG A 1 379 ? 10.842 5.954 -22.718 1.00 94.62 379 ARG A CA 1
ATOM 2976 C C . ARG A 1 379 ? 10.118 4.843 -23.471 1.00 94.62 379 ARG A C 1
ATOM 2978 O O . ARG A 1 379 ? 10.722 3.805 -23.711 1.00 94.62 379 ARG A O 1
ATOM 2985 N N . ILE A 1 380 ? 8.848 5.034 -23.840 1.00 94.38 380 ILE A N 1
ATOM 2986 C CA . ILE A 1 380 ? 8.078 4.040 -24.614 1.00 94.38 380 ILE A CA 1
ATOM 2987 C C . ILE A 1 380 ? 8.018 4.370 -26.111 1.00 94.38 380 ILE A C 1
ATOM 2989 O O . ILE A 1 380 ? 7.599 3.527 -26.902 1.00 94.38 380 ILE A O 1
ATOM 2993 N N . GLY A 1 381 ? 8.406 5.588 -26.506 1.00 93.56 381 GLY A N 1
ATOM 2994 C CA . GLY A 1 381 ? 8.383 6.053 -27.895 1.00 93.56 381 GLY A CA 1
ATOM 2995 C C . GLY A 1 381 ? 6.997 6.448 -28.422 1.00 93.56 381 GLY A C 1
ATOM 2996 O O . GLY A 1 381 ? 6.831 6.595 -29.631 1.00 93.56 381 GLY A O 1
ATOM 2997 N N . GLU A 1 382 ? 5.995 6.612 -27.552 1.00 93.62 382 GLU A N 1
ATOM 2998 C CA . GLU A 1 382 ? 4.615 6.929 -27.941 1.00 93.62 382 GLU A CA 1
ATOM 2999 C C . GLU A 1 382 ? 4.009 8.041 -27.076 1.00 93.62 382 GLU A C 1
ATOM 3001 O O . GLU A 1 382 ? 3.982 7.967 -25.848 1.00 93.62 382 GLU A O 1
ATOM 3006 N N . ASP A 1 383 ? 3.490 9.081 -27.735 1.00 96.50 383 ASP A N 1
ATOM 3007 C CA . ASP A 1 383 ? 2.788 10.181 -27.076 1.00 96.50 383 ASP A CA 1
ATOM 3008 C C . ASP A 1 383 ? 1.330 9.795 -26.822 1.00 96.50 383 ASP A C 1
ATOM 3010 O O . ASP A 1 383 ? 0.495 9.830 -27.725 1.00 96.50 383 ASP A O 1
ATOM 3014 N N . ILE A 1 384 ? 1.024 9.428 -25.578 1.00 96.94 384 ILE A N 1
ATOM 3015 C CA . ILE A 1 384 ? -0.321 8.994 -25.182 1.00 96.94 384 ILE A CA 1
ATOM 3016 C C . ILE A 1 384 ? -1.271 10.159 -24.873 1.00 96.94 384 ILE A C 1
ATOM 3018 O O . ILE A 1 384 ? -2.459 9.935 -24.640 1.00 96.94 384 ILE A O 1
ATOM 3022 N N . SER A 1 385 ? -0.777 11.403 -24.861 1.00 97.44 385 SER A N 1
ATOM 3023 C CA . SER A 1 385 ? -1.576 12.591 -24.525 1.00 97.44 385 SER A CA 1
ATOM 3024 C C . SER A 1 385 ? -2.853 12.726 -25.369 1.00 97.44 385 SER A C 1
ATOM 3026 O O . SER A 1 385 ? -3.900 13.018 -24.788 1.00 97.44 385 SER A O 1
ATOM 3028 N N . PRO A 1 386 ? -2.825 12.491 -26.701 1.00 97.94 386 PRO A N 1
ATOM 3029 C CA . PRO A 1 386 ? -4.012 12.595 -27.550 1.00 97.94 386 PRO A CA 1
ATOM 3030 C C . PRO A 1 386 ? -5.069 11.520 -27.278 1.00 97.94 386 PRO A C 1
ATOM 3032 O O . PRO A 1 386 ? -6.210 11.688 -27.691 1.00 97.94 386 PRO A O 1
ATOM 3035 N N . TYR A 1 387 ? -4.705 10.422 -26.609 1.00 97.88 387 TYR A N 1
ATOM 3036 C CA . TYR A 1 387 ? -5.615 9.300 -26.366 1.00 97.88 387 TYR A CA 1
ATOM 3037 C C . TYR A 1 387 ? -6.500 9.533 -25.141 1.00 97.88 387 TYR A C 1
ATOM 3039 O O . TYR A 1 387 ? -7.521 8.868 -24.981 1.00 97.88 387 TYR A O 1
ATOM 3047 N N . ILE A 1 388 ? -6.120 10.464 -24.258 1.00 98.31 388 ILE A N 1
ATOM 3048 C CA . ILE A 1 388 ? -6.831 10.737 -23.007 1.00 98.31 388 ILE A CA 1
ATOM 3049 C C . ILE A 1 388 ? -8.178 11.395 -23.316 1.00 98.31 388 ILE A C 1
ATOM 3051 O O . ILE A 1 388 ? -8.260 12.566 -23.674 1.00 98.31 388 ILE A O 1
ATOM 3055 N N . THR A 1 389 ? -9.256 10.642 -23.108 1.00 98.00 389 THR A N 1
ATOM 3056 C CA . THR A 1 389 ? -10.641 11.112 -23.297 1.00 98.00 389 THR A CA 1
ATOM 3057 C C . THR A 1 389 ? -11.288 11.599 -22.010 1.00 98.00 389 THR A C 1
ATOM 3059 O O . THR A 1 389 ? -12.203 12.422 -22.039 1.00 98.00 389 THR A O 1
ATOM 3062 N N . LYS A 1 390 ? -10.839 11.075 -20.867 1.00 97.88 390 LYS A N 1
ATOM 3063 C CA . LYS A 1 390 ? -11.323 11.455 -19.543 1.00 97.88 390 LYS A CA 1
ATOM 3064 C C . LYS A 1 390 ? -10.195 11.342 -18.533 1.00 97.88 390 LYS A C 1
ATOM 3066 O O . LYS A 1 390 ? -9.436 10.377 -18.560 1.00 97.88 390 LYS A O 1
ATOM 3071 N N . GLU A 1 391 ? -10.145 12.303 -17.623 1.00 97.81 391 GLU A N 1
ATOM 3072 C CA . GLU A 1 391 ? -9.184 12.367 -16.528 1.00 97.81 391 GLU A CA 1
ATOM 3073 C C . GLU A 1 391 ? -9.923 12.607 -15.208 1.00 97.81 391 GLU A C 1
ATOM 3075 O O . GLU A 1 391 ? -10.830 13.437 -15.130 1.00 97.81 391 GLU A O 1
ATOM 3080 N N . ILE A 1 392 ? -9.545 11.853 -14.178 1.00 97.44 392 ILE A N 1
ATOM 3081 C CA . ILE A 1 392 ? -9.876 12.132 -12.778 1.00 97.44 392 ILE A CA 1
ATOM 3082 C C . ILE A 1 392 ? -8.558 12.209 -12.020 1.00 97.44 392 ILE A C 1
ATOM 3084 O O . ILE A 1 392 ? -7.674 11.383 -12.246 1.00 97.44 392 ILE A O 1
ATOM 3088 N N . THR A 1 393 ? -8.457 13.158 -11.097 1.00 97.06 393 THR A N 1
ATOM 3089 C CA . THR A 1 393 ? -7.259 13.362 -10.285 1.00 97.06 393 THR A CA 1
ATOM 3090 C C . THR A 1 393 ? -7.641 13.361 -8.815 1.00 97.06 393 THR A C 1
ATOM 3092 O O . THR A 1 393 ? -8.580 14.048 -8.425 1.00 97.06 393 THR A O 1
ATOM 3095 N N . ASN A 1 394 ? -6.904 12.596 -8.012 1.00 96.44 394 ASN A N 1
ATOM 3096 C CA . ASN A 1 394 ? -6.947 12.672 -6.557 1.00 96.44 394 ASN A CA 1
ATOM 3097 C C . ASN A 1 394 ? -5.588 13.153 -6.051 1.00 96.44 394 ASN A C 1
ATOM 3099 O O . ASN A 1 394 ? -4.544 12.709 -6.528 1.00 96.44 394 ASN A O 1
ATOM 3103 N N . ASP A 1 395 ? -5.611 14.021 -5.055 1.00 94.81 395 ASP A N 1
ATOM 3104 C CA . ASP A 1 395 ? -4.434 14.590 -4.405 1.00 94.81 395 ASP A CA 1
ATOM 3105 C C . ASP A 1 395 ? -4.527 14.416 -2.875 1.00 94.81 395 ASP A C 1
ATOM 3107 O O . ASP A 1 395 ? -5.520 13.880 -2.368 1.00 94.81 395 ASP A O 1
ATOM 3111 N N . PRO A 1 396 ? -3.528 14.865 -2.098 1.00 94.00 396 PRO A N 1
ATOM 3112 C CA . PRO A 1 396 ? -3.553 14.695 -0.646 1.00 94.00 396 PRO A CA 1
ATOM 3113 C C . PRO A 1 396 ? -4.731 15.376 0.061 1.00 94.00 396 PRO A C 1
ATOM 3115 O O . PRO A 1 396 ? -5.205 14.854 1.070 1.00 94.00 396 PRO A O 1
ATOM 3118 N N . ALA A 1 397 ? -5.264 16.484 -0.463 1.00 94.06 397 ALA A N 1
ATOM 3119 C CA . ALA A 1 397 ? -6.484 17.083 0.082 1.00 94.06 397 ALA A CA 1
ATOM 3120 C C . ALA A 1 397 ? -7.698 16.183 -0.184 1.00 94.06 397 ALA A C 1
ATOM 3122 O O . ALA A 1 397 ? -8.478 15.910 0.727 1.00 94.06 397 ALA A O 1
ATOM 3123 N N . THR A 1 398 ? -7.788 15.623 -1.389 1.00 94.88 398 THR A N 1
ATOM 3124 C CA . THR A 1 398 ? -8.823 14.649 -1.754 1.00 94.88 398 THR A CA 1
ATOM 3125 C C . THR A 1 398 ? -8.776 13.414 -0.851 1.00 94.88 398 THR A C 1
ATOM 3127 O O . THR A 1 398 ? -9.814 12.951 -0.380 1.00 94.88 398 THR A O 1
ATOM 3130 N N . TRP A 1 399 ? -7.583 12.879 -0.569 1.00 94.12 399 TRP A N 1
ATOM 3131 C CA . TRP A 1 399 ? -7.407 11.721 0.314 1.00 94.12 399 TRP A CA 1
ATOM 3132 C C . TRP A 1 399 ? -7.802 12.011 1.760 1.00 94.12 399 TRP A C 1
ATOM 3134 O O . TRP A 1 399 ? -8.492 11.195 2.377 1.00 94.12 399 TRP A O 1
ATOM 3144 N N . ARG A 1 400 ? -7.414 13.182 2.280 1.00 94.00 400 ARG A N 1
ATOM 3145 C CA . ARG A 1 400 ? -7.836 13.664 3.600 1.00 94.00 400 ARG A CA 1
ATOM 3146 C C . ARG A 1 400 ? -9.357 13.723 3.685 1.00 94.00 400 ARG A C 1
ATOM 3148 O O . ARG A 1 400 ? -9.927 13.152 4.605 1.00 94.00 400 ARG A O 1
ATOM 3155 N N . ASP A 1 401 ? -10.004 14.370 2.722 1.00 92.94 401 ASP A N 1
ATOM 3156 C CA . ASP A 1 401 ? -11.439 14.657 2.791 1.00 92.94 401 ASP A CA 1
ATOM 3157 C C . ASP A 1 401 ? -12.290 13.403 2.542 1.00 92.94 401 ASP A C 1
ATOM 3159 O O . ASP A 1 401 ? -13.337 13.220 3.158 1.00 92.94 401 ASP A O 1
ATOM 3163 N N . LYS A 1 402 ? -11.831 12.496 1.670 1.00 91.75 402 LYS A N 1
ATOM 3164 C CA . LYS A 1 402 ? -12.569 11.274 1.322 1.00 91.75 402 LYS A CA 1
ATOM 3165 C C . LYS A 1 402 ? -12.487 10.186 2.391 1.00 91.75 402 LYS A C 1
ATOM 3167 O O . LYS A 1 402 ? -13.434 9.416 2.543 1.00 91.75 402 LYS A O 1
ATOM 3172 N N . PHE A 1 403 ? -11.354 10.083 3.082 1.00 92.06 403 PHE A N 1
ATOM 3173 C CA . PHE A 1 403 ? -11.060 8.963 3.984 1.00 92.06 403 PHE A CA 1
ATOM 3174 C C . PHE A 1 403 ? -10.691 9.395 5.407 1.00 92.06 403 PHE A C 1
ATOM 3176 O O . PHE A 1 403 ? -10.311 8.550 6.215 1.00 92.06 403 PHE A O 1
ATOM 3183 N N . ASN A 1 404 ? -10.822 10.686 5.728 1.00 93.56 404 ASN A N 1
ATOM 3184 C CA . ASN A 1 404 ? -10.441 11.267 7.015 1.00 93.56 404 ASN A CA 1
ATOM 3185 C C . ASN A 1 404 ? -8.964 11.024 7.372 1.00 93.56 404 ASN A C 1
ATOM 3187 O O . ASN A 1 404 ? -8.630 10.846 8.539 1.00 93.56 404 ASN A O 1
ATOM 3191 N N .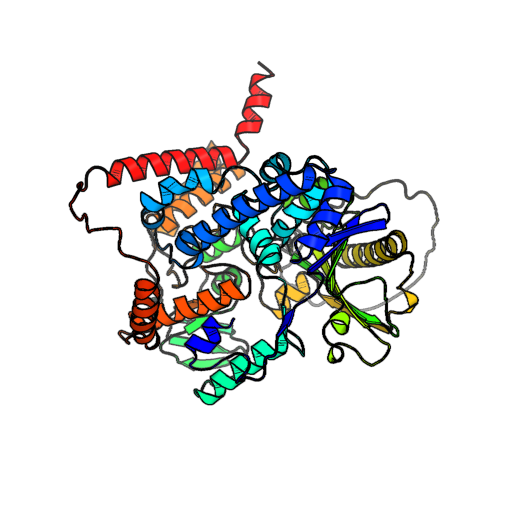 LEU A 1 405 ? -8.077 10.979 6.374 1.00 91.69 405 LEU A N 1
ATOM 3192 C CA . LEU A 1 405 ? -6.656 10.680 6.580 1.00 91.69 405 LEU A CA 1
ATOM 3193 C C . LEU A 1 405 ? -5.914 11.903 7.111 1.00 91.69 405 LEU A C 1
ATOM 3195 O O . LEU A 1 405 ? -5.934 12.962 6.474 1.00 91.69 405 LEU A O 1
ATOM 3199 N N . ASP A 1 406 ? -5.210 11.757 8.235 1.00 88.94 406 ASP A N 1
ATOM 3200 C CA . ASP A 1 406 ? -4.394 12.841 8.777 1.00 88.94 406 ASP A CA 1
ATOM 3201 C C . ASP A 1 406 ? -3.354 13.297 7.748 1.00 88.94 406 ASP A C 1
ATOM 3203 O O . ASP A 1 406 ? -2.662 12.492 7.117 1.00 88.94 406 ASP A O 1
ATOM 3207 N N . ARG A 1 407 ? -3.317 14.614 7.511 1.00 89.19 407 ARG A N 1
ATOM 3208 C CA . ARG A 1 407 ? -2.464 15.269 6.500 1.00 89.19 407 ARG A CA 1
ATOM 3209 C C . ARG A 1 407 ? -2.575 14.673 5.085 1.00 89.19 407 ARG A C 1
ATOM 3211 O O . ARG A 1 407 ? -1.690 14.887 4.256 1.00 89.19 407 ARG A O 1
ATOM 3218 N N . GLY A 1 408 ? -3.650 13.942 4.786 1.00 89.94 408 GLY A N 1
ATOM 3219 C CA . GLY A 1 408 ? -3.827 13.261 3.506 1.00 89.94 408 GLY A CA 1
ATOM 3220 C C . GLY A 1 408 ? -2.859 12.102 3.272 1.00 89.94 408 GLY A C 1
ATOM 3221 O O . GLY A 1 408 ? -2.652 11.722 2.124 1.00 89.94 408 GLY A O 1
ATOM 3222 N N . ALA A 1 409 ? -2.217 11.563 4.308 1.00 87.44 409 ALA A N 1
ATOM 3223 C CA . ALA A 1 409 ? -1.225 10.505 4.159 1.00 87.44 409 ALA A CA 1
ATOM 3224 C C . ALA A 1 409 ? -1.879 9.144 3.900 1.00 87.44 409 ALA A C 1
ATOM 3226 O O . ALA A 1 409 ? -2.646 8.635 4.716 1.00 87.44 409 ALA A O 1
ATOM 3227 N N . ILE A 1 410 ? -1.555 8.533 2.760 1.00 85.25 410 ILE A N 1
ATOM 3228 C CA . ILE A 1 410 ? -2.256 7.333 2.276 1.00 85.25 410 ILE A CA 1
ATOM 3229 C C . ILE A 1 410 ? -1.842 6.041 2.995 1.00 85.25 410 ILE A C 1
ATOM 3231 O O . ILE A 1 410 ? -2.526 5.030 2.858 1.00 85.25 410 ILE A O 1
ATOM 3235 N N . LEU A 1 411 ? -0.755 6.070 3.778 1.00 76.38 411 LEU A N 1
ATOM 3236 C CA . LEU A 1 411 ? -0.291 4.936 4.590 1.00 76.38 411 LEU A CA 1
ATOM 3237 C C . LEU A 1 411 ? -0.337 5.222 6.105 1.00 76.38 411 LEU A C 1
ATOM 3239 O O . LEU A 1 411 ? 0.124 4.399 6.896 1.00 76.38 411 LEU A O 1
ATOM 3243 N N . GLY A 1 412 ? -0.914 6.358 6.520 1.00 78.06 412 GLY A N 1
ATOM 3244 C CA . GLY A 1 412 ? -1.018 6.767 7.924 1.00 78.06 412 GLY A CA 1
ATOM 3245 C C . GLY A 1 412 ? 0.328 7.171 8.540 1.00 78.06 412 GLY A C 1
ATOM 3246 O O . GLY A 1 412 ? 1.152 7.827 7.894 1.00 78.06 412 GLY A O 1
ATOM 3247 N N . LEU A 1 413 ? 0.556 6.793 9.803 1.00 75.06 413 LEU A N 1
ATOM 3248 C CA . LEU A 1 413 ? 1.826 7.017 10.508 1.00 75.06 413 LEU A CA 1
ATOM 3249 C C . LEU A 1 413 ? 3.000 6.349 9.774 1.00 75.06 413 LEU A C 1
ATOM 3251 O O . LEU A 1 413 ? 2.843 5.270 9.207 1.00 75.06 413 LEU A O 1
ATOM 3255 N N . SER A 1 414 ? 4.182 6.973 9.801 1.00 67.19 414 SER A N 1
ATOM 3256 C CA . SER A 1 414 ? 5.354 6.438 9.093 1.00 67.19 414 SER A CA 1
ATOM 3257 C C . SER A 1 414 ? 5.762 5.055 9.614 1.00 67.19 414 SER A C 1
ATOM 3259 O O . SER A 1 414 ? 5.566 4.748 10.785 1.00 67.19 414 SER A O 1
ATOM 3261 N N . HIS A 1 415 ? 6.377 4.225 8.771 1.00 61.94 415 HIS A N 1
ATOM 3262 C CA . HIS A 1 415 ? 6.787 2.857 9.120 1.00 61.94 415 HIS A CA 1
ATOM 3263 C C . HIS A 1 415 ? 8.246 2.744 9.604 1.00 61.94 415 HIS A C 1
ATOM 3265 O O . HIS A 1 415 ? 8.891 1.706 9.441 1.00 61.94 415 HIS A O 1
ATOM 3271 N N . SER A 1 416 ? 8.778 3.809 10.212 1.00 57.38 416 SER A N 1
ATOM 3272 C CA . SER A 1 416 ? 10.117 3.786 10.809 1.00 57.38 416 SER A CA 1
ATOM 3273 C C . SER A 1 416 ? 10.172 2.842 12.016 1.00 57.38 416 SER A C 1
ATOM 3275 O O . SER A 1 416 ? 9.146 2.523 12.617 1.00 57.38 416 SER A O 1
ATOM 3277 N N . PHE A 1 417 ? 11.377 2.416 12.409 1.00 50.91 417 PHE A N 1
ATOM 3278 C CA . PHE A 1 417 ? 11.591 1.473 13.518 1.00 50.91 417 PHE A CA 1
ATOM 3279 C C . PHE A 1 417 ? 10.835 1.856 14.812 1.00 50.91 417 PHE A C 1
ATOM 3281 O O . PHE A 1 417 ? 10.297 0.994 15.501 1.00 50.91 417 PHE A O 1
ATOM 3288 N N . PHE A 1 418 ? 10.713 3.156 15.106 1.00 49.19 418 PHE A N 1
ATOM 3289 C CA . PHE A 1 418 ? 10.005 3.685 16.283 1.00 49.19 418 PHE A CA 1
ATOM 3290 C C . PHE A 1 418 ? 8.493 3.900 16.096 1.00 49.19 418 PHE A C 1
ATOM 3292 O O . PHE A 1 418 ? 7.849 4.456 16.979 1.00 49.19 418 PHE A O 1
ATOM 3299 N N . ASN A 1 419 ? 7.921 3.484 14.969 1.00 53.28 419 ASN A N 1
ATOM 3300 C CA . ASN A 1 419 ? 6.484 3.536 14.685 1.00 53.28 419 ASN A CA 1
ATOM 3301 C C . ASN A 1 419 ? 5.918 2.164 14.254 1.00 53.28 419 ASN A C 1
ATOM 3303 O O . ASN A 1 419 ? 4.754 2.057 13.858 1.00 53.28 419 ASN A O 1
ATOM 3307 N N . VAL A 1 420 ? 6.720 1.102 14.357 1.00 55.81 420 VAL A N 1
ATOM 3308 C CA . VAL A 1 420 ? 6.312 -0.290 14.122 1.00 55.81 420 VAL A CA 1
ATOM 3309 C C . VAL A 1 420 ? 6.302 -1.087 15.431 1.00 55.81 420 VAL A C 1
ATOM 3311 O O . VAL A 1 420 ? 6.809 -0.639 16.462 1.00 55.81 420 VAL A O 1
ATOM 3314 N N . LEU A 1 421 ? 5.711 -2.284 15.396 1.00 61.81 421 LEU A N 1
ATOM 3315 C CA . LEU A 1 421 ? 5.659 -3.223 16.528 1.00 61.81 421 LEU A CA 1
ATOM 3316 C C . LEU A 1 421 ? 5.074 -2.573 17.794 1.00 61.81 421 LEU A C 1
ATOM 3318 O O . LEU A 1 421 ? 4.017 -1.951 17.708 1.00 61.81 421 LEU A O 1
ATOM 3322 N N . SER A 1 422 ? 5.741 -2.702 18.946 1.00 53.81 422 SER A N 1
ATOM 3323 C CA . SER A 1 422 ? 5.276 -2.182 20.242 1.00 53.81 422 SER A CA 1
ATOM 3324 C C . SER A 1 422 ? 5.164 -0.656 20.310 1.00 53.81 422 SER A C 1
ATOM 3326 O O . SER A 1 422 ? 4.549 -0.138 21.236 1.00 53.81 422 SER A O 1
ATOM 3328 N N . PHE A 1 423 ? 5.768 0.082 19.372 1.00 56.72 423 PHE A N 1
ATOM 3329 C CA . PHE A 1 423 ? 5.671 1.547 19.325 1.00 56.72 423 PHE A CA 1
ATOM 3330 C C . PHE A 1 423 ? 4.490 2.040 18.476 1.00 56.72 423 PHE A C 1
ATOM 3332 O O . PHE A 1 423 ? 4.141 3.231 18.486 1.00 56.72 423 PHE A O 1
ATOM 3339 N N . ARG A 1 424 ? 3.848 1.118 17.748 1.00 67.50 424 ARG A N 1
ATOM 3340 C CA . ARG A 1 424 ? 2.623 1.392 17.008 1.00 67.50 424 ARG A CA 1
ATOM 3341 C C . ARG A 1 424 ? 1.446 1.488 17.981 1.00 67.50 424 ARG A C 1
ATOM 3343 O O . ARG A 1 424 ? 1.387 0.703 18.926 1.00 67.50 424 ARG A O 1
ATOM 3350 N N . PRO A 1 425 ? 0.503 2.423 17.779 1.00 69.81 425 PRO A N 1
ATOM 3351 C CA . PRO A 1 425 ? -0.629 2.552 18.684 1.00 69.81 425 PRO A CA 1
ATOM 3352 C C . PRO A 1 425 ? -1.442 1.257 18.800 1.00 69.81 425 PRO A C 1
ATOM 3354 O O . PRO A 1 425 ? -1.706 0.577 17.801 1.00 69.81 425 PRO A O 1
ATOM 3357 N N . SER A 1 426 ? -1.828 0.949 20.039 1.00 78.19 426 SER A N 1
ATOM 3358 C CA . SER A 1 426 ? -2.641 -0.214 20.395 1.00 78.19 426 SER A CA 1
ATOM 3359 C C . SER A 1 426 ? -4.012 -0.175 19.719 1.00 78.19 426 SER A C 1
ATOM 3361 O O . SER A 1 426 ? -4.576 0.892 19.472 1.00 78.19 426 SER A O 1
ATOM 3363 N N . THR A 1 427 ? -4.567 -1.357 19.471 1.00 83.69 427 THR A N 1
ATOM 3364 C CA . THR A 1 427 ? -5.943 -1.548 19.005 1.00 83.69 427 THR A CA 1
ATOM 3365 C C . THR A 1 427 ? -6.977 -1.238 20.086 1.00 83.69 427 THR A C 1
ATOM 3367 O O . THR A 1 427 ? -8.098 -0.874 19.755 1.00 83.69 427 THR A O 1
ATOM 3370 N N . ARG A 1 428 ? -6.638 -1.336 21.379 1.00 88.00 428 ARG A N 1
ATOM 3371 C CA . ARG A 1 428 ? -7.525 -0.886 22.468 1.00 88.00 428 ARG A CA 1
ATOM 3372 C C . ARG A 1 428 ? -7.379 0.619 22.660 1.00 88.00 428 ARG A C 1
ATOM 3374 O O . ARG A 1 428 ? -6.260 1.121 22.773 1.00 88.00 428 ARG A O 1
ATOM 3381 N N . ALA A 1 429 ? -8.499 1.336 22.717 1.00 86.88 429 ALA A N 1
ATOM 3382 C CA . ALA A 1 429 ? -8.469 2.782 22.866 1.00 86.88 429 ALA A CA 1
ATOM 3383 C C . ALA A 1 429 ? -7.930 3.198 24.234 1.00 86.88 429 ALA A C 1
ATOM 3385 O O . ALA A 1 429 ? -8.384 2.722 25.275 1.00 86.88 429 ALA A O 1
ATOM 3386 N N . ARG A 1 430 ? -6.987 4.136 24.231 1.00 81.81 430 ARG A N 1
ATOM 3387 C CA . ARG A 1 430 ? -6.368 4.669 25.436 1.00 81.81 430 ARG A CA 1
ATOM 3388 C C . ARG A 1 430 ? -7.245 5.764 26.038 1.00 81.81 430 ARG A C 1
ATOM 3390 O O . ARG A 1 430 ? -7.694 6.674 25.346 1.00 81.81 430 ARG A O 1
ATOM 3397 N N . LYS A 1 431 ? -7.422 5.715 27.355 1.00 75.00 431 LYS A N 1
ATOM 3398 C CA . LYS A 1 431 ? -7.925 6.829 28.161 1.00 75.00 431 LYS A CA 1
ATOM 3399 C C . LYS A 1 431 ? -6.742 7.739 28.506 1.00 75.00 431 LYS A C 1
ATOM 3401 O O . LYS A 1 431 ? -5.689 7.245 28.916 1.00 75.00 431 LYS A O 1
ATOM 3406 N N . GLY A 1 432 ? -6.902 9.053 28.344 1.00 62.72 432 GLY A N 1
ATOM 3407 C CA . GLY A 1 432 ? -5.903 10.025 28.809 1.00 62.72 432 GLY A CA 1
ATOM 3408 C C . GLY A 1 432 ? -5.565 9.778 30.285 1.00 62.72 432 GLY A C 1
ATOM 3409 O O . GLY A 1 432 ? -6.469 9.561 31.095 1.00 62.72 432 GLY A O 1
ATOM 3410 N N . GLY A 1 433 ? -4.275 9.717 30.614 1.00 54.56 433 GLY A N 1
ATOM 3411 C CA . GLY A 1 433 ? -3.784 9.337 31.938 1.00 54.56 433 GLY A CA 1
ATOM 3412 C C . GLY A 1 433 ? -3.317 10.535 32.766 1.00 54.56 433 GLY A C 1
ATOM 3413 O O . GLY A 1 433 ? -2.907 11.556 32.227 1.00 54.56 433 GLY A O 1
ATOM 3414 N N . ALA A 1 434 ? -3.296 10.387 34.094 1.00 46.53 434 ALA A N 1
ATOM 3415 C CA . ALA A 1 434 ? -2.790 11.415 35.016 1.00 46.53 434 ALA A CA 1
ATOM 3416 C C . ALA A 1 434 ? -1.288 11.735 34.824 1.00 46.53 434 ALA A C 1
ATOM 3418 O O . ALA A 1 434 ? -0.838 12.828 35.160 1.00 46.53 434 ALA A O 1
ATOM 3419 N N . LEU A 1 435 ? -0.512 10.797 34.261 1.00 49.41 435 LEU A N 1
ATOM 3420 C CA . LEU A 1 435 ? 0.909 10.980 33.938 1.00 49.41 435 LEU A CA 1
ATOM 3421 C C . LEU A 1 435 ? 1.149 11.812 32.670 1.00 49.41 435 LEU A C 1
ATOM 3423 O O . LEU A 1 435 ? 2.258 12.315 32.495 1.00 49.41 435 LEU A O 1
ATOM 3427 N N . ASP A 1 436 ? 0.134 12.017 31.822 1.00 52.91 436 ASP A N 1
ATOM 3428 C CA . ASP A 1 436 ? 0.276 12.867 30.633 1.00 52.91 436 ASP A CA 1
ATOM 3429 C C . ASP A 1 436 ? 0.586 14.327 31.041 1.00 52.91 436 ASP A C 1
ATOM 3431 O O . ASP A 1 436 ? 1.362 15.001 30.368 1.00 52.91 436 ASP A O 1
ATOM 3435 N N . GLY A 1 437 ? 0.111 14.771 32.215 1.00 50.34 437 GLY A N 1
ATOM 3436 C CA . GLY A 1 437 ? 0.462 16.072 32.805 1.00 50.34 437 GLY A CA 1
ATOM 3437 C C . GLY A 1 437 ? 1.850 16.140 33.472 1.00 50.34 437 GLY A C 1
ATOM 3438 O O . GLY A 1 437 ? 2.382 17.227 33.680 1.00 50.34 437 GLY A O 1
ATOM 3439 N N . HIS A 1 438 ? 2.485 15.003 33.793 1.00 53.97 438 HIS A N 1
ATOM 3440 C CA . HIS A 1 438 ? 3.831 14.985 34.395 1.00 53.97 438 HIS A CA 1
ATOM 3441 C C . HIS A 1 438 ? 4.923 15.312 33.365 1.00 53.97 438 HIS A C 1
ATOM 3443 O O . HIS A 1 438 ? 5.881 16.021 33.676 1.00 53.97 438 HIS A O 1
ATOM 3449 N N . PHE A 1 439 ? 4.768 14.831 32.127 1.00 55.56 439 PHE A N 1
ATOM 3450 C CA . PHE A 1 439 ? 5.680 15.159 31.028 1.00 55.56 439 PHE A CA 1
ATOM 3451 C C . PHE A 1 439 ? 5.476 16.595 30.512 1.00 55.56 439 PHE A C 1
ATOM 3453 O O . PHE A 1 439 ? 6.452 17.231 30.111 1.00 55.56 439 PHE A O 1
ATOM 3460 N N . GLU A 1 440 ? 4.262 17.156 30.617 1.00 51.72 440 GLU A N 1
ATOM 3461 C CA . GLU A 1 440 ? 4.007 18.584 30.354 1.00 51.72 440 GLU A CA 1
ATOM 3462 C C . GLU A 1 440 ? 4.826 19.509 31.254 1.00 51.72 440 GLU A C 1
ATOM 3464 O O . GLU A 1 440 ? 5.355 20.510 30.778 1.00 51.72 440 GLU A O 1
ATOM 3469 N N . ALA A 1 441 ? 4.987 19.174 32.537 1.00 55.75 441 ALA A N 1
ATOM 3470 C CA . ALA A 1 441 ? 5.798 19.970 33.460 1.00 55.75 441 ALA A CA 1
ATOM 3471 C C . ALA A 1 441 ? 7.307 19.902 33.145 1.00 55.75 441 ALA A C 1
ATOM 3473 O O . ALA A 1 441 ? 8.075 20.774 33.564 1.00 55.75 441 ALA A O 1
ATOM 3474 N N . LEU A 1 442 ? 7.741 18.869 32.413 1.00 57.56 442 LEU A N 1
ATOM 3475 C CA . LEU A 1 442 ? 9.139 18.643 32.051 1.00 57.56 442 LEU A CA 1
ATOM 3476 C C . LEU A 1 442 ? 9.541 19.420 30.789 1.00 57.56 442 LEU A C 1
ATOM 3478 O O . LEU A 1 442 ? 10.665 19.915 30.717 1.00 57.56 442 LEU A O 1
ATOM 3482 N N . TYR A 1 443 ? 8.625 19.586 29.828 1.00 60.44 443 TYR A N 1
ATOM 3483 C CA . TYR A 1 443 ? 8.888 20.289 28.569 1.00 60.44 443 TYR A CA 1
ATOM 3484 C C . TYR A 1 443 ? 9.423 21.725 28.743 1.00 60.44 443 TYR A C 1
ATOM 3486 O O . TYR A 1 443 ? 10.510 21.999 28.232 1.00 60.44 443 TYR A O 1
ATOM 3494 N N . PRO A 1 444 ? 8.760 22.645 29.477 1.00 56.59 444 PRO A N 1
ATOM 3495 C CA . PRO A 1 444 ? 9.266 24.007 29.635 1.00 56.59 444 PRO A CA 1
ATOM 3496 C C . PRO A 1 444 ? 10.605 24.045 30.387 1.00 56.59 444 PRO A C 1
ATOM 3498 O O . PRO A 1 444 ? 11.424 24.917 30.110 1.00 56.59 444 PRO A O 1
ATOM 3501 N N . ARG A 1 445 ? 10.869 23.070 31.274 1.00 61.56 445 ARG A N 1
ATOM 3502 C CA . ARG A 1 445 ? 12.144 22.931 32.003 1.00 61.56 445 ARG A CA 1
ATOM 3503 C C . ARG A 1 445 ? 13.287 22.422 31.122 1.00 61.56 445 ARG A C 1
ATOM 3505 O O . ARG A 1 445 ? 14.427 22.826 31.308 1.00 61.56 445 ARG A O 1
ATOM 3512 N N . LEU A 1 446 ? 13.000 21.533 30.173 1.00 56.59 446 LEU A N 1
ATOM 3513 C CA . LEU A 1 446 ? 13.983 21.051 29.200 1.00 56.59 446 LEU A CA 1
ATOM 3514 C C . LEU A 1 446 ? 14.243 22.099 28.115 1.00 56.59 446 LEU A C 1
ATOM 3516 O O . LEU A 1 446 ? 15.395 22.332 27.750 1.00 56.59 446 LEU A O 1
ATOM 3520 N N . ALA A 1 447 ? 13.191 22.767 27.636 1.00 57.28 447 ALA A N 1
ATOM 3521 C CA . ALA A 1 447 ? 13.276 23.794 26.600 1.00 57.28 447 ALA A CA 1
ATOM 3522 C C . ALA A 1 447 ? 14.114 24.999 27.041 1.00 57.28 447 ALA A C 1
ATOM 3524 O O . ALA A 1 447 ? 14.846 25.553 26.223 1.00 57.28 447 ALA A O 1
ATOM 3525 N N . SER A 1 448 ? 14.072 25.360 28.330 1.00 62.62 448 SER A N 1
ATOM 3526 C CA . SER A 1 448 ? 14.893 26.442 28.883 1.00 62.62 448 SER A CA 1
ATOM 3527 C C . SER A 1 448 ? 16.385 26.109 28.983 1.00 62.62 448 SER A C 1
ATOM 3529 O O . SER A 1 448 ? 17.192 27.026 29.087 1.00 62.62 448 SER A O 1
ATOM 3531 N N . VAL A 1 449 ? 16.764 24.825 28.961 1.00 63.59 449 VAL A N 1
ATOM 3532 C CA . VAL A 1 449 ? 18.158 24.369 29.148 1.00 63.59 449 VAL A CA 1
ATOM 3533 C C . VAL A 1 449 ? 18.797 23.891 27.843 1.00 63.59 449 VAL A C 1
ATOM 3535 O O . VAL A 1 449 ? 19.991 24.068 27.640 1.00 63.59 449 VAL A O 1
ATOM 3538 N N . THR A 1 450 ? 18.016 23.277 26.956 1.00 55.12 450 THR A N 1
ATOM 3539 C CA . THR A 1 450 ? 18.538 22.532 25.794 1.00 55.12 450 THR A CA 1
ATOM 3540 C C . THR A 1 450 ? 18.097 23.095 24.441 1.00 55.12 450 THR A C 1
ATOM 3542 O O . THR A 1 450 ? 18.515 22.596 23.399 1.00 55.12 450 THR A O 1
ATOM 3545 N N . GLY A 1 451 ? 17.276 24.151 24.442 1.00 59.16 451 GLY A N 1
ATOM 3546 C CA . GLY A 1 451 ? 16.630 24.684 23.245 1.00 59.16 451 GLY A CA 1
ATOM 3547 C C . GLY A 1 451 ? 15.312 23.970 22.924 1.00 59.16 451 GLY A C 1
ATOM 3548 O O . GLY A 1 451 ? 15.098 22.807 23.269 1.00 59.16 451 GLY A O 1
ATOM 3549 N N . SER A 1 452 ? 14.397 24.686 22.267 1.00 58.25 452 SER A N 1
ATOM 3550 C CA . SER A 1 452 ? 13.015 24.240 22.039 1.00 58.25 452 SER A CA 1
ATOM 3551 C C . SER A 1 452 ? 12.915 22.971 21.189 1.00 58.25 452 SER A C 1
ATOM 3553 O O . SER A 1 452 ? 12.132 22.087 21.517 1.00 58.25 452 SER A O 1
ATOM 3555 N N . GLU A 1 453 ? 13.716 22.840 20.132 1.00 50.31 453 GLU A N 1
ATOM 3556 C CA . GLU A 1 453 ? 13.660 21.681 19.230 1.00 50.31 453 GLU A CA 1
ATOM 3557 C C . GLU A 1 453 ? 14.243 20.407 19.861 1.00 50.31 453 GLU A C 1
ATOM 3559 O O . GLU A 1 453 ? 13.637 19.336 19.770 1.00 50.31 453 GLU A O 1
ATOM 3564 N N . PHE A 1 454 ? 15.359 20.516 20.592 1.00 52.25 454 PHE A N 1
ATOM 3565 C CA . PHE A 1 454 ? 15.919 19.379 21.327 1.00 52.25 454 PHE A CA 1
ATOM 3566 C C . PHE A 1 454 ? 14.975 18.926 22.443 1.00 52.25 454 PHE A C 1
ATOM 3568 O O . PHE A 1 454 ? 14.692 17.734 22.575 1.00 52.25 454 PHE A O 1
ATOM 3575 N N . ALA A 1 455 ? 14.413 19.875 23.195 1.00 58.88 455 ALA A N 1
ATOM 3576 C CA . ALA A 1 455 ? 13.425 19.573 24.217 1.00 58.88 455 ALA A CA 1
ATOM 3577 C C . ALA A 1 455 ? 12.181 18.901 23.626 1.00 58.88 455 ALA A C 1
ATOM 3579 O O . ALA A 1 455 ? 11.729 17.905 24.182 1.00 58.88 455 ALA A O 1
ATOM 3580 N N . LYS A 1 456 ? 11.653 19.358 22.482 1.00 57.31 456 LYS A N 1
ATOM 3581 C CA . LYS A 1 456 ? 10.530 18.688 21.797 1.00 57.31 456 LYS A CA 1
ATOM 3582 C C . LYS A 1 456 ? 10.876 17.246 21.426 1.00 57.31 456 LYS A C 1
ATOM 3584 O O . LYS A 1 456 ? 10.114 16.338 21.756 1.00 57.31 456 LYS A O 1
ATOM 3589 N N . SER A 1 457 ? 12.028 17.024 20.792 1.00 53.88 457 SER A N 1
ATOM 3590 C CA . SER A 1 457 ? 12.471 15.690 20.367 1.00 53.88 457 SER A CA 1
ATOM 3591 C C . SER A 1 457 ? 12.636 14.734 21.554 1.00 53.88 457 SER A C 1
ATOM 3593 O O . SER A 1 457 ? 12.045 13.647 21.571 1.00 53.88 457 SER A O 1
ATOM 3595 N N . LEU A 1 458 ? 13.342 15.169 22.602 1.00 57.78 458 LEU A N 1
ATOM 3596 C CA . LEU A 1 458 ? 13.574 14.375 23.807 1.00 57.78 458 LEU A CA 1
ATOM 3597 C C . LEU A 1 458 ? 12.272 14.100 24.565 1.00 57.78 458 LEU A C 1
ATOM 3599 O O . LEU A 1 458 ? 12.013 12.957 24.929 1.00 57.78 458 LEU A O 1
ATOM 3603 N N . THR A 1 459 ? 11.419 15.111 24.752 1.00 60.91 459 THR A N 1
ATOM 3604 C CA . THR A 1 459 ? 10.137 14.938 25.454 1.00 60.91 459 THR A CA 1
ATOM 3605 C C . THR A 1 459 ? 9.216 14.004 24.673 1.00 60.91 459 THR A C 1
ATOM 3607 O O . THR A 1 459 ? 8.598 13.132 25.272 1.00 60.91 459 THR A O 1
ATOM 3610 N N . SER A 1 460 ? 9.189 14.095 23.337 1.00 57.72 460 SER A N 1
ATOM 3611 C CA . SER A 1 460 ? 8.417 13.170 22.497 1.00 57.72 460 SER A CA 1
ATOM 3612 C C . SER A 1 460 ? 8.933 11.728 22.584 1.00 57.72 460 SER A C 1
ATOM 3614 O O . SER A 1 460 ? 8.141 10.789 22.622 1.00 57.72 460 SER A O 1
ATOM 3616 N N . THR A 1 461 ? 10.252 11.536 22.676 1.00 59.06 461 THR A N 1
ATOM 3617 C CA . THR A 1 461 ? 10.880 10.214 22.815 1.00 59.06 461 THR A CA 1
ATOM 3618 C C . THR A 1 461 ? 10.626 9.626 24.201 1.00 59.06 461 THR A C 1
ATOM 3620 O O . THR A 1 461 ? 10.219 8.473 24.315 1.00 59.06 461 THR A O 1
ATOM 3623 N N . LEU A 1 462 ? 10.788 10.427 25.257 1.00 60.75 462 LEU A N 1
ATOM 3624 C CA . LEU A 1 462 ? 10.470 10.039 26.632 1.00 60.75 462 LEU A CA 1
ATOM 3625 C C . LEU A 1 462 ? 8.986 9.726 26.799 1.00 60.75 462 LEU A C 1
ATOM 3627 O O . LEU A 1 462 ? 8.652 8.746 27.458 1.00 60.75 462 LEU A O 1
ATOM 3631 N N . GLN A 1 463 ? 8.109 10.504 26.160 1.00 62.72 463 GLN A N 1
ATOM 3632 C CA . GLN A 1 463 ? 6.685 10.215 26.123 1.00 62.72 463 GLN A CA 1
ATOM 3633 C C . GLN A 1 463 ? 6.459 8.856 25.464 1.00 62.72 463 GLN A C 1
ATOM 3635 O O . GLN A 1 463 ? 5.903 7.994 26.126 1.00 62.72 463 GLN A O 1
ATOM 3640 N N . ARG A 1 464 ? 6.982 8.596 24.253 1.00 61.81 464 ARG A N 1
ATOM 3641 C CA . ARG A 1 464 ? 6.879 7.281 23.574 1.00 61.81 464 ARG A CA 1
ATOM 3642 C C . ARG A 1 464 ? 7.352 6.122 24.450 1.00 61.81 464 ARG A C 1
ATOM 3644 O O . ARG A 1 464 ? 6.688 5.094 24.498 1.00 61.81 464 ARG A O 1
ATOM 3651 N N . ILE A 1 465 ? 8.474 6.280 25.152 1.00 60.03 465 ILE A N 1
ATOM 3652 C CA . ILE A 1 465 ? 8.969 5.267 26.093 1.00 60.03 465 ILE A CA 1
ATOM 3653 C C . ILE A 1 465 ? 7.976 5.096 27.249 1.00 60.03 465 ILE A C 1
ATOM 3655 O O . ILE A 1 465 ? 7.604 3.971 27.571 1.00 60.03 465 ILE A O 1
ATOM 3659 N N . GLY A 1 466 ? 7.489 6.195 27.827 1.00 57.81 466 GLY A N 1
ATOM 3660 C CA . GLY A 1 466 ? 6.459 6.194 28.864 1.00 57.81 466 GLY A CA 1
ATOM 3661 C C . GLY A 1 466 ? 5.164 5.503 28.430 1.00 57.81 466 GLY A C 1
ATOM 3662 O O . GLY A 1 466 ? 4.609 4.738 29.210 1.00 57.81 466 GLY A O 1
ATOM 3663 N N . GLU A 1 467 ? 4.722 5.685 27.181 1.00 60.56 467 GLU A N 1
ATOM 3664 C CA . GLU A 1 467 ? 3.527 5.024 26.632 1.00 60.56 467 GLU A CA 1
ATOM 3665 C C . GLU A 1 467 ? 3.657 3.499 26.623 1.00 60.56 467 GLU A C 1
ATOM 3667 O O . GLU A 1 467 ? 2.664 2.801 26.821 1.00 60.56 467 GLU A O 1
ATOM 3672 N N . VAL A 1 468 ? 4.871 2.982 26.417 1.00 58.47 468 VAL A N 1
ATOM 3673 C CA . VAL A 1 468 ? 5.125 1.538 26.359 1.00 58.47 468 VAL A CA 1
ATOM 3674 C C . VAL A 1 468 ? 5.472 0.953 27.733 1.00 58.47 468 VAL A C 1
ATOM 3676 O O . VAL A 1 468 ? 5.158 -0.205 28.008 1.00 58.47 468 VAL A O 1
ATOM 3679 N N . VAL A 1 469 ? 6.116 1.733 28.607 1.00 51.28 469 VAL A N 1
ATOM 3680 C CA . VAL A 1 469 ? 6.537 1.297 29.951 1.00 51.28 469 VAL A CA 1
ATOM 3681 C C . VAL A 1 469 ? 5.399 1.409 30.974 1.00 51.28 469 VAL A C 1
ATOM 3683 O O . VAL A 1 469 ? 5.309 0.579 31.876 1.00 51.28 469 VAL A O 1
ATOM 3686 N N . ALA A 1 470 ? 4.509 2.391 30.825 1.00 53.94 470 ALA A N 1
ATOM 3687 C CA . ALA A 1 470 ? 3.365 2.627 31.702 1.00 53.94 470 ALA A CA 1
ATOM 3688 C C . ALA A 1 470 ? 2.102 2.929 30.868 1.00 53.94 470 ALA A C 1
ATOM 3690 O O . ALA A 1 470 ? 1.655 4.080 30.814 1.00 53.94 470 ALA A O 1
ATOM 3691 N N . PRO A 1 471 ? 1.518 1.917 30.196 1.00 57.75 471 PRO A N 1
ATOM 3692 C CA . PRO A 1 471 ? 0.316 2.112 29.397 1.00 57.75 471 PRO A CA 1
ATOM 3693 C C . PRO A 1 471 ? -0.821 2.648 30.279 1.00 57.75 471 PRO A C 1
ATOM 3695 O O . PRO A 1 471 ? -1.105 2.111 31.351 1.00 57.75 471 PRO A O 1
ATOM 3698 N N . GLY A 1 472 ? -1.457 3.740 29.842 1.00 59.88 472 GLY A N 1
ATOM 3699 C CA . GLY A 1 472 ? -2.622 4.307 30.527 1.00 59.88 472 GLY A CA 1
ATOM 3700 C C . GLY A 1 472 ? -3.796 3.321 30.596 1.00 59.88 472 GLY A C 1
ATOM 3701 O O . GLY A 1 472 ? -3.806 2.289 29.930 1.00 59.88 472 GLY A O 1
ATOM 3702 N N . SER A 1 473 ? -4.827 3.644 31.383 1.00 71.31 473 SER A N 1
ATOM 3703 C CA . SER A 1 473 ? -6.079 2.870 31.374 1.00 71.31 473 SER A CA 1
ATOM 3704 C C . SER A 1 473 ? -6.738 2.905 29.988 1.00 71.31 473 SER A C 1
ATOM 3706 O O . SER A 1 473 ? -6.622 3.909 29.291 1.00 71.31 473 SER A O 1
ATOM 3708 N N . ASN A 1 474 ? -7.473 1.861 29.604 1.00 86.62 474 ASN A N 1
ATOM 3709 C CA . ASN A 1 474 ? -8.203 1.823 28.331 1.00 86.62 474 ASN A CA 1
ATOM 3710 C C . ASN A 1 474 ? -9.650 2.322 28.481 1.00 86.62 474 ASN A C 1
ATOM 3712 O O . ASN A 1 474 ? -10.249 2.198 29.551 1.00 86.62 474 ASN A O 1
ATOM 3716 N N . ILE A 1 475 ? -10.224 2.853 27.399 1.00 89.62 475 ILE A N 1
ATOM 3717 C CA . ILE A 1 475 ? -11.666 3.099 27.276 1.00 89.62 475 ILE A CA 1
ATOM 3718 C C . ILE A 1 475 ? -12.324 1.751 26.960 1.00 89.62 475 ILE A C 1
ATOM 3720 O O . ILE A 1 475 ? -12.121 1.191 25.883 1.00 89.62 475 ILE A O 1
ATOM 3724 N N . ARG A 1 476 ? -13.098 1.206 27.903 1.00 92.19 476 ARG A N 1
ATOM 3725 C CA . ARG A 1 476 ? -13.760 -0.097 27.735 1.00 92.19 476 ARG A CA 1
ATOM 3726 C C . ARG A 1 476 ? -14.747 -0.059 26.567 1.00 92.19 476 ARG A C 1
ATOM 3728 O O . ARG A 1 476 ? -15.482 0.914 26.416 1.00 92.19 476 ARG A O 1
ATOM 3735 N N . GLY A 1 477 ? -14.776 -1.121 25.767 1.00 94.25 477 GLY A N 1
ATOM 3736 C CA . GLY A 1 477 ? -15.688 -1.222 24.626 1.00 94.25 477 GLY A CA 1
ATOM 3737 C C . GLY A 1 477 ? -15.308 -0.351 23.425 1.00 94.25 477 GLY A C 1
ATOM 3738 O O . GLY A 1 477 ? -16.115 -0.244 22.511 1.00 94.25 477 GLY A O 1
ATOM 3739 N N . LEU A 1 478 ? -14.121 0.273 23.392 1.00 96.38 478 LEU A N 1
ATOM 3740 C CA . LEU A 1 478 ? -13.655 1.047 22.237 1.00 96.38 478 LEU A CA 1
ATOM 3741 C C . LEU A 1 478 ? -12.359 0.476 21.654 1.00 96.38 478 LEU A C 1
ATOM 3743 O O . LEU A 1 478 ? -11.332 0.401 22.333 1.00 96.38 478 LEU A O 1
ATOM 3747 N N . TYR A 1 479 ? -12.410 0.140 20.367 1.00 95.50 479 TYR A N 1
ATOM 3748 C CA . TYR A 1 479 ? -11.309 -0.475 19.631 1.00 95.50 479 TYR A CA 1
ATOM 3749 C C . TYR A 1 479 ? -11.035 0.265 18.323 1.00 95.50 479 TYR A C 1
ATOM 3751 O O . TYR A 1 479 ? -11.926 0.887 17.744 1.00 95.50 479 TYR A O 1
ATOM 3759 N N . PHE A 1 480 ? -9.803 0.156 17.844 1.00 93.75 480 PHE A N 1
ATOM 3760 C CA . PHE A 1 480 ? -9.339 0.654 16.560 1.00 93.75 480 PHE A CA 1
ATOM 3761 C C . PHE A 1 480 ? -8.905 -0.506 15.674 1.00 93.75 480 PHE A C 1
ATOM 3763 O O . PHE A 1 480 ? -8.272 -1.451 16.145 1.00 93.75 480 PHE A O 1
ATOM 3770 N N . VAL A 1 481 ? -9.240 -0.409 14.392 1.00 92.81 481 VAL A N 1
ATOM 3771 C CA . VAL A 1 481 ? -8.851 -1.357 13.349 1.00 92.81 481 VAL A CA 1
ATOM 3772 C C . VAL A 1 481 ? -8.390 -0.589 12.111 1.00 92.81 481 VAL A C 1
ATOM 3774 O O . VAL A 1 481 ? -8.722 0.580 11.937 1.00 92.81 481 VAL A O 1
ATOM 3777 N N . GLY A 1 482 ? -7.618 -1.248 11.249 1.00 86.88 482 GLY A N 1
ATOM 3778 C CA . GLY A 1 482 ? -7.184 -0.694 9.971 1.00 86.88 482 GLY A CA 1
ATOM 3779 C C . GLY A 1 482 ? -5.770 -0.127 9.994 1.00 86.88 482 GLY A C 1
ATOM 3780 O O . GLY A 1 482 ? -4.991 -0.355 10.922 1.00 86.88 482 GLY A O 1
ATOM 3781 N N . ALA A 1 483 ? -5.436 0.601 8.927 1.00 81.19 483 ALA A N 1
ATOM 3782 C CA . ALA A 1 483 ? -4.055 0.908 8.575 1.00 81.19 483 ALA A CA 1
ATOM 3783 C C . ALA A 1 483 ? -3.323 1.745 9.630 1.00 81.19 483 ALA A C 1
ATOM 3785 O O . ALA A 1 483 ? -2.145 1.515 9.855 1.00 81.19 483 ALA A O 1
ATOM 3786 N N . SER A 1 484 ? -3.987 2.670 10.324 1.00 80.75 484 SER A N 1
ATOM 3787 C CA . SER A 1 484 ? -3.363 3.568 11.311 1.00 80.75 484 SER A CA 1
ATOM 3788 C C . SER A 1 484 ? -3.155 2.953 12.706 1.00 80.75 484 SER A C 1
ATOM 3790 O O . SER A 1 484 ? -2.576 3.597 13.579 1.00 80.75 484 SER A O 1
ATOM 3792 N N . SER A 1 485 ? -3.616 1.720 12.933 1.00 79.38 485 SER A N 1
ATOM 3793 C CA . SER A 1 485 ? -3.521 0.992 14.212 1.00 79.38 485 SER A CA 1
ATOM 3794 C C . SER A 1 485 ? -2.798 -0.342 14.037 1.00 79.38 485 SER A C 1
ATOM 3796 O O . SER A 1 485 ? -2.763 -0.870 12.931 1.00 79.38 485 SER A O 1
ATOM 3798 N N . HIS A 1 486 ? -2.186 -0.900 15.084 1.00 75.12 486 HIS A N 1
ATOM 3799 C CA . HIS A 1 486 ? -1.528 -2.215 15.006 1.00 75.12 486 HIS A CA 1
ATOM 3800 C C . HIS A 1 486 ? -2.415 -3.271 14.294 1.00 75.12 486 HIS A C 1
ATOM 3802 O O . HIS A 1 486 ? -3.606 -3.333 14.600 1.00 75.12 486 HIS A O 1
ATOM 3808 N N . PRO A 1 487 ? -1.889 -4.102 13.364 1.00 68.81 487 PRO A N 1
ATOM 3809 C CA . PRO A 1 487 ? -0.472 -4.382 13.084 1.00 68.81 487 PRO A CA 1
ATOM 3810 C C . PRO A 1 487 ? 0.220 -3.493 12.043 1.00 68.81 487 PRO A C 1
ATOM 3812 O O . PRO A 1 487 ? 1.425 -3.269 12.153 1.00 68.81 487 PRO A O 1
ATOM 3815 N N . GLY A 1 488 ? -0.484 -2.951 11.052 1.00 71.62 488 GLY A N 1
ATOM 3816 C CA . GLY A 1 488 ? 0.197 -2.285 9.936 1.00 71.62 488 GLY A CA 1
ATOM 3817 C C . GLY A 1 488 ? -0.727 -1.769 8.844 1.00 71.62 488 GLY A C 1
ATOM 3818 O O . GLY A 1 488 ? -1.948 -1.829 8.952 1.00 71.62 488 GLY A O 1
ATOM 3819 N N . THR A 1 489 ? -0.094 -1.292 7.780 1.00 75.38 489 THR A N 1
ATOM 3820 C CA . THR A 1 489 ? -0.730 -0.867 6.532 1.00 75.38 489 THR A CA 1
ATOM 3821 C C . THR A 1 489 ? -0.607 -1.983 5.490 1.00 75.38 489 THR A C 1
ATOM 3823 O O . THR A 1 489 ? 0.305 -2.805 5.562 1.00 75.38 489 THR A O 1
ATOM 3826 N N . GLY A 1 490 ? -1.522 -2.009 4.520 1.00 77.38 490 GLY A N 1
ATOM 3827 C CA . GLY A 1 490 ? -1.575 -3.003 3.445 1.00 77.38 490 GLY A CA 1
ATOM 3828 C C . GLY A 1 490 ? -2.720 -3.993 3.637 1.00 77.38 490 GLY A C 1
ATOM 3829 O O . GLY A 1 490 ? -3.061 -4.348 4.762 1.00 77.38 490 GLY A O 1
ATOM 3830 N N . VAL A 1 491 ? -3.333 -4.443 2.538 1.00 84.19 491 VAL A N 1
ATOM 3831 C CA . VAL A 1 491 ? -4.555 -5.269 2.589 1.00 84.19 491 VAL A CA 1
ATOM 3832 C C . VAL A 1 491 ? -4.391 -6.524 3.460 1.00 84.19 491 VAL A C 1
ATOM 3834 O O . VAL A 1 491 ? -5.227 -6.712 4.344 1.00 84.19 491 VAL A O 1
ATOM 3837 N N . PRO A 1 492 ? -3.329 -7.347 3.317 1.00 81.50 492 PRO A N 1
ATOM 3838 C CA . PRO A 1 492 ? -3.158 -8.528 4.168 1.00 81.50 492 PRO A CA 1
ATOM 3839 C C . PRO A 1 492 ? -3.062 -8.178 5.656 1.00 81.50 492 PRO A C 1
ATOM 3841 O O . PRO A 1 492 ? -3.634 -8.864 6.500 1.00 81.50 492 PRO A O 1
ATOM 3844 N N . ILE A 1 493 ? -2.377 -7.078 5.968 1.00 82.31 493 ILE A N 1
ATOM 3845 C CA . ILE A 1 493 ? -2.122 -6.640 7.336 1.00 82.31 493 ILE A CA 1
ATOM 3846 C C . ILE A 1 493 ? -3.383 -6.034 7.968 1.00 82.31 493 ILE A C 1
ATOM 3848 O O . ILE A 1 493 ? -3.684 -6.326 9.122 1.00 82.31 493 ILE A O 1
ATOM 3852 N N . CYS A 1 494 ? -4.177 -5.275 7.209 1.00 87.50 494 CYS A N 1
ATOM 3853 C CA . CYS A 1 494 ? -5.481 -4.782 7.654 1.00 87.50 494 CYS A CA 1
ATOM 3854 C C . CYS A 1 494 ? -6.467 -5.930 7.922 1.00 87.50 494 CYS A C 1
ATOM 3856 O O . CYS A 1 494 ? -7.180 -5.890 8.923 1.00 87.50 494 CYS A O 1
ATOM 3858 N N . LEU A 1 495 ? -6.494 -6.966 7.072 1.00 88.81 495 LEU A N 1
ATOM 3859 C CA . LEU A 1 495 ? -7.341 -8.147 7.285 1.00 88.81 495 LEU A CA 1
ATOM 3860 C C . LEU A 1 495 ? -6.908 -8.937 8.530 1.00 88.81 495 LEU A C 1
ATOM 3862 O O . LEU A 1 495 ? -7.751 -9.300 9.351 1.00 88.81 495 LEU A O 1
ATOM 3866 N N . ALA A 1 496 ? -5.600 -9.138 8.719 1.00 84.31 496 ALA A N 1
ATOM 3867 C CA . ALA A 1 496 ? -5.060 -9.740 9.938 1.00 84.31 496 ALA A CA 1
ATOM 3868 C C . ALA A 1 496 ? -5.394 -8.900 11.185 1.00 84.31 496 ALA A C 1
ATOM 3870 O O . ALA A 1 496 ? -5.794 -9.448 12.210 1.00 84.31 496 ALA A O 1
ATOM 3871 N N . GLY A 1 497 ? -5.306 -7.569 11.084 1.00 85.56 497 GLY A N 1
ATOM 3872 C CA . GLY A 1 497 ? -5.725 -6.641 12.134 1.00 85.56 497 GLY A CA 1
ATOM 3873 C C . GLY A 1 497 ? -7.205 -6.771 12.490 1.00 85.56 497 GLY A C 1
ATOM 3874 O O . GLY A 1 497 ? -7.543 -6.784 13.670 1.00 85.56 497 GLY A O 1
ATOM 3875 N N . GLY A 1 498 ? -8.080 -6.951 11.496 1.00 91.44 498 GLY A N 1
ATOM 3876 C CA . GLY A 1 498 ? -9.503 -7.226 11.714 1.00 91.44 498 GLY A CA 1
ATOM 3877 C C . GLY A 1 498 ? -9.741 -8.473 12.565 1.00 91.44 498 GLY A C 1
ATOM 3878 O O . GLY A 1 498 ? -10.512 -8.421 13.522 1.00 91.44 498 GLY A O 1
ATOM 3879 N N . LYS A 1 499 ? -9.016 -9.562 12.280 1.00 90.00 499 LYS A N 1
ATOM 3880 C CA . LYS A 1 499 ? -9.064 -10.787 13.090 1.00 90.00 499 LYS A CA 1
ATOM 3881 C C . LYS A 1 499 ? -8.580 -10.548 14.519 1.00 90.00 499 LYS A C 1
ATOM 3883 O O . LYS A 1 499 ? -9.284 -10.898 15.459 1.00 90.00 499 LYS A O 1
ATOM 3888 N N . LEU A 1 500 ? -7.422 -9.903 14.687 1.00 87.12 500 LEU A N 1
ATOM 3889 C CA . LEU A 1 500 ? -6.860 -9.607 16.011 1.00 87.12 500 LEU A CA 1
ATOM 3890 C C . LEU A 1 500 ? -7.813 -8.762 16.868 1.00 87.12 500 LEU A C 1
ATOM 3892 O O . LEU A 1 500 ? -7.964 -9.021 18.059 1.00 87.12 500 LEU A O 1
ATOM 3896 N N . VAL A 1 501 ? -8.465 -7.758 16.276 1.00 92.44 501 VAL A N 1
ATOM 3897 C CA . VAL A 1 501 ? -9.454 -6.929 16.980 1.00 92.44 501 VAL A CA 1
ATOM 3898 C C . VAL A 1 501 ? -10.694 -7.744 17.336 1.00 92.44 501 VAL A C 1
ATOM 3900 O O . VAL A 1 501 ? -11.179 -7.628 18.457 1.00 92.44 501 VAL A O 1
ATOM 3903 N N . ALA A 1 502 ? -11.184 -8.598 16.434 1.00 93.00 502 ALA A N 1
ATOM 3904 C CA . ALA A 1 502 ? -12.318 -9.469 16.726 1.00 93.00 502 ALA A CA 1
ATOM 3905 C C . ALA A 1 502 ? -12.024 -10.421 17.899 1.00 93.00 502 ALA A C 1
ATOM 3907 O O . ALA A 1 502 ? -12.848 -10.545 18.801 1.00 93.00 502 ALA A O 1
ATOM 3908 N N . GLU A 1 503 ? -10.836 -11.031 17.939 1.00 91.44 503 GLU A N 1
ATOM 3909 C CA . GLU A 1 503 ? -10.396 -11.883 19.054 1.00 91.44 503 GLU A CA 1
ATOM 3910 C C . GLU A 1 503 ? -10.328 -11.096 20.371 1.00 91.44 503 GLU A C 1
ATOM 3912 O O . GLU A 1 503 ? -10.883 -11.541 21.372 1.00 91.44 503 GLU A O 1
ATOM 3917 N N . GLN A 1 504 ? -9.749 -9.889 20.361 1.00 90.81 504 GLN A N 1
ATOM 3918 C CA . GLN A 1 504 ? -9.698 -9.024 21.548 1.00 90.81 504 GLN A CA 1
ATOM 3919 C C . GLN A 1 504 ? -11.085 -8.628 22.059 1.00 90.81 504 GLN A C 1
ATOM 3921 O O . GLN A 1 504 ? -11.302 -8.597 23.268 1.00 90.81 504 GLN A O 1
ATOM 3926 N N . VAL A 1 505 ? -12.017 -8.309 21.156 1.00 94.06 505 VAL A N 1
ATOM 3927 C CA . VAL A 1 505 ? -13.399 -7.978 21.523 1.00 94.06 505 VAL A CA 1
ATOM 3928 C C . VAL A 1 505 ? -14.065 -9.184 22.177 1.00 94.06 505 VAL A C 1
ATOM 3930 O O . VAL A 1 505 ? -14.661 -9.038 23.238 1.00 94.06 505 VAL A O 1
ATOM 3933 N N . LEU A 1 506 ? -13.948 -10.374 21.583 1.00 92.88 506 LEU A N 1
ATOM 3934 C CA . LEU A 1 506 ? -14.544 -11.594 22.131 1.00 92.88 506 LEU A CA 1
ATOM 3935 C C . LEU A 1 506 ? -13.973 -11.926 23.516 1.00 92.88 506 LEU A C 1
ATOM 3937 O O . LEU A 1 506 ? -14.744 -12.162 24.444 1.00 92.88 506 LEU A O 1
ATOM 3941 N N . GLU A 1 507 ? -12.650 -11.861 23.677 1.00 91.06 507 GLU A N 1
ATOM 3942 C CA . GLU A 1 507 ? -11.976 -12.065 24.964 1.00 91.06 507 GLU A CA 1
ATOM 3943 C C . GLU A 1 507 ? -12.454 -11.072 26.032 1.00 91.06 507 GLU A C 1
ATOM 3945 O O . GLU A 1 507 ? -12.829 -11.483 27.130 1.00 91.06 507 GLU A O 1
ATOM 3950 N N . ASP A 1 508 ? -12.497 -9.776 25.707 1.00 91.00 508 ASP A N 1
ATOM 3951 C CA . ASP A 1 508 ? -12.913 -8.724 26.641 1.00 91.00 508 ASP A CA 1
ATOM 3952 C C . ASP A 1 508 ? -14.406 -8.840 27.021 1.00 91.00 508 ASP A C 1
ATOM 3954 O O . ASP A 1 508 ? -14.803 -8.399 28.101 1.00 91.00 508 ASP A O 1
ATOM 3958 N N . GLN A 1 509 ? -15.231 -9.449 26.160 1.00 90.88 509 GLN A N 1
ATOM 3959 C CA . GLN A 1 509 ? -16.643 -9.759 26.424 1.00 90.88 509 GLN A CA 1
ATOM 3960 C C . GLN A 1 509 ? -16.855 -11.133 27.086 1.00 90.88 509 GLN A C 1
ATOM 3962 O O . GLN A 1 509 ? -17.991 -11.501 27.386 1.00 90.88 509 GLN A O 1
ATOM 3967 N N . GLY A 1 510 ? -15.793 -11.914 27.318 1.00 90.81 510 GLY A N 1
ATOM 3968 C CA . GLY A 1 510 ? -15.892 -13.265 27.879 1.00 90.81 510 GLY A CA 1
ATOM 3969 C C . GLY A 1 510 ? -16.529 -14.294 26.936 1.00 90.81 510 GLY A C 1
ATOM 3970 O O . GLY A 1 510 ? -17.043 -15.315 27.393 1.00 90.81 510 GLY A O 1
ATOM 3971 N N . VAL A 1 511 ? -16.511 -14.039 25.626 1.00 90.50 511 VAL A N 1
ATOM 3972 C CA . VAL A 1 511 ? -17.026 -14.933 24.582 1.00 90.50 511 VAL A CA 1
ATOM 3973 C C . VAL A 1 511 ? -15.875 -15.769 24.018 1.00 90.50 511 VAL A C 1
ATOM 3975 O O . VAL A 1 511 ? -14.810 -15.252 23.692 1.00 90.50 511 VAL A O 1
ATOM 3978 N N . GLY A 1 512 ? -16.068 -17.084 23.887 1.00 88.06 512 GLY A N 1
ATOM 3979 C CA . GLY A 1 512 ? -15.050 -17.964 23.303 1.00 88.06 512 GLY A CA 1
ATOM 3980 C C . GLY A 1 512 ? -14.831 -17.694 21.809 1.00 88.06 512 GLY A C 1
ATOM 3981 O O . GLY A 1 512 ? -15.794 -17.480 21.077 1.00 88.06 512 GLY A O 1
ATOM 3982 N N . ILE A 1 513 ? -13.578 -17.760 21.345 1.00 86.75 513 ILE A N 1
ATOM 3983 C CA . ILE A 1 513 ? -13.208 -17.502 19.944 1.00 86.75 513 ILE A CA 1
ATOM 3984 C C . ILE A 1 513 ? -13.650 -18.682 19.047 1.00 86.75 513 ILE A C 1
ATOM 3986 O O . ILE A 1 513 ? -13.105 -19.785 19.186 1.00 86.75 513 ILE A O 1
ATOM 3990 N N . PRO A 1 514 ? -14.601 -18.492 18.106 1.00 78.81 514 PRO A N 1
ATOM 3991 C CA . PRO A 1 514 ? -15.195 -19.598 17.346 1.00 78.81 514 PRO A CA 1
ATOM 3992 C C . PRO A 1 514 ? -14.193 -20.350 16.457 1.00 78.81 514 PRO A C 1
ATOM 3994 O O . PRO A 1 514 ? -14.141 -21.581 16.478 1.00 78.81 514 PRO A O 1
ATOM 3997 N N . TRP A 1 515 ? -13.341 -19.617 15.735 1.00 78.81 515 TRP A N 1
ATOM 3998 C CA . TRP A 1 515 ? -12.366 -20.175 14.785 1.00 78.81 515 TRP A CA 1
ATOM 3999 C C . TRP A 1 515 ? -11.120 -20.780 15.451 1.00 78.81 515 TRP A C 1
ATOM 4001 O O . TRP A 1 515 ? -10.332 -21.473 14.806 1.00 78.81 515 TRP A O 1
ATOM 4011 N N . GLN A 1 516 ? -10.934 -20.601 16.761 1.00 69.50 516 GLN A N 1
ATOM 4012 C CA . GLN A 1 516 ? -9.775 -21.151 17.470 1.00 69.50 516 GLN A CA 1
ATOM 4013 C C . GLN A 1 516 ? -9.844 -22.684 17.607 1.00 69.50 516 GLN A C 1
ATOM 4015 O O . GLN A 1 516 ? -8.809 -23.353 17.642 1.00 69.50 516 GLN A O 1
ATOM 4020 N N . LYS A 1 517 ? -11.054 -23.267 17.603 1.00 52.34 517 LYS A N 1
ATOM 4021 C CA . LYS A 1 517 ? -11.255 -24.728 17.633 1.00 52.34 517 LYS A CA 1
ATOM 4022 C C . LYS A 1 517 ? -10.802 -25.420 16.338 1.00 52.34 517 LYS A C 1
ATOM 4024 O O . LYS A 1 517 ? -10.334 -26.555 16.397 1.00 52.34 517 LYS A O 1
ATOM 4029 N N . ALA A 1 518 ? -10.864 -24.740 15.191 1.00 51.38 518 ALA A N 1
ATOM 4030 C CA . ALA A 1 518 ? -10.412 -25.283 13.905 1.00 51.38 518 ALA A CA 1
ATOM 4031 C C . ALA A 1 518 ? -8.872 -25.344 13.794 1.00 51.38 518 ALA A C 1
ATOM 4033 O O . ALA A 1 518 ? -8.319 -26.289 13.226 1.00 51.38 518 ALA A O 1
ATOM 4034 N N . ALA A 1 519 ? -8.161 -24.393 14.413 1.00 47.50 519 ALA A N 1
ATOM 4035 C CA . ALA A 1 519 ? -6.697 -24.303 14.367 1.00 47.50 519 ALA A CA 1
ATOM 4036 C C . ALA A 1 519 ? -5.968 -25.455 15.094 1.00 47.50 519 ALA A C 1
ATOM 4038 O O . ALA A 1 519 ? -4.825 -25.777 14.766 1.00 47.50 519 ALA A O 1
ATOM 4039 N N . VAL A 1 520 ? -6.616 -26.104 16.069 1.00 42.09 520 VAL A N 1
ATOM 4040 C CA . VAL A 1 520 ? -6.060 -27.286 16.757 1.00 42.09 520 VAL A CA 1
ATOM 4041 C C . VAL A 1 520 ? -6.050 -28.506 15.824 1.00 42.09 520 VAL A C 1
ATOM 4043 O O . VAL A 1 520 ? -5.084 -29.269 15.813 1.00 42.09 520 VAL A O 1
ATOM 4046 N N . ASN A 1 521 ? -7.064 -28.646 14.965 1.00 34.41 521 ASN A N 1
ATOM 4047 C CA . ASN A 1 521 ? -7.150 -29.748 14.003 1.00 34.41 521 ASN A CA 1
ATOM 4048 C C . ASN A 1 521 ? -6.203 -29.572 12.803 1.00 34.41 521 ASN A C 1
ATOM 4050 O O . ASN A 1 521 ? -5.658 -30.564 12.314 1.00 34.41 521 ASN A O 1
ATOM 4054 N N . SER A 1 522 ? -5.939 -28.338 12.354 1.00 37.34 522 SER A N 1
ATOM 4055 C CA . SER A 1 522 ? -4.959 -28.086 11.282 1.00 37.34 522 SER A CA 1
ATOM 4056 C C . SER A 1 522 ? -3.511 -28.256 11.758 1.00 37.34 522 SER A C 1
ATOM 4058 O O . SER A 1 522 ? -2.697 -28.843 11.041 1.00 37.34 522 SER A O 1
ATOM 4060 N N . LYS A 1 523 ? -3.194 -27.862 13.003 1.00 36.81 523 LYS A N 1
ATOM 4061 C CA . LYS A 1 523 ? -1.885 -28.134 13.625 1.00 36.81 523 LYS A CA 1
ATOM 4062 C C . LYS A 1 523 ? -1.587 -29.627 13.751 1.00 36.81 523 LYS A C 1
ATOM 4064 O O . LYS A 1 523 ? -0.456 -30.016 13.482 1.00 36.81 523 LYS A O 1
ATOM 4069 N N . ASN A 1 524 ? -2.582 -30.456 14.079 1.00 31.67 524 ASN A N 1
ATOM 4070 C CA . ASN A 1 524 ? -2.419 -31.916 14.133 1.00 31.67 524 ASN A CA 1
ATOM 4071 C C . ASN A 1 524 ? -2.176 -32.555 12.754 1.00 31.67 524 ASN A C 1
ATOM 4073 O O . ASN A 1 524 ? -1.507 -33.581 12.665 1.00 31.67 524 ASN A O 1
ATOM 4077 N N . ARG A 1 525 ? -2.670 -31.952 11.663 1.00 31.62 525 ARG A N 1
ATOM 4078 C CA . ARG A 1 525 ? -2.338 -32.391 10.295 1.00 31.62 525 ARG A CA 1
ATOM 4079 C C . ARG A 1 525 ? -0.919 -31.996 9.884 1.00 31.62 525 ARG A C 1
ATOM 4081 O O . ARG A 1 525 ? -0.247 -32.776 9.222 1.00 31.62 525 ARG A O 1
ATOM 4088 N N . MET A 1 526 ? -0.457 -30.816 10.295 1.00 29.45 526 MET A N 1
ATOM 4089 C CA . MET A 1 526 ? 0.868 -30.300 9.933 1.00 29.45 526 MET A CA 1
ATOM 4090 C C 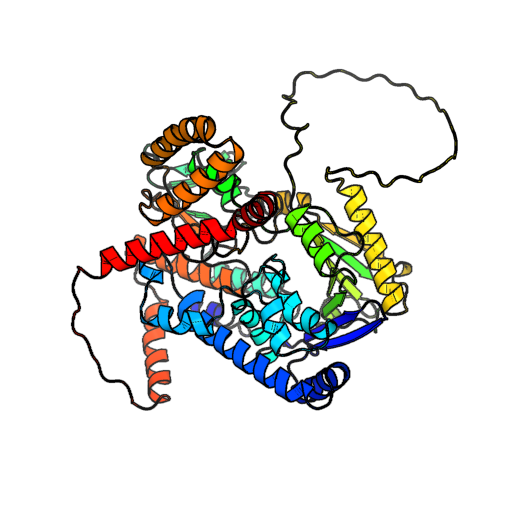. MET A 1 526 ? 1.994 -30.913 10.785 1.00 29.45 526 MET A C 1
ATOM 4092 O O . MET A 1 526 ? 3.079 -31.172 10.271 1.00 29.45 526 MET A O 1
ATOM 4096 N N . SER A 1 527 ? 1.724 -31.251 12.053 1.00 36.47 527 SER A N 1
ATOM 4097 C CA . SER A 1 527 ? 2.653 -32.014 12.900 1.00 36.47 527 SER A CA 1
ATOM 4098 C C . SER A 1 527 ? 2.804 -33.477 12.467 1.00 36.47 527 SER A C 1
ATOM 4100 O O . SER A 1 527 ? 3.839 -34.076 12.727 1.00 36.47 527 SER A O 1
ATOM 4102 N N . GLY A 1 528 ? 1.821 -34.044 11.758 1.00 28.64 528 GLY A N 1
ATOM 4103 C CA . GLY A 1 528 ? 1.938 -35.369 11.137 1.00 28.64 528 GLY A CA 1
ATOM 4104 C C . GLY A 1 528 ? 2.869 -35.413 9.916 1.00 28.64 528 GLY A C 1
ATOM 4105 O O . GLY A 1 528 ? 3.317 -36.490 9.536 1.00 28.64 528 GLY A O 1
ATOM 4106 N N . LEU A 1 529 ? 3.178 -34.255 9.317 1.00 35.34 529 LEU A N 1
ATOM 4107 C CA . LEU A 1 529 ? 4.068 -34.106 8.155 1.00 35.34 529 LEU A CA 1
ATOM 4108 C C . LEU A 1 529 ? 5.490 -33.660 8.532 1.00 35.34 529 LEU A C 1
ATOM 4110 O O . LEU A 1 529 ? 6.426 -33.902 7.772 1.00 35.34 529 LEU A O 1
ATOM 4114 N N . MET A 1 530 ? 5.679 -33.060 9.710 1.00 31.11 530 MET A N 1
ATOM 4115 C CA . MET A 1 530 ? 6.998 -32.754 10.266 1.00 31.11 530 MET A CA 1
ATOM 4116 C C . MET A 1 530 ? 7.390 -33.816 11.294 1.00 31.11 530 MET A C 1
ATOM 4118 O O . MET A 1 530 ? 6.892 -33.839 12.416 1.00 31.11 530 MET A O 1
ATOM 4122 N N . GLY A 1 531 ? 8.295 -34.705 10.885 1.00 26.75 531 GLY A N 1
ATOM 4123 C CA . GLY A 1 531 ? 8.872 -35.740 11.733 1.00 26.75 531 GLY A CA 1
ATOM 4124 C C . GLY A 1 531 ? 9.410 -35.203 13.063 1.00 26.75 531 GLY A C 1
ATOM 4125 O O . GLY A 1 531 ? 9.971 -34.115 13.165 1.00 26.75 531 GLY A O 1
ATOM 4126 N N . THR A 1 532 ? 9.222 -36.023 14.088 1.00 32.97 532 THR A N 1
ATOM 4127 C CA . THR A 1 532 ? 9.606 -35.838 15.486 1.00 32.97 532 THR A CA 1
ATOM 4128 C C . THR A 1 532 ? 11.083 -35.483 15.686 1.00 32.97 532 THR A C 1
ATOM 4130 O O . THR A 1 532 ? 11.924 -36.377 15.651 1.00 32.97 532 THR A O 1
ATOM 4133 N N . THR A 1 533 ? 11.392 -34.238 16.050 1.00 29.55 533 THR A N 1
ATOM 4134 C CA . THR A 1 533 ? 12.579 -33.895 16.858 1.00 29.55 533 THR A CA 1
ATOM 4135 C C . THR A 1 533 ? 12.368 -32.577 17.609 1.00 29.55 533 THR A C 1
ATOM 4137 O O . THR A 1 533 ? 12.265 -31.509 17.019 1.00 29.55 533 THR A O 1
ATOM 4140 N N . GLY A 1 534 ? 12.339 -32.650 18.943 1.00 25.42 534 GLY A N 1
ATOM 4141 C CA . GLY A 1 534 ? 12.353 -31.470 19.815 1.00 25.42 534 GLY A CA 1
ATOM 4142 C C . GLY A 1 534 ? 11.596 -31.685 21.119 1.00 25.42 534 GLY A C 1
ATOM 4143 O O . GLY A 1 534 ? 10.496 -31.171 21.285 1.00 25.42 534 GLY A O 1
ATOM 4144 N N . ARG A 1 535 ? 12.173 -32.484 22.027 1.00 25.39 535 ARG A N 1
ATOM 4145 C CA . ARG A 1 535 ? 11.667 -32.688 23.393 1.00 25.39 535 ARG A CA 1
ATOM 4146 C C . ARG A 1 535 ? 11.637 -31.381 24.189 1.00 25.39 535 ARG A C 1
ATOM 4148 O O . ARG A 1 535 ? 12.519 -30.538 24.047 1.00 25.39 535 ARG A O 1
ATOM 4155 N N . GLU A 1 536 ? 10.642 -31.317 25.069 1.00 30.94 536 GLU A N 1
ATOM 4156 C CA . GLU A 1 536 ? 10.501 -30.412 26.209 1.00 30.94 536 GLU A CA 1
ATOM 4157 C C . GLU A 1 536 ? 11.827 -30.136 26.927 1.00 30.94 536 GLU A C 1
ATOM 4159 O O . GLU A 1 536 ? 12.517 -31.067 27.344 1.00 30.94 536 GLU A O 1
ATOM 4164 N N . ILE A 1 537 ? 12.117 -28.854 27.164 1.00 27.25 537 ILE A N 1
ATOM 4165 C CA . ILE A 1 537 ? 12.909 -28.417 28.317 1.00 27.25 537 ILE A CA 1
ATOM 4166 C C . ILE A 1 537 ? 12.240 -27.162 28.885 1.00 27.25 537 ILE A C 1
ATOM 4168 O O . ILE A 1 537 ? 12.590 -26.034 28.544 1.00 27.25 537 ILE A O 1
ATOM 4172 N N . ASP A 1 538 ? 11.264 -27.382 29.762 1.00 29.38 538 ASP A N 1
ATOM 4173 C CA . ASP A 1 538 ? 10.924 -26.436 30.822 1.00 29.38 538 ASP A CA 1
ATOM 4174 C C . ASP A 1 538 ? 11.932 -26.615 31.963 1.00 29.38 538 ASP A C 1
ATOM 4176 O O . ASP A 1 538 ? 12.111 -27.742 32.432 1.00 29.38 538 ASP A O 1
ATOM 4180 N N . LYS A 1 539 ? 12.561 -25.516 32.420 1.00 29.14 539 LYS A N 1
ATOM 4181 C CA . LYS A 1 539 ? 12.802 -25.154 33.841 1.00 29.14 539 LYS A CA 1
ATOM 4182 C C . LYS A 1 539 ? 13.688 -23.894 33.995 1.00 29.14 539 LYS A C 1
ATOM 4184 O O . LYS A 1 539 ? 14.321 -23.462 33.036 1.00 29.14 539 LYS A O 1
ATOM 4189 N N . PRO A 1 540 ? 13.659 -23.237 35.175 1.00 35.50 540 PRO A N 1
ATOM 4190 C CA . PRO A 1 540 ? 13.526 -21.790 35.292 1.00 35.50 540 PRO A CA 1
ATOM 4191 C C . PRO A 1 540 ? 14.865 -21.095 35.552 1.00 35.50 540 PRO A C 1
ATOM 4193 O O . PRO A 1 540 ? 15.650 -21.540 36.386 1.00 35.50 540 PRO A O 1
ATOM 4196 N N . PHE A 1 541 ? 15.085 -19.944 34.920 1.00 26.09 541 PHE A N 1
ATOM 4197 C CA . PHE A 1 541 ? 16.085 -18.977 35.371 1.00 26.09 541 PHE A CA 1
ATOM 4198 C C . PHE A 1 541 ? 15.365 -17.711 35.830 1.00 26.09 541 PHE A C 1
ATOM 4200 O O . PHE A 1 541 ? 14.525 -17.162 35.124 1.00 26.09 541 PHE A O 1
ATOM 4207 N N . GLY A 1 542 ? 15.611 -17.355 37.089 1.00 27.39 542 GLY A N 1
ATOM 4208 C CA . GLY A 1 542 ? 14.754 -16.493 37.887 1.00 27.39 542 GLY A CA 1
ATOM 4209 C C . GLY A 1 542 ? 14.832 -14.995 37.588 1.00 27.39 542 GLY A C 1
ATOM 4210 O O . GLY A 1 542 ? 15.747 -14.490 36.940 1.00 27.39 542 GLY A O 1
ATOM 4211 N N . ARG A 1 543 ? 13.856 -14.315 38.199 1.00 37.22 543 ARG A N 1
ATOM 4212 C CA . ARG A 1 543 ? 13.495 -12.883 38.260 1.00 37.22 543 ARG A CA 1
ATOM 4213 C C . ARG A 1 543 ? 14.620 -11.831 38.399 1.00 37.22 543 ARG A C 1
ATOM 4215 O O . ARG A 1 543 ? 14.310 -10.649 38.490 1.00 37.22 543 ARG A O 1
ATOM 4222 N N . PHE A 1 544 ? 15.898 -12.205 38.424 1.00 32.03 544 PHE A N 1
ATOM 4223 C CA . PHE A 1 544 ? 17.035 -11.273 38.481 1.00 32.03 544 PHE A CA 1
ATOM 4224 C C . PHE A 1 544 ? 17.571 -10.866 37.096 1.00 32.03 544 PHE A C 1
ATOM 4226 O O . PHE A 1 544 ? 18.124 -9.776 36.960 1.00 32.03 544 PHE A O 1
ATOM 4233 N N . ALA A 1 545 ? 17.380 -11.695 36.061 1.00 38.84 545 ALA A N 1
ATOM 4234 C CA . ALA A 1 545 ? 17.834 -11.390 34.698 1.00 38.84 545 ALA A CA 1
ATOM 4235 C C . ALA A 1 545 ? 16.928 -10.375 33.969 1.00 38.84 545 ALA A C 1
ATOM 4237 O O . ALA A 1 545 ? 17.400 -9.634 33.106 1.00 38.84 545 ALA A O 1
ATOM 4238 N N . ASP A 1 546 ? 15.651 -10.293 34.354 1.00 45.59 546 ASP A N 1
ATOM 4239 C CA . ASP A 1 546 ? 14.652 -9.466 33.667 1.00 45.59 546 ASP A CA 1
ATOM 4240 C C . ASP A 1 546 ? 14.909 -7.961 33.828 1.00 45.59 546 ASP A C 1
ATOM 4242 O O . ASP A 1 546 ? 14.747 -7.208 32.873 1.00 45.59 546 ASP A O 1
ATOM 4246 N N . GLY A 1 547 ? 15.368 -7.512 35.002 1.00 38.59 547 GLY A N 1
ATOM 4247 C CA . GLY A 1 547 ? 15.619 -6.087 35.258 1.00 38.59 547 GLY A CA 1
ATOM 4248 C C . GLY A 1 547 ? 16.858 -5.548 34.539 1.00 38.59 547 GLY A C 1
ATOM 4249 O O . GLY A 1 547 ? 16.822 -4.466 33.958 1.00 38.59 547 GLY A O 1
ATOM 4250 N N . TRP A 1 548 ? 17.948 -6.321 34.523 1.00 40.22 548 TRP A N 1
ATOM 4251 C CA . TRP A 1 548 ? 19.202 -5.907 33.885 1.00 40.22 548 TRP A CA 1
ATOM 4252 C C . TRP A 1 548 ? 19.130 -5.948 32.360 1.00 40.22 548 TRP A C 1
ATOM 4254 O O . TRP A 1 548 ? 19.651 -5.046 31.712 1.00 40.22 548 TRP A O 1
ATOM 4264 N N . LEU A 1 549 ? 18.444 -6.936 31.775 1.00 43.12 549 LEU A N 1
ATOM 4265 C CA . LEU A 1 549 ? 18.224 -6.982 30.326 1.00 43.12 549 LEU A CA 1
ATOM 4266 C C . LEU A 1 549 ? 17.276 -5.872 29.859 1.00 43.12 549 LEU A C 1
ATOM 4268 O O . LEU A 1 549 ? 17.507 -5.291 28.802 1.00 43.12 549 LEU A O 1
ATOM 4272 N N . GLN A 1 550 ? 16.260 -5.524 30.654 1.00 44.19 550 GLN A N 1
ATOM 4273 C CA . GLN A 1 550 ? 15.400 -4.370 30.380 1.00 44.19 550 GLN A CA 1
ATOM 4274 C C . GLN A 1 550 ? 16.168 -3.050 30.482 1.00 44.19 550 GLN A C 1
ATOM 4276 O O . GLN A 1 550 ? 16.009 -2.204 29.608 1.00 44.19 550 GLN A O 1
ATOM 4281 N N . ALA A 1 551 ? 17.031 -2.885 31.491 1.00 42.81 551 ALA A N 1
ATOM 4282 C CA . ALA A 1 551 ? 17.869 -1.698 31.643 1.00 42.81 551 ALA A CA 1
ATOM 4283 C C . ALA A 1 551 ? 18.912 -1.581 30.522 1.00 42.81 551 ALA A C 1
ATOM 4285 O O . ALA A 1 551 ? 19.050 -0.514 29.932 1.00 42.81 551 ALA A O 1
ATOM 4286 N N . LEU A 1 552 ? 19.593 -2.675 30.166 1.00 41.12 552 LEU A N 1
ATOM 4287 C CA . LEU A 1 552 ? 20.551 -2.716 29.059 1.00 41.12 552 LEU A CA 1
ATOM 4288 C C . LEU A 1 552 ? 19.858 -2.429 27.724 1.00 41.12 552 LEU A C 1
ATOM 4290 O O . LEU A 1 552 ? 20.374 -1.661 26.923 1.00 41.12 552 LEU A O 1
ATOM 4294 N N . PHE A 1 553 ? 18.671 -2.989 27.495 1.00 43.66 553 PHE A N 1
ATOM 4295 C CA . PHE A 1 553 ? 17.882 -2.700 26.304 1.00 43.66 553 PHE A CA 1
ATOM 4296 C C . PHE A 1 553 ? 17.383 -1.256 26.280 1.00 43.66 553 PHE A C 1
ATOM 4298 O O . PHE A 1 553 ? 17.455 -0.629 25.236 1.00 43.66 553 PHE A O 1
ATOM 4305 N N . LEU A 1 554 ? 16.936 -0.691 27.405 1.00 47.12 554 LEU A N 1
ATOM 4306 C CA . LEU A 1 554 ? 16.595 0.731 27.502 1.00 47.12 554 LEU A CA 1
ATOM 4307 C C . LEU A 1 554 ? 17.809 1.605 27.203 1.00 47.12 554 LEU A C 1
ATOM 4309 O O . LEU A 1 554 ? 17.681 2.548 26.435 1.00 47.12 554 LEU A O 1
ATOM 4313 N N . VAL A 1 555 ? 18.987 1.271 27.729 1.00 45.44 555 VAL A N 1
ATOM 4314 C CA . VAL A 1 555 ? 20.236 1.980 27.427 1.00 45.44 555 VAL A CA 1
ATOM 4315 C C . VAL A 1 555 ? 20.575 1.858 25.946 1.00 45.44 555 VAL A C 1
ATOM 4317 O O . VAL A 1 555 ? 20.841 2.874 25.320 1.00 45.44 555 VAL A O 1
ATOM 4320 N N . VAL A 1 556 ? 20.487 0.663 25.359 1.00 46.25 556 VAL A N 1
ATOM 4321 C CA . VAL A 1 556 ? 20.761 0.417 23.937 1.00 46.25 556 VAL A CA 1
ATOM 4322 C C . VAL A 1 556 ? 19.737 1.117 23.045 1.00 46.25 556 VAL A C 1
ATOM 4324 O O . VAL A 1 556 ? 20.131 1.775 22.100 1.00 46.25 556 VAL A O 1
ATOM 4327 N N . VAL A 1 557 ? 18.442 1.071 23.352 1.00 45.47 557 VAL A N 1
ATOM 4328 C CA . VAL A 1 557 ? 17.385 1.775 22.605 1.00 45.47 557 VAL A CA 1
ATOM 4329 C C . VAL A 1 557 ? 17.507 3.286 22.761 1.00 45.47 557 VAL A C 1
ATOM 4331 O O . VAL A 1 557 ? 17.266 4.008 21.800 1.00 45.47 557 VAL A O 1
ATOM 4334 N N . THR A 1 558 ? 17.923 3.778 23.928 1.00 46.09 558 THR A N 1
ATOM 4335 C CA . THR A 1 558 ? 18.177 5.209 24.149 1.00 46.09 558 THR A CA 1
ATOM 4336 C C . THR A 1 558 ? 19.428 5.654 23.390 1.00 46.09 558 THR A C 1
ATOM 4338 O O . THR A 1 558 ? 19.390 6.687 22.730 1.00 46.09 558 THR A O 1
ATOM 4341 N N . LEU A 1 559 ? 20.499 4.851 23.387 1.00 38.84 559 LEU A N 1
ATOM 4342 C CA . LEU A 1 559 ? 21.698 5.077 22.571 1.00 38.84 559 LEU A CA 1
ATOM 4343 C C . LEU A 1 559 ? 21.390 5.003 21.071 1.00 38.84 559 LEU A C 1
ATOM 4345 O O . LEU A 1 559 ? 21.899 5.808 20.302 1.00 38.84 559 LEU A O 1
ATOM 4349 N N . LEU A 1 560 ? 20.540 4.071 20.646 1.00 42.66 560 LEU A N 1
ATOM 4350 C CA . LEU A 1 560 ? 20.127 3.910 19.253 1.00 42.66 560 LEU A CA 1
ATOM 4351 C C . LEU A 1 560 ? 19.160 5.014 18.816 1.00 42.66 560 LEU A C 1
ATOM 4353 O O . LEU A 1 560 ? 19.251 5.475 17.687 1.00 42.66 560 LEU A O 1
ATOM 4357 N N . GLY A 1 561 ? 18.275 5.483 19.699 1.00 39.56 561 GLY A N 1
ATOM 4358 C CA . GLY A 1 561 ? 17.455 6.674 19.474 1.00 39.56 561 GLY A CA 1
ATOM 4359 C C . GLY A 1 561 ? 18.314 7.934 19.372 1.00 39.56 561 GLY A C 1
ATOM 4360 O O . GLY A 1 561 ? 18.083 8.767 18.500 1.00 39.56 561 GLY A O 1
ATOM 4361 N N . TRP A 1 562 ? 19.362 8.027 20.195 1.00 40.69 562 TRP A N 1
ATOM 4362 C CA . TRP A 1 562 ? 20.364 9.086 20.116 1.00 40.69 562 TRP A CA 1
ATOM 4363 C C . TRP A 1 562 ? 21.131 9.041 18.782 1.00 40.69 562 TRP A C 1
ATOM 4365 O O . TRP A 1 562 ? 21.198 10.050 18.082 1.00 40.69 562 TRP A O 1
ATOM 4375 N N . LEU A 1 563 ? 21.590 7.864 18.343 1.00 37.62 563 LEU A N 1
ATOM 4376 C CA . LEU A 1 563 ? 22.233 7.675 17.035 1.00 37.62 563 LEU A CA 1
ATOM 4377 C C . LEU A 1 563 ? 21.284 7.959 15.851 1.00 37.62 563 LEU A C 1
ATOM 4379 O O . LEU A 1 563 ? 21.682 8.613 14.890 1.00 37.62 563 LEU A O 1
ATOM 4383 N N . ALA A 1 564 ? 20.018 7.540 15.933 1.00 35.06 564 ALA A N 1
ATOM 4384 C CA . ALA A 1 564 ? 19.007 7.747 14.890 1.00 35.06 564 ALA A CA 1
ATOM 4385 C C . ALA A 1 564 ? 18.494 9.197 14.799 1.00 35.06 564 ALA A C 1
ATOM 4387 O O . ALA A 1 564 ? 17.923 9.585 13.783 1.00 35.06 564 ALA A O 1
ATOM 4388 N N . SER A 1 565 ? 18.707 10.015 15.835 1.00 39.78 565 SER A N 1
ATOM 4389 C CA . SER A 1 565 ? 18.341 11.440 15.851 1.00 39.78 565 SER A CA 1
ATOM 4390 C C . SER A 1 565 ? 19.317 12.358 15.099 1.00 39.78 565 SER A C 1
ATOM 4392 O O . SER A 1 565 ? 19.163 13.576 15.138 1.00 39.78 565 SER A O 1
ATOM 4394 N N . GLY A 1 566 ? 20.318 11.799 14.407 1.00 37.91 566 GLY A N 1
ATOM 4395 C CA . GLY A 1 566 ? 21.255 12.563 13.573 1.00 37.91 566 GLY A CA 1
ATOM 4396 C C . GLY A 1 566 ? 22.309 13.364 14.350 1.00 37.91 566 GLY A C 1
ATOM 4397 O O . GLY A 1 566 ? 23.115 14.064 13.743 1.00 37.91 566 GLY A O 1
ATOM 4398 N N . VAL A 1 567 ? 22.359 13.242 15.681 1.00 43.75 567 VAL A N 1
ATOM 4399 C CA . VAL A 1 567 ? 23.291 13.989 16.549 1.00 43.75 567 VAL A CA 1
ATOM 4400 C C . VAL A 1 567 ? 24.755 13.570 16.341 1.00 43.75 567 VAL A C 1
ATOM 4402 O O . VAL A 1 567 ? 25.654 14.391 16.509 1.00 43.75 567 VAL A O 1
ATOM 4405 N N . GLY A 1 568 ? 25.013 12.337 15.888 1.00 34.25 568 GLY A N 1
ATOM 4406 C CA . GLY A 1 568 ? 26.374 11.857 15.601 1.00 34.25 568 GLY A CA 1
ATOM 4407 C C . GLY A 1 568 ? 27.103 12.641 14.499 1.00 34.25 568 GLY A C 1
ATOM 4408 O O . GLY A 1 568 ? 28.322 12.746 14.535 1.00 34.25 568 GLY A O 1
ATOM 4409 N N . ILE A 1 569 ? 26.368 13.262 13.570 1.00 35.59 569 ILE A N 1
ATOM 4410 C CA . ILE A 1 569 ? 26.950 14.023 12.450 1.00 35.59 569 ILE A CA 1
ATOM 4411 C C . ILE A 1 569 ? 27.449 15.407 12.911 1.00 35.59 569 ILE A C 1
ATOM 4413 O O . ILE A 1 569 ? 28.383 15.974 12.341 1.00 35.59 569 ILE A O 1
ATOM 4417 N N . VAL A 1 570 ? 26.879 15.952 13.991 1.00 31.69 570 VAL A N 1
ATOM 4418 C CA . VAL A 1 570 ? 27.262 17.277 14.507 1.00 31.69 570 VAL A CA 1
ATOM 4419 C C . VAL A 1 570 ? 28.588 17.215 15.270 1.00 31.69 570 VAL A C 1
ATOM 4421 O O . VAL A 1 570 ? 29.364 18.167 15.203 1.00 31.69 570 VAL A O 1
ATOM 4424 N N . LEU A 1 571 ? 28.900 16.093 15.933 1.00 28.42 571 LEU A N 1
ATOM 4425 C CA . LEU A 1 571 ? 30.158 15.954 16.673 1.00 28.42 571 LEU A CA 1
ATOM 4426 C C . LEU A 1 571 ? 31.371 15.767 15.748 1.00 28.42 571 LEU A C 1
ATOM 4428 O O . LEU A 1 571 ? 32.414 16.338 16.043 1.00 28.42 571 LEU A O 1
ATOM 4432 N N . ASP A 1 572 ? 31.230 15.076 14.609 1.00 30.17 572 ASP A N 1
ATOM 4433 C CA . ASP A 1 572 ? 32.309 14.968 13.606 1.00 30.17 572 ASP A CA 1
ATOM 4434 C C . ASP A 1 572 ? 32.646 16.329 12.980 1.00 30.17 572 ASP A C 1
ATOM 4436 O O . ASP A 1 572 ? 33.807 16.631 12.705 1.00 30.17 572 ASP A O 1
ATOM 4440 N N . THR A 1 573 ? 31.646 17.204 12.835 1.00 32.00 573 THR A N 1
ATOM 4441 C CA . THR A 1 573 ? 31.857 18.570 12.330 1.00 32.00 573 THR A CA 1
ATOM 4442 C C . THR A 1 573 ? 32.507 19.479 13.387 1.00 32.00 573 THR A C 1
ATOM 4444 O O . THR A 1 573 ? 33.247 20.395 13.039 1.00 32.00 573 THR A O 1
ATOM 4447 N N . PHE A 1 574 ? 32.278 19.217 14.680 1.00 27.58 574 PHE A N 1
ATOM 4448 C CA . PHE A 1 574 ? 32.879 19.973 15.788 1.00 27.58 574 PHE A CA 1
ATOM 4449 C C . PHE A 1 574 ? 34.287 19.480 16.166 1.00 27.58 574 PHE A C 1
ATOM 4451 O O . PHE A 1 574 ? 35.126 20.286 16.555 1.00 27.58 574 PHE A O 1
ATOM 4458 N N . LEU A 1 575 ? 34.571 18.181 16.021 1.00 30.36 575 LEU A N 1
ATOM 4459 C CA . LEU A 1 575 ? 35.888 17.583 16.283 1.00 30.36 575 LEU A CA 1
ATOM 4460 C C . LEU A 1 575 ? 36.884 17.776 15.131 1.00 30.36 575 LEU A C 1
ATOM 4462 O O . LEU A 1 575 ? 38.083 17.708 15.366 1.00 30.36 575 LEU A O 1
ATOM 4466 N N . MET A 1 576 ? 36.421 18.071 13.912 1.00 31.53 576 MET A N 1
ATOM 4467 C CA . MET A 1 576 ? 37.295 18.518 12.816 1.00 31.53 576 MET A CA 1
ATOM 4468 C C . MET A 1 576 ? 37.631 20.019 12.855 1.00 31.53 576 MET A C 1
ATOM 4470 O O . MET A 1 576 ? 38.428 20.483 12.041 1.00 31.53 576 MET A O 1
ATOM 4474 N N . ALA A 1 577 ? 37.049 20.779 13.788 1.00 30.45 577 ALA A N 1
ATOM 4475 C CA . ALA A 1 577 ? 37.269 22.218 13.949 1.00 30.45 577 ALA A CA 1
ATOM 4476 C C . ALA A 1 577 ? 37.983 22.598 15.266 1.00 30.45 577 ALA A C 1
ATOM 4478 O O . ALA A 1 577 ? 37.991 23.778 15.622 1.00 30.45 577 ALA A O 1
ATOM 4479 N N . ALA A 1 578 ? 38.575 21.627 15.975 1.00 27.19 578 ALA A N 1
ATOM 4480 C CA . ALA A 1 578 ? 39.355 21.825 17.201 1.00 27.19 578 ALA A CA 1
ATOM 4481 C C . ALA A 1 578 ? 40.808 21.366 17.037 1.00 27.19 578 ALA A C 1
ATOM 4483 O O . ALA A 1 578 ? 41.016 20.269 16.468 1.00 27.19 578 ALA A O 1
#

pLDDT: mean 76.69, std 23.28, range [22.52, 98.44]